Protein AF-0000000080770129 (afdb_homodimer)

Radius of gyration: 23.56 Å; Cα contacts (8 Å, |Δi|>4): 614; chains: 2; bounding box: 61×62×59 Å

InterPro domains:
  IPR000515 ABC transporter type 1, transmembrane domain MetI-like [PF00528] (42-225)
  IPR000515 ABC transporter type 1, transmembrane domain MetI-like [PS50928] (26-216)
  IPR000515 ABC transporter type 1, transmembrane domain MetI-like [cd06261] (58-203)
  IPR010065 Amino acid ABC transporter, permease protein, 3-TM domain [TIGR01726] (25-114)
  IPR035906 MetI-like superfamily [G3DSA:1.10.3720.10] (24-226)
  IPR035906 MetI-like superfamily [SSF161098] (24-225)
  IPR043429 ABC transporter membrane protein permease protein ArtM/GltK/GlnP/TcyL/YhdX-like [PTHR30614] (24-225)

pLDDT: mean 91.37, std 7.88, range [50.09, 98.81]

Sequence (454 aa):
MMPAVIQDNLDYLLWGNLAGGEPGGLLLTLLLSLAAALLASLLGLALGIAQLMGGAALRRMLTAITAVLRAIPVLMLIFWCYFLLPLLFGVDIPGLLTVILALALIHSAYLGQAVLAGLTAVGRGQWHAGLALGFSRWQTLRWLILPQALRIMLPSFINQWVSLLKDSSLAYIVGVAEFTFVATQVNNREQVYPLEIFSAIAIGYLLLCGLLQLAGHLAERRWRRTAMMPAVIQDNLDYLLWGNLAGGEPGGLLLTLLLSLAAALLASLLGLALGIAQLMGGAALRRMLTAITAVLRAIPVLMLIFWCYFLLPLLFGVDIPGLLTVILALALIHSAYLGQAVLAGLTAVGRGQWHAGLALGFSRWQTLRWLILPQALRIMLPSFINQWVSLLKDSSLAYIVGVAEFTFVATQVNNREQVYPLEIFSAIAIGYLLLCGLLQLAGHLAERRWRRTA

Structure (mmCIF, N/CA/C/O backbone):
data_AF-0000000080770129-model_v1
#
loop_
_entity.id
_entity.type
_entity.pdbx_description
1 polymer 'Glutamine transport system permease protein'
#
loop_
_atom_site.group_PDB
_atom_site.id
_atom_site.type_symbol
_atom_site.label_atom_id
_atom_site.label_alt_id
_atom_site.label_comp_id
_atom_site.label_asym_id
_atom_site.label_entity_id
_atom_site.label_seq_id
_atom_site.pdbx_PDB_ins_code
_atom_site.Cartn_x
_atom_site.Cartn_y
_atom_site.Cartn_z
_atom_site.occupancy
_atom_site.B_iso_or_equiv
_atom_site.auth_seq_id
_atom_site.auth_comp_id
_atom_site.auth_asym_id
_atom_site.auth_atom_id
_atom_site.pdbx_PDB_model_num
ATOM 1 N N . MET A 1 1 ? 16.109 4.887 -28.062 1 58.72 1 MET A N 1
ATOM 2 C CA . MET A 1 1 ? 15.328 4.055 -28.984 1 58.72 1 MET A CA 1
ATOM 3 C C . MET A 1 1 ? 14.742 2.854 -28.25 1 58.72 1 MET A C 1
ATOM 5 O O . MET A 1 1 ? 15.359 2.312 -27.328 1 58.72 1 MET A O 1
ATOM 9 N N . MET A 1 2 ? 13.523 2.639 -28.5 1 72 2 MET A N 1
ATOM 10 C CA . MET A 1 2 ? 12.852 1.499 -27.875 1 72 2 MET A CA 1
ATOM 11 C C . MET A 1 2 ? 13.461 0.185 -28.344 1 72 2 MET A C 1
ATOM 13 O O . MET A 1 2 ? 13.672 -0.012 -29.547 1 72 2 MET A O 1
ATOM 17 N N . PRO A 1 3 ? 13.883 -0.513 -27.453 1 82.44 3 PRO A N 1
ATOM 18 C CA . PRO A 1 3 ? 14.438 -1.807 -27.859 1 82.44 3 PRO A CA 1
ATOM 19 C C . PRO A 1 3 ? 13.508 -2.592 -28.781 1 82.44 3 PRO A C 1
ATOM 21 O O . PRO A 1 3 ? 12.289 -2.523 -28.641 1 82.44 3 PRO A O 1
ATOM 24 N N . ALA A 1 4 ? 14.062 -3.334 -29.719 1 83.81 4 ALA A N 1
ATOM 25 C CA . ALA A 1 4 ? 13.328 -4.07 -30.734 1 83.81 4 ALA A CA 1
ATOM 26 C C . ALA A 1 4 ? 12.312 -5.02 -30.125 1 83.81 4 ALA A C 1
ATOM 28 O O . ALA A 1 4 ? 11.195 -5.16 -30.625 1 83.81 4 ALA A O 1
ATOM 29 N N . VAL A 1 5 ? 12.672 -5.609 -29.047 1 85.94 5 VAL A N 1
ATOM 30 C CA . VAL A 1 5 ? 11.805 -6.59 -28.391 1 85.94 5 VAL A CA 1
ATOM 31 C C . VAL A 1 5 ? 10.531 -5.91 -27.906 1 85.94 5 VAL A C 1
ATOM 33 O O . VAL A 1 5 ? 9.438 -6.484 -27.984 1 85.94 5 VAL A O 1
ATOM 36 N N . ILE A 1 6 ? 10.703 -4.727 -27.453 1 87.69 6 ILE A N 1
ATOM 37 C CA . ILE A 1 6 ? 9.547 -3.975 -26.969 1 87.69 6 ILE A CA 1
ATOM 38 C C . ILE A 1 6 ? 8.703 -3.514 -28.156 1 87.69 6 ILE A C 1
ATOM 40 O O . ILE A 1 6 ? 7.477 -3.607 -28.125 1 87.69 6 ILE A O 1
ATOM 44 N N . GLN A 1 7 ? 9.375 -3.113 -29.188 1 87.5 7 GLN A N 1
ATOM 45 C CA . GLN A 1 7 ? 8.672 -2.66 -30.375 1 87.5 7 GLN A CA 1
ATOM 46 C C . GLN A 1 7 ? 7.855 -3.793 -31 1 87.5 7 GLN A C 1
ATOM 48 O O . GLN A 1 7 ? 6.715 -3.586 -31.406 1 87.5 7 GLN A O 1
ATOM 53 N N . ASP A 1 8 ? 8.414 -4.945 -31.031 1 88.44 8 ASP A N 1
ATOM 54 C CA . ASP A 1 8 ? 7.781 -6.105 -31.656 1 88.44 8 ASP A CA 1
ATOM 55 C C . ASP A 1 8 ? 6.586 -6.59 -30.828 1 88.44 8 ASP A C 1
ATOM 57 O O . ASP A 1 8 ? 5.691 -7.246 -31.359 1 88.44 8 ASP A O 1
ATOM 61 N N . ASN A 1 9 ? 6.578 -6.238 -29.547 1 89.69 9 ASN A N 1
ATOM 62 C CA . ASN A 1 9 ? 5.531 -6.742 -28.672 1 89.69 9 ASN A CA 1
ATOM 63 C C . ASN A 1 9 ? 4.676 -5.609 -28.109 1 89.69 9 ASN A C 1
ATOM 65 O O . ASN A 1 9 ? 3.926 -5.809 -27.156 1 89.69 9 ASN A O 1
ATOM 69 N N . LEU A 1 10 ? 4.844 -4.531 -28.641 1 89.06 10 LEU A N 1
ATOM 70 C CA . LEU A 1 10 ? 4.211 -3.336 -28.094 1 89.06 10 LEU A CA 1
ATOM 71 C C . LEU A 1 10 ? 2.689 -3.475 -28.109 1 89.06 10 LEU A C 1
ATOM 73 O O . LEU A 1 10 ? 2.025 -3.115 -27.141 1 89.06 10 LEU A O 1
ATOM 77 N N . ASP A 1 11 ? 2.143 -3.936 -29.219 1 89.5 11 ASP A N 1
ATOM 78 C CA . ASP A 1 11 ? 0.697 -4.098 -29.328 1 89.5 11 ASP A CA 1
ATOM 79 C C . ASP A 1 11 ? 0.171 -5.062 -28.266 1 89.5 11 ASP A C 1
ATOM 81 O O . ASP A 1 11 ? -0.851 -4.793 -27.625 1 89.5 11 ASP A O 1
ATOM 85 N N . TYR A 1 12 ? 0.831 -6.102 -28.125 1 89.06 12 TYR A N 1
ATOM 86 C CA . TYR A 1 12 ? 0.437 -7.09 -27.125 1 89.06 12 TYR A CA 1
ATOM 87 C C . TYR A 1 12 ? 0.562 -6.523 -25.719 1 89.06 12 TYR A C 1
ATOM 89 O O . TYR A 1 12 ? -0.288 -6.781 -24.859 1 89.06 12 TYR A O 1
ATOM 97 N N . LEU A 1 13 ? 1.553 -5.715 -25.422 1 91.12 13 LEU A N 1
ATOM 98 C CA . LEU A 1 13 ? 1.791 -5.117 -24.125 1 91.12 13 LEU A CA 1
ATOM 99 C C . LEU A 1 13 ? 0.736 -4.062 -23.797 1 91.12 13 LEU A C 1
ATOM 101 O O . LEU A 1 13 ? 0.303 -3.934 -22.656 1 91.12 13 LEU A O 1
ATOM 105 N N . LEU A 1 14 ? 0.296 -3.398 -24.844 1 91.38 14 LEU A N 1
ATOM 106 C CA . LEU A 1 14 ? -0.638 -2.299 -24.625 1 91.38 14 LEU A CA 1
ATOM 107 C C . LEU A 1 14 ? -2.074 -2.807 -24.578 1 91.38 14 LEU A C 1
ATOM 109 O O . LEU A 1 14 ? -2.848 -2.416 -23.703 1 91.38 14 LEU A O 1
ATOM 113 N N . TRP A 1 15 ? -2.371 -3.854 -25.484 1 91.56 15 TRP A N 1
ATOM 114 C CA . TRP A 1 15 ? -3.775 -4.18 -25.703 1 91.56 15 TRP A CA 1
ATOM 115 C C . TRP A 1 15 ? -4.059 -5.637 -25.359 1 91.56 15 TRP A C 1
ATOM 117 O O . TRP A 1 15 ? -5.215 -6.035 -25.219 1 91.56 15 TRP A O 1
ATOM 127 N N . GLY A 1 16 ? -3.064 -6.363 -25.234 1 89.44 16 GLY A N 1
ATOM 128 C CA . GLY A 1 16 ? -3.262 -7.801 -25.156 1 89.44 16 GLY A CA 1
ATOM 129 C C . GLY A 1 16 ? -3.795 -8.406 -26.438 1 89.44 16 GLY A C 1
ATOM 130 O O . GLY A 1 16 ? -3.352 -8.047 -27.531 1 89.44 16 GLY A O 1
ATOM 131 N N . ASN A 1 17 ? -4.629 -9.422 -26.281 1 85.19 17 ASN A N 1
ATOM 132 C CA . ASN A 1 17 ? -5.266 -10.039 -27.453 1 85.19 17 ASN A CA 1
ATOM 133 C C . ASN A 1 17 ? -6.625 -9.414 -27.75 1 85.19 17 ASN A C 1
ATOM 135 O O . ASN A 1 17 ? -7.637 -10.109 -27.797 1 85.19 17 ASN A O 1
ATOM 139 N N . LEU A 1 18 ? -6.633 -8.195 -27.953 1 82.5 18 LEU A N 1
ATOM 140 C CA . LEU A 1 18 ? -7.863 -7.445 -28.172 1 82.5 18 LEU A CA 1
ATOM 141 C C . LEU A 1 18 ? -8.57 -7.922 -29.438 1 82.5 18 LEU A C 1
ATOM 143 O O . LEU A 1 18 ? -9.805 -7.965 -29.484 1 82.5 18 LEU A O 1
ATOM 147 N N . ALA A 1 19 ? -7.836 -8.273 -30.391 1 79 19 ALA A N 1
ATOM 148 C CA . ALA A 1 19 ? -8.383 -8.758 -31.656 1 79 19 ALA A CA 1
ATOM 149 C C . ALA A 1 19 ? -9.188 -10.039 -31.453 1 79 19 ALA A C 1
ATOM 151 O O . ALA A 1 19 ? -10.148 -10.297 -32.188 1 79 19 ALA A O 1
ATOM 152 N N . GLY A 1 20 ? -8.891 -10.727 -30.375 1 83.56 20 GLY A N 1
ATOM 153 C CA . GLY A 1 20 ? -9.617 -11.938 -30.047 1 83.56 20 GLY A CA 1
ATOM 154 C C . GLY A 1 20 ? -10.734 -11.711 -29.047 1 83.56 20 GLY A C 1
ATOM 155 O O . GLY A 1 20 ? -11.359 -12.664 -28.578 1 83.56 20 GLY A O 1
ATOM 156 N N . GLY A 1 21 ? -10.867 -10.406 -28.703 1 81.62 21 GLY A N 1
ATOM 157 C CA . GLY A 1 21 ? -11.961 -10.07 -27.812 1 81.62 21 GLY A CA 1
ATOM 158 C C . GLY A 1 21 ? -11.562 -10.102 -26.344 1 81.62 21 GLY A C 1
ATOM 159 O O . GLY A 1 21 ? -12.422 -10.062 -25.469 1 81.62 21 GLY A O 1
ATOM 160 N N . GLU A 1 22 ? -10.297 -10.227 -26.078 1 87.25 22 GLU A N 1
ATOM 161 C CA . GLU A 1 22 ? -9.828 -10.32 -24.688 1 87.25 22 GLU A CA 1
ATOM 162 C C . GLU A 1 22 ? -8.836 -9.211 -24.375 1 87.25 22 GLU A C 1
ATOM 164 O O . GLU A 1 22 ? -7.625 -9.391 -24.516 1 87.25 22 GLU A O 1
ATOM 169 N N . PRO A 1 23 ? -9.422 -8.094 -23.984 1 89.12 23 PRO A N 1
ATOM 170 C CA . PRO A 1 23 ? -8.477 -7.031 -23.641 1 89.12 23 PRO A CA 1
ATOM 171 C C . PRO A 1 23 ? -7.441 -7.477 -22.609 1 89.12 23 PRO A C 1
ATOM 173 O O . PRO A 1 23 ? -7.742 -8.297 -21.734 1 89.12 23 PRO A O 1
ATOM 176 N N . GLY A 1 24 ? -6.246 -7.035 -22.797 1 93.44 24 GLY A N 1
ATOM 177 C CA . GLY A 1 24 ? -5.133 -7.355 -21.922 1 93.44 24 GLY A CA 1
ATOM 178 C C . GLY A 1 24 ? -4.117 -6.234 -21.812 1 93.44 24 GLY A C 1
ATOM 179 O O . GLY A 1 24 ? -4.426 -5.078 -22.109 1 93.44 24 GLY A O 1
ATOM 180 N N . GLY A 1 25 ? -3.018 -6.5 -21.156 1 93.5 25 GLY A N 1
ATOM 181 C CA . GLY A 1 25 ? -1.927 -5.539 -21.094 1 93.5 25 GLY A CA 1
ATOM 182 C C . GLY A 1 25 ? -2.27 -4.301 -20.281 1 93.5 25 GLY A C 1
ATOM 183 O O . GLY A 1 25 ? -2.967 -4.387 -19.266 1 93.5 25 GLY A O 1
ATOM 184 N N . LEU A 1 26 ? -1.768 -3.213 -20.781 1 94.19 26 LEU A N 1
ATOM 185 C CA . LEU A 1 26 ? -1.926 -1.935 -20.094 1 94.19 26 LEU A CA 1
ATOM 186 C C . LEU A 1 26 ? -3.389 -1.507 -20.078 1 94.19 26 LEU A C 1
ATOM 188 O O . LEU A 1 26 ? -3.859 -0.929 -19.094 1 94.19 26 LEU A O 1
ATOM 192 N N . LEU A 1 27 ? -4.086 -1.826 -21.094 1 94.19 27 LEU A N 1
ATOM 193 C CA . LEU A 1 27 ? -5.5 -1.485 -21.188 1 94.19 27 LEU A CA 1
ATOM 194 C C . LEU A 1 27 ? -6.305 -2.174 -20.094 1 94.19 27 LEU A C 1
ATOM 196 O O . LEU A 1 27 ? -7.121 -1.537 -19.422 1 94.19 27 LEU A O 1
ATOM 200 N N . LEU A 1 28 ? -6.109 -3.41 -19.922 1 95 28 LEU A N 1
ATOM 201 C CA . LEU A 1 28 ? -6.855 -4.141 -18.906 1 95 28 LEU A CA 1
ATOM 202 C C . LEU A 1 28 ? -6.484 -3.654 -17.516 1 95 28 LEU A C 1
ATOM 204 O O . LEU A 1 28 ? -7.328 -3.617 -16.609 1 95 28 LEU A O 1
ATOM 208 N N . THR A 1 29 ? -5.188 -3.361 -17.297 1 96.31 29 THR A N 1
ATOM 209 C CA . THR A 1 29 ? -4.77 -2.766 -16.031 1 96.31 29 THR A CA 1
ATOM 210 C C . THR A 1 29 ? -5.543 -1.481 -15.75 1 96.31 29 THR A C 1
ATOM 212 O O . THR A 1 29 ? -6.039 -1.276 -14.641 1 96.31 29 THR A O 1
ATOM 215 N N . LEU A 1 30 ? -5.715 -0.669 -16.75 1 95.38 30 LEU A N 1
ATOM 216 C CA . LEU A 1 30 ? -6.445 0.587 -16.609 1 95.38 30 LEU A CA 1
ATOM 217 C C . LEU A 1 30 ? -7.922 0.332 -16.328 1 95.38 30 LEU A C 1
ATOM 219 O O . LEU A 1 30 ? -8.5 0.955 -15.43 1 95.38 30 LEU A O 1
ATOM 223 N N . LEU A 1 31 ? -8.516 -0.559 -17.047 1 95.94 31 LEU A N 1
ATOM 224 C CA . LEU A 1 31 ? -9.945 -0.834 -16.922 1 95.94 31 LEU A CA 1
ATOM 225 C C . LEU A 1 31 ? -10.258 -1.473 -15.578 1 95.94 31 LEU A C 1
ATOM 227 O O . LEU A 1 31 ? -11.219 -1.081 -14.906 1 95.94 31 LEU A O 1
ATOM 231 N N . LEU A 1 32 ? -9.484 -2.426 -15.234 1 96.81 32 LEU A N 1
ATOM 232 C CA . LEU A 1 32 ? -9.727 -3.111 -13.969 1 96.81 32 LEU A CA 1
ATOM 233 C C . LEU A 1 32 ? -9.492 -2.174 -12.789 1 96.81 32 LEU A C 1
ATOM 235 O O . LEU A 1 32 ? -10.242 -2.195 -11.812 1 96.81 32 LEU A O 1
ATOM 239 N N . SER A 1 33 ? -8.469 -1.363 -12.844 1 97.81 33 SER A N 1
ATOM 240 C CA . SER A 1 33 ? -8.188 -0.403 -11.781 1 97.81 33 SER A CA 1
ATOM 241 C C . SER A 1 33 ? -9.297 0.64 -11.672 1 97.81 33 SER A C 1
ATOM 243 O O . SER A 1 33 ? -9.695 1.028 -10.57 1 97.81 33 SER A O 1
ATOM 245 N N . LEU A 1 34 ? -9.766 1.102 -12.812 1 97.44 34 LEU A N 1
ATOM 246 C CA . LEU A 1 34 ? -10.844 2.088 -12.82 1 97.44 34 LEU A CA 1
ATOM 247 C C . LEU A 1 34 ? -12.109 1.513 -12.203 1 97.44 34 LEU A C 1
ATOM 249 O O . LEU A 1 34 ? -12.766 2.172 -11.383 1 97.44 34 LEU A O 1
ATOM 253 N N . ALA A 1 35 ? -12.477 0.361 -12.602 1 98.38 35 ALA A N 1
ATOM 254 C CA . ALA A 1 35 ? -13.664 -0.29 -12.062 1 98.38 35 ALA A CA 1
ATOM 255 C C . ALA A 1 35 ? -13.547 -0.496 -10.555 1 98.38 35 ALA A C 1
ATOM 257 O O . ALA A 1 35 ? -14.469 -0.18 -9.805 1 98.38 35 ALA A O 1
ATOM 258 N N . ALA A 1 36 ? -12.406 -1.021 -10.125 1 98.69 36 ALA A N 1
ATOM 259 C CA . ALA A 1 36 ? -12.18 -1.263 -8.703 1 98.69 36 ALA A CA 1
ATOM 260 C C . ALA A 1 36 ? -12.141 0.049 -7.918 1 98.69 36 ALA A C 1
ATOM 262 O O . ALA A 1 36 ? -12.648 0.124 -6.797 1 98.69 36 ALA A O 1
ATOM 263 N N . ALA A 1 37 ? -11.562 1.046 -8.531 1 98.5 37 ALA A N 1
ATOM 264 C CA . ALA A 1 37 ? -11.461 2.348 -7.871 1 98.5 37 ALA A CA 1
ATOM 265 C C . ALA A 1 37 ? -12.836 2.979 -7.691 1 98.5 37 ALA A C 1
ATOM 267 O O . ALA A 1 37 ? -13.125 3.566 -6.648 1 98.5 37 ALA A O 1
ATOM 268 N N . LEU A 1 38 ? -13.633 2.912 -8.727 1 98.56 38 LEU A N 1
ATOM 269 C CA . LEU A 1 38 ? -14.984 3.457 -8.648 1 98.56 38 LEU A CA 1
ATOM 270 C C . LEU A 1 38 ? -15.797 2.748 -7.574 1 98.56 38 LEU A C 1
ATOM 272 O O . LEU A 1 38 ? -16.453 3.4 -6.75 1 98.56 38 LEU A O 1
ATOM 276 N N . LEU A 1 39 ? -15.727 1.483 -7.586 1 98.75 39 LEU A N 1
ATOM 277 C CA . LEU A 1 39 ? -16.453 0.704 -6.59 1 98.75 39 LEU A CA 1
ATOM 278 C C . LEU A 1 39 ? -15.914 0.979 -5.191 1 98.75 39 LEU A C 1
ATOM 280 O O . LEU A 1 39 ? -16.688 1.132 -4.242 1 98.75 39 LEU A O 1
ATOM 284 N N . ALA A 1 40 ? -14.609 0.991 -5.059 1 98.81 40 ALA A N 1
ATOM 285 C CA . ALA A 1 40 ? -13.977 1.276 -3.77 1 98.81 40 ALA A CA 1
ATOM 286 C C . ALA A 1 40 ? -14.383 2.658 -3.26 1 98.81 40 ALA A C 1
ATOM 288 O O . ALA A 1 40 ? -14.625 2.838 -2.064 1 98.81 40 ALA A O 1
ATOM 289 N N . SER A 1 41 ? -14.438 3.637 -4.16 1 98.69 41 SER A N 1
ATOM 290 C CA . SER A 1 41 ? -14.797 5 -3.787 1 98.69 41 SER A CA 1
ATOM 291 C C . SER A 1 41 ? -16.234 5.078 -3.301 1 98.69 41 SER A C 1
ATOM 293 O O . SER A 1 41 ? -16.531 5.727 -2.293 1 98.69 41 SER A O 1
ATOM 295 N N . LEU A 1 42 ? -17.109 4.414 -4.004 1 98.62 42 LEU A N 1
ATOM 296 C CA . LEU A 1 42 ? -18.516 4.402 -3.621 1 98.62 42 LEU A CA 1
ATOM 297 C C . LEU A 1 42 ? -18.719 3.709 -2.275 1 98.62 42 LEU A C 1
ATOM 299 O O . LEU A 1 42 ? -19.391 4.238 -1.392 1 98.62 42 LEU A O 1
ATOM 303 N N . LEU A 1 43 ? -18.094 2.592 -2.131 1 98.56 43 LEU A N 1
ATOM 304 C CA . LEU A 1 43 ? -18.203 1.846 -0.882 1 98.56 43 LEU A CA 1
ATOM 305 C C . LEU A 1 43 ? -17.516 2.59 0.258 1 98.56 43 LEU A C 1
ATOM 307 O O . LEU A 1 43 ? -18.016 2.598 1.387 1 98.56 43 LEU A O 1
ATOM 311 N N . GLY A 1 44 ? -16.328 3.162 -0.038 1 98.62 44 GLY A N 1
ATOM 312 C CA . GLY A 1 44 ? -15.625 3.949 0.969 1 98.62 44 GLY A CA 1
ATOM 313 C C . GLY A 1 44 ? -16.422 5.145 1.448 1 98.62 44 GLY A C 1
ATOM 314 O O . GLY A 1 44 ? -16.469 5.43 2.646 1 98.62 44 GLY A O 1
ATOM 315 N N . LEU A 1 45 ? -17.047 5.832 0.494 1 98.44 45 LEU A N 1
ATOM 316 C CA . LEU A 1 45 ? -17.906 6.953 0.843 1 98.44 45 LEU A CA 1
ATOM 317 C C . LEU A 1 45 ? -19.062 6.5 1.731 1 98.44 45 LEU A C 1
ATOM 319 O O . LEU A 1 45 ? -19.344 7.125 2.754 1 98.44 45 LEU A O 1
ATOM 323 N N . ALA A 1 46 ? -19.688 5.43 1.359 1 98.31 46 ALA A N 1
ATOM 324 C CA . ALA A 1 46 ? -20.797 4.891 2.129 1 98.31 46 ALA A CA 1
ATOM 325 C C . ALA A 1 46 ? -20.359 4.48 3.529 1 98.31 46 ALA A C 1
ATOM 327 O O . ALA A 1 46 ? -21.047 4.75 4.512 1 98.31 46 ALA A O 1
ATOM 328 N N . LEU A 1 47 ? -19.203 3.875 3.637 1 98.38 47 LEU A N 1
ATOM 329 C CA . LEU A 1 47 ? -18.688 3.406 4.918 1 98.38 47 LEU A CA 1
ATOM 330 C C . LEU A 1 47 ? -18.406 4.578 5.852 1 98.38 47 LEU A C 1
ATOM 332 O O . LEU A 1 47 ? -18.812 4.559 7.016 1 98.38 47 LEU A O 1
ATOM 336 N N . GLY A 1 48 ? -17.719 5.582 5.332 1 98.06 48 GLY A N 1
ATOM 337 C CA . GLY A 1 48 ? -17.406 6.742 6.148 1 98.06 48 GLY A CA 1
ATOM 338 C C . GLY A 1 48 ? -18.656 7.477 6.629 1 98.06 48 GLY A C 1
ATOM 339 O O . GLY A 1 48 ? -18.734 7.867 7.793 1 98.06 48 GLY A O 1
ATOM 340 N N . ILE A 1 49 ? -19.609 7.645 5.793 1 98.12 49 ILE A N 1
ATOM 341 C CA . ILE A 1 49 ? -20.844 8.328 6.129 1 98.12 49 ILE A CA 1
ATOM 342 C C . ILE A 1 49 ? -21.625 7.512 7.156 1 98.12 49 ILE A C 1
ATOM 344 O O . ILE A 1 49 ? -22.141 8.055 8.133 1 98.12 49 ILE A O 1
ATOM 348 N N . ALA A 1 50 ? -21.703 6.227 6.914 1 98.25 50 ALA A N 1
ATOM 349 C CA . ALA A 1 50 ? -22.438 5.352 7.832 1 98.25 50 ALA A CA 1
ATOM 350 C C . ALA A 1 50 ? -21.812 5.379 9.227 1 98.25 50 ALA A C 1
ATOM 352 O O . ALA A 1 50 ? -22.531 5.348 10.234 1 98.25 50 ALA A O 1
ATOM 353 N N . GLN A 1 51 ? -20.547 5.422 9.281 1 97.62 51 GLN A N 1
ATOM 354 C CA . GLN A 1 51 ? -19.875 5.461 10.578 1 97.62 51 GLN A CA 1
ATOM 355 C C . GLN A 1 51 ? -20.172 6.773 11.305 1 97.62 51 GLN A C 1
ATOM 357 O O . GLN A 1 51 ? -20.328 6.785 12.523 1 97.62 51 GLN A O 1
ATOM 362 N N . LEU A 1 52 ? -20.203 7.879 10.539 1 96.69 52 LEU A N 1
ATOM 363 C CA . LEU A 1 52 ? -20.453 9.18 11.148 1 96.69 52 LEU A CA 1
ATOM 364 C C . LEU A 1 52 ? -21.906 9.312 11.57 1 96.69 52 LEU A C 1
ATOM 366 O O . LEU A 1 52 ? -22.203 9.828 12.656 1 96.69 52 LEU A O 1
ATOM 370 N N . MET A 1 53 ? -22.844 8.898 10.727 1 96.69 53 MET A N 1
ATOM 371 C CA . MET A 1 53 ? -24.266 9.164 10.898 1 96.69 53 MET A CA 1
ATOM 372 C C . MET A 1 53 ? -24.938 8.055 11.695 1 96.69 53 MET A C 1
ATOM 374 O O . MET A 1 53 ? -26.047 8.234 12.211 1 96.69 53 MET A O 1
ATOM 378 N N . GLY A 1 54 ? -24.234 6.961 11.734 1 95.44 54 GLY A N 1
ATOM 379 C CA . GLY A 1 54 ? -24.859 5.812 12.375 1 95.44 54 GLY A CA 1
ATOM 380 C C . GLY A 1 54 ? -24.766 5.844 13.891 1 95.44 54 GLY A C 1
ATOM 381 O O . GLY A 1 54 ? -24.062 6.672 14.453 1 95.44 54 GLY A O 1
ATOM 382 N N . GLY A 1 55 ? -25.531 4.945 14.57 1 95.69 55 GLY A N 1
ATOM 383 C CA . GLY A 1 55 ? -25.5 4.797 16.016 1 95.69 55 GLY A CA 1
ATOM 384 C C . GLY A 1 55 ? -24.234 4.121 16.5 1 95.69 55 GLY A C 1
ATOM 385 O O . GLY A 1 55 ? -23.359 3.77 15.711 1 95.69 55 GLY A O 1
ATOM 386 N N . ALA A 1 56 ? -24.109 3.926 17.75 1 96.62 56 ALA A N 1
ATOM 387 C CA . ALA A 1 56 ? -22.906 3.406 18.375 1 96.62 56 ALA A CA 1
ATOM 388 C C . ALA A 1 56 ? -22.625 1.967 17.953 1 96.62 56 ALA A C 1
ATOM 390 O O . ALA A 1 56 ? -21.484 1.597 17.688 1 96.62 56 ALA A O 1
ATOM 391 N N . ALA A 1 57 ? -23.672 1.194 17.828 1 97.56 57 ALA A N 1
ATOM 392 C CA . ALA A 1 57 ? -23.5 -0.208 17.453 1 97.56 57 ALA A CA 1
ATOM 393 C C . ALA A 1 57 ? -23 -0.342 16.016 1 97.56 57 ALA A C 1
ATOM 395 O O . ALA A 1 57 ? -22.109 -1.143 15.742 1 97.56 57 ALA A O 1
ATOM 396 N N . LEU A 1 58 ? -23.516 0.434 15.117 1 97.38 58 LEU A N 1
ATOM 397 C CA . LEU A 1 58 ? -23.109 0.405 13.719 1 97.38 58 LEU A CA 1
ATOM 398 C C . LEU A 1 58 ? -21.672 0.901 13.555 1 97.38 58 LEU A C 1
ATOM 400 O O . LEU A 1 58 ? -20.891 0.312 12.805 1 97.38 58 LEU A O 1
ATOM 404 N N . ARG A 1 59 ? -21.391 1.898 14.258 1 97.19 59 ARG A N 1
ATOM 405 C CA . ARG A 1 59 ? -20.047 2.465 14.211 1 97.19 59 ARG A CA 1
ATOM 406 C C . ARG A 1 59 ? -19 1.444 14.656 1 97.19 59 ARG A C 1
ATOM 408 O O . ARG A 1 59 ? -17.969 1.289 14.016 1 97.19 59 ARG A O 1
ATOM 415 N N . ARG A 1 60 ? -19.344 0.782 15.734 1 96.56 60 ARG A N 1
ATOM 416 C CA . ARG A 1 60 ? -18.422 -0.217 16.266 1 96.56 60 ARG A CA 1
ATOM 417 C C . ARG A 1 60 ? -18.25 -1.375 15.281 1 96.56 60 ARG A C 1
ATOM 419 O O . ARG A 1 60 ? -17.141 -1.857 15.062 1 96.56 60 ARG A O 1
ATOM 426 N N . MET A 1 61 ? -19.297 -1.757 14.703 1 97.56 61 MET A N 1
ATOM 427 C CA . MET A 1 61 ? -19.266 -2.861 13.75 1 97.56 61 MET A CA 1
ATOM 428 C C . MET A 1 61 ? -18.453 -2.488 12.508 1 97.56 61 MET A C 1
ATOM 430 O O . MET A 1 61 ? -17.594 -3.252 12.07 1 97.56 61 MET A O 1
ATOM 434 N N . LEU A 1 62 ? -18.719 -1.311 11.977 1 97.94 62 LEU A N 1
ATOM 435 C CA . LEU A 1 62 ? -18.047 -0.884 10.758 1 97.94 62 LEU A CA 1
ATOM 436 C C . LEU A 1 62 ? -16.562 -0.625 11.016 1 97.94 62 LEU A C 1
ATOM 438 O O . LEU A 1 62 ? -15.727 -0.896 10.156 1 97.94 62 LEU A O 1
ATOM 442 N N . THR A 1 63 ? -16.281 -0.171 12.188 1 95.81 63 THR A N 1
ATOM 443 C CA . THR A 1 63 ? -14.883 0.027 12.562 1 95.81 63 THR A CA 1
ATOM 444 C C . THR A 1 63 ? -14.148 -1.308 12.625 1 95.81 63 THR A C 1
ATOM 446 O O . THR A 1 63 ? -13.016 -1.419 12.156 1 95.81 63 THR A O 1
ATOM 449 N N . ALA A 1 64 ? -14.797 -2.291 13.148 1 94.56 64 ALA A N 1
ATOM 450 C CA . ALA A 1 64 ? -14.195 -3.619 13.25 1 94.56 64 ALA A CA 1
ATOM 451 C C . ALA A 1 64 ? -13.977 -4.23 11.875 1 94.56 64 ALA A C 1
ATOM 453 O O . ALA A 1 64 ? -12.914 -4.793 11.594 1 94.56 64 ALA A O 1
ATOM 454 N N . ILE A 1 65 ? -14.93 -4.109 11.039 1 95.44 65 ILE A N 1
ATOM 455 C CA . ILE A 1 65 ? -14.852 -4.664 9.695 1 95.44 65 ILE A CA 1
ATOM 456 C C . ILE A 1 65 ? -13.727 -3.982 8.922 1 95.44 65 ILE A C 1
ATOM 458 O O . ILE A 1 65 ? -12.93 -4.648 8.258 1 95.44 65 ILE A O 1
ATOM 462 N N . THR A 1 66 ? -13.656 -2.703 9.039 1 95.69 66 THR A N 1
ATOM 463 C CA . THR A 1 66 ? -12.617 -1.946 8.344 1 95.69 66 THR A CA 1
ATOM 464 C C . THR A 1 66 ? -11.234 -2.314 8.875 1 95.69 66 THR A C 1
ATOM 466 O O . THR A 1 66 ? -10.273 -2.41 8.109 1 95.69 66 THR A O 1
ATOM 469 N N . ALA A 1 67 ? -11.156 -2.58 10.156 1 93 67 ALA A N 1
ATOM 470 C CA . ALA A 1 67 ? -9.883 -2.971 10.758 1 93 67 ALA A CA 1
ATOM 471 C C . ALA A 1 67 ? -9.422 -4.324 10.234 1 93 67 ALA A C 1
ATOM 473 O O . ALA A 1 67 ? -8.242 -4.504 9.922 1 93 67 ALA A O 1
ATOM 474 N N . VAL A 1 68 ? -10.32 -5.207 10.07 1 93.38 68 VAL A N 1
ATOM 475 C CA . VAL A 1 68 ? -10 -6.539 9.57 1 93.38 68 VAL A CA 1
ATOM 476 C C . VAL A 1 68 ? -9.57 -6.453 8.109 1 93.38 68 VAL A C 1
ATOM 478 O O . VAL A 1 68 ? -8.547 -7.035 7.719 1 93.38 68 VAL A O 1
ATOM 481 N N . LEU A 1 69 ? -10.281 -5.738 7.301 1 95.06 69 LEU A N 1
ATOM 482 C CA . LEU A 1 69 ? -9.977 -5.617 5.883 1 95.06 69 LEU A CA 1
ATOM 483 C C . LEU A 1 69 ? -8.625 -4.953 5.672 1 95.06 69 LEU A C 1
ATOM 485 O O . LEU A 1 69 ? -7.867 -5.344 4.777 1 95.06 69 LEU A O 1
ATOM 489 N N . ARG A 1 70 ? -8.281 -4.02 6.508 1 94.44 70 ARG A N 1
ATOM 490 C CA . ARG A 1 70 ? -7.039 -3.27 6.359 1 94.44 70 ARG A CA 1
ATOM 491 C C . ARG A 1 70 ? -5.852 -4.078 6.863 1 94.44 70 ARG A C 1
ATOM 493 O O . ARG A 1 70 ? -4.699 -3.727 6.602 1 94.44 70 ARG A O 1
ATOM 500 N N . ALA A 1 71 ? -6.168 -5.191 7.598 1 93.44 71 ALA A N 1
ATOM 501 C CA . ALA A 1 71 ? -5.098 -6.043 8.109 1 93.44 71 ALA A CA 1
ATOM 502 C C . ALA A 1 71 ? -4.797 -7.188 7.145 1 93.44 71 ALA A C 1
ATOM 504 O O . ALA A 1 71 ? -3.75 -7.832 7.238 1 93.44 71 ALA A O 1
ATOM 505 N N . ILE A 1 72 ? -5.656 -7.469 6.227 1 94.06 72 ILE A N 1
ATOM 506 C CA . ILE A 1 72 ? -5.516 -8.578 5.289 1 94.06 72 ILE A CA 1
ATOM 507 C C . ILE A 1 72 ? -4.574 -8.18 4.152 1 94.06 72 ILE A C 1
ATOM 509 O O . ILE A 1 72 ? -4.762 -7.137 3.521 1 94.06 72 ILE A O 1
ATOM 513 N N . PRO A 1 73 ? -3.551 -8.945 3.893 1 94.31 73 PRO A N 1
ATOM 514 C CA . PRO A 1 73 ? -2.771 -8.695 2.678 1 94.31 73 PRO A CA 1
ATOM 515 C C . PRO A 1 73 ? -3.613 -8.789 1.407 1 94.31 73 PRO A C 1
ATOM 517 O O . PRO A 1 73 ? -4.422 -9.711 1.264 1 94.31 73 PRO A O 1
ATOM 520 N N . VAL A 1 74 ? -3.426 -7.871 0.575 1 94.75 74 VAL A N 1
ATOM 521 C CA . VAL A 1 74 ? -4.234 -7.773 -0.634 1 94.75 74 VAL A CA 1
ATOM 522 C C . VAL A 1 74 ? -4.164 -9.086 -1.412 1 94.75 74 VAL A C 1
ATOM 524 O O . VAL A 1 74 ? -5.188 -9.602 -1.867 1 94.75 74 VAL A O 1
ATOM 527 N N . LEU A 1 75 ? -2.99 -9.625 -1.503 1 91.62 75 LEU A N 1
ATOM 528 C CA . LEU A 1 75 ? -2.789 -10.883 -2.217 1 91.62 75 LEU A CA 1
ATOM 529 C C . LEU A 1 75 ? -3.672 -11.977 -1.638 1 91.62 75 LEU A C 1
ATOM 531 O O . LEU A 1 75 ? -4.277 -12.75 -2.383 1 91.62 75 LEU A O 1
ATOM 535 N N . MET A 1 76 ? -3.738 -12.016 -0.399 1 89.69 76 MET A N 1
ATOM 536 C CA . MET A 1 76 ? -4.488 -13.07 0.278 1 89.69 76 MET A CA 1
ATOM 537 C C . MET A 1 76 ? -5.984 -12.922 0.02 1 89.69 76 MET A C 1
ATOM 539 O O . MET A 1 76 ? -6.684 -13.914 -0.202 1 89.69 76 MET A O 1
ATOM 543 N N . LEU A 1 77 ? -6.453 -11.742 0.073 1 92.94 77 LEU A N 1
ATOM 544 C CA . LEU A 1 77 ? -7.879 -11.547 -0.172 1 92.94 77 LEU A CA 1
ATOM 545 C C . LEU A 1 77 ? -8.242 -11.93 -1.601 1 92.94 77 LEU A C 1
ATOM 547 O O . LEU A 1 77 ? -9.305 -12.516 -1.839 1 92.94 77 LEU A O 1
ATOM 551 N N . ILE A 1 78 ? -7.363 -11.633 -2.529 1 92.31 78 ILE A N 1
ATOM 552 C CA . ILE A 1 78 ? -7.598 -12.023 -3.916 1 92.31 78 ILE A CA 1
ATOM 553 C C . ILE A 1 78 ? -7.656 -13.539 -4.02 1 92.31 78 ILE A C 1
ATOM 555 O O . ILE A 1 78 ? -8.57 -14.094 -4.637 1 92.31 78 ILE A O 1
ATOM 559 N N . PHE A 1 79 ? -6.73 -14.195 -3.396 1 85.62 79 PHE A N 1
ATOM 560 C CA . PHE A 1 79 ? -6.684 -15.648 -3.418 1 85.62 79 PHE A CA 1
ATOM 561 C C . PHE A 1 79 ? -7.938 -16.25 -2.789 1 85.62 79 PHE A C 1
ATOM 563 O O . PHE A 1 79 ? -8.508 -17.203 -3.316 1 85.62 79 PHE A O 1
ATOM 570 N N . TRP A 1 80 ? -8.336 -15.672 -1.699 1 84.69 80 TRP A N 1
ATOM 571 C CA . TRP A 1 80 ? -9.508 -16.156 -0.984 1 84.69 80 TRP A CA 1
ATOM 572 C C . TRP A 1 80 ? -10.766 -15.992 -1.829 1 84.69 80 TRP A C 1
ATOM 574 O O . TRP A 1 80 ? -11.586 -16.922 -1.924 1 84.69 80 TRP A O 1
ATOM 584 N N . CYS A 1 81 ? -10.914 -14.898 -2.391 1 87.56 81 CYS A N 1
ATOM 585 C CA . CYS A 1 81 ? -12.086 -14.648 -3.221 1 87.56 81 CYS A CA 1
ATOM 586 C C . CYS A 1 81 ? -12.094 -15.57 -4.438 1 87.56 81 CYS A C 1
ATOM 588 O O . CYS A 1 81 ? -13.148 -16.062 -4.844 1 87.56 81 CYS A O 1
ATOM 590 N N . TYR A 1 82 ? -10.992 -15.82 -4.984 1 86.69 82 TYR A N 1
ATOM 591 C CA . TYR A 1 82 ? -10.891 -16.625 -6.191 1 86.69 82 TYR A CA 1
ATOM 592 C C . TYR A 1 82 ? -11.219 -18.094 -5.898 1 86.69 82 TYR A C 1
ATOM 594 O O . TYR A 1 82 ? -11.883 -18.75 -6.695 1 86.69 82 TYR A O 1
ATOM 602 N N . PHE A 1 83 ? -10.789 -18.562 -4.723 1 80.19 83 PHE A N 1
ATOM 603 C CA . PHE A 1 83 ? -10.938 -19.984 -4.434 1 80.19 83 PHE A CA 1
ATOM 604 C C . PHE A 1 83 ? -12.172 -20.234 -3.57 1 80.19 83 PHE A C 1
ATOM 606 O O . PHE A 1 83 ? -12.812 -21.281 -3.684 1 80.19 83 PHE A O 1
ATOM 613 N N . LEU A 1 84 ? -12.477 -19.328 -2.668 1 78 84 LEU A N 1
ATOM 614 C CA . LEU A 1 84 ? -13.539 -19.547 -1.694 1 78 84 LEU A CA 1
ATOM 615 C C . LEU A 1 84 ? -14.898 -19.203 -2.285 1 78 84 LEU A C 1
ATOM 617 O O . LEU A 1 84 ? -15.898 -19.859 -1.99 1 78 84 LEU A O 1
ATOM 621 N N . LEU A 1 85 ? -14.93 -18.188 -3.111 1 79.44 85 LEU A N 1
ATOM 622 C CA . LEU A 1 85 ? -16.219 -17.734 -3.617 1 79.44 85 LEU A CA 1
ATOM 623 C C . LEU A 1 85 ? -16.891 -18.828 -4.438 1 79.44 85 LEU A C 1
ATOM 625 O O . LEU A 1 85 ? -18.078 -19.125 -4.25 1 79.44 85 LEU A O 1
ATOM 629 N N . PRO A 1 86 ? -16.156 -19.5 -5.285 1 81.56 86 PRO A N 1
ATOM 630 C CA . PRO A 1 86 ? -16.797 -20.609 -6.016 1 81.56 86 PRO A CA 1
ATOM 631 C C . PRO A 1 86 ? -17.234 -21.75 -5.102 1 81.56 86 PRO A C 1
ATOM 633 O O . PRO A 1 86 ? -18.25 -22.391 -5.355 1 81.56 86 PRO A O 1
ATOM 636 N N . LEU A 1 87 ? -16.547 -21.938 -4.086 1 77.56 87 LEU A N 1
ATOM 637 C CA . LEU A 1 87 ? -16.875 -23 -3.143 1 77.56 87 LEU A CA 1
ATOM 638 C C . LEU A 1 87 ? -18.109 -22.656 -2.332 1 77.56 87 LEU A C 1
ATOM 640 O O . LEU A 1 87 ? -18.953 -23.516 -2.061 1 77.56 87 LEU A O 1
ATOM 644 N N . LEU A 1 88 ? -18.25 -21.406 -2.01 1 76.69 88 LEU A N 1
ATOM 645 C CA . LEU A 1 88 ? -19.344 -20.969 -1.147 1 76.69 88 LEU A CA 1
ATOM 646 C C . LEU A 1 88 ? -20.625 -20.766 -1.949 1 76.69 88 LEU A C 1
ATOM 648 O O . LEU A 1 88 ? -21.719 -21.094 -1.472 1 76.69 88 LEU A O 1
ATOM 652 N N . PHE A 1 89 ? -20.453 -20.25 -3.195 1 81 89 PHE A N 1
ATOM 653 C CA . PHE A 1 89 ? -21.656 -19.875 -3.934 1 81 89 PHE A CA 1
ATOM 654 C C . PHE A 1 89 ? -21.906 -20.844 -5.086 1 81 89 PHE A C 1
ATOM 656 O O . PHE A 1 89 ? -22.969 -20.781 -5.727 1 81 89 PHE A O 1
ATOM 663 N N . GLY A 1 90 ? -20.969 -21.781 -5.352 1 80.69 90 GLY A N 1
ATOM 664 C CA . GLY A 1 90 ? -21.125 -22.766 -6.398 1 80.69 90 GLY A CA 1
ATOM 665 C C . GLY A 1 90 ? -21.078 -22.188 -7.797 1 80.69 90 GLY A C 1
ATOM 666 O O . GLY A 1 90 ? -21.656 -22.734 -8.727 1 80.69 90 GLY A O 1
ATOM 667 N N . VAL A 1 91 ? -20.625 -20.953 -7.902 1 79.56 91 VAL A N 1
ATOM 668 C CA . VAL A 1 91 ? -20.578 -20.297 -9.211 1 79.56 91 VAL A CA 1
ATOM 669 C C . VAL A 1 91 ? -19.125 -19.984 -9.562 1 79.56 91 VAL A C 1
ATOM 671 O O . VAL A 1 91 ? -18.312 -19.672 -8.688 1 79.56 91 VAL A O 1
ATOM 674 N N . ASP A 1 92 ? -18.844 -20.312 -10.836 1 82.44 92 ASP A N 1
ATOM 675 C CA . ASP A 1 92 ? -17.516 -19.953 -11.32 1 82.44 92 ASP A CA 1
ATOM 676 C C . ASP A 1 92 ? -17.422 -18.453 -11.578 1 82.44 92 ASP A C 1
ATOM 678 O O . ASP A 1 92 ? -18.125 -17.906 -12.43 1 82.44 92 ASP A O 1
ATOM 682 N N . ILE A 1 93 ? -16.75 -17.766 -10.805 1 82.88 93 ILE A N 1
ATOM 683 C CA . ILE A 1 93 ? -16.547 -16.328 -10.969 1 82.88 93 ILE A CA 1
ATOM 684 C C . ILE A 1 93 ? -15.25 -16.062 -11.727 1 82.88 93 ILE A C 1
ATOM 686 O O . ILE A 1 93 ? -14.195 -16.594 -11.375 1 82.88 93 ILE A O 1
ATOM 690 N N . PRO A 1 94 ? -15.352 -15.289 -12.812 1 87.88 94 PRO A N 1
ATOM 691 C CA . PRO A 1 94 ? -14.133 -14.961 -13.555 1 87.88 94 PRO A CA 1
ATOM 692 C C . PRO A 1 94 ? -13.07 -14.297 -12.68 1 87.88 94 PRO A C 1
ATOM 694 O O . PRO A 1 94 ? -13.406 -13.547 -11.766 1 87.88 94 PRO A O 1
ATOM 697 N N . GLY A 1 95 ? -11.836 -14.617 -12.977 1 91.19 95 GLY A N 1
ATOM 698 C CA . GLY A 1 95 ? -10.711 -14.07 -12.242 1 91.19 95 GLY A CA 1
ATOM 699 C C . GLY A 1 95 ? -10.719 -12.555 -12.18 1 91.19 95 GLY A C 1
ATOM 700 O O . GLY A 1 95 ? -10.461 -11.961 -11.133 1 91.19 95 GLY A O 1
ATOM 701 N N . LEU A 1 96 ? -11.109 -11.961 -13.242 1 93.75 96 LEU A N 1
ATOM 702 C CA . LEU A 1 96 ? -11.141 -10.5 -13.352 1 93.75 96 LEU A CA 1
ATOM 703 C C . LEU A 1 96 ? -12.102 -9.898 -12.336 1 93.75 96 LEU A C 1
ATOM 705 O O . LEU A 1 96 ? -11.758 -8.938 -11.641 1 93.75 96 LEU A O 1
ATOM 709 N N . LEU A 1 97 ? -13.25 -10.438 -12.211 1 93.56 97 LEU A N 1
ATOM 710 C CA . LEU A 1 97 ? -14.258 -9.938 -11.281 1 93.56 97 LEU A CA 1
ATOM 711 C C . LEU A 1 97 ? -13.812 -10.141 -9.836 1 93.56 97 LEU A C 1
ATOM 713 O O . LEU A 1 97 ? -14.055 -9.273 -8.984 1 93.56 97 LEU A O 1
ATOM 717 N N . THR A 1 98 ? -13.203 -11.266 -9.617 1 93.81 98 THR A N 1
ATOM 718 C CA . THR A 1 98 ? -12.711 -11.562 -8.281 1 93.81 98 THR A CA 1
ATOM 719 C C . THR A 1 98 ? -11.68 -10.523 -7.84 1 93.81 98 THR A C 1
ATOM 721 O O . THR A 1 98 ? -11.703 -10.062 -6.695 1 93.81 98 THR A O 1
ATOM 724 N N . VAL A 1 99 ? -10.766 -10.18 -8.727 1 96.62 99 VAL A N 1
ATOM 725 C CA . VAL A 1 99 ? -9.719 -9.203 -8.422 1 96.62 99 VAL A CA 1
ATOM 726 C C . VAL A 1 99 ? -10.344 -7.832 -8.18 1 96.62 99 VAL A C 1
ATOM 728 O O . VAL A 1 99 ? -10 -7.148 -7.215 1 96.62 99 VAL A O 1
ATOM 731 N N . ILE A 1 100 ? -11.312 -7.453 -9.008 1 97.62 100 ILE A N 1
ATOM 732 C CA . ILE A 1 100 ? -11.977 -6.16 -8.891 1 97.62 100 ILE A CA 1
ATOM 733 C C . ILE A 1 100 ? -12.664 -6.055 -7.531 1 97.62 100 ILE A C 1
ATOM 735 O O . ILE A 1 100 ? -12.516 -5.055 -6.828 1 97.62 100 ILE A O 1
ATOM 739 N N . LEU A 1 101 ? -13.32 -7.062 -7.164 1 95.88 101 LEU A N 1
ATOM 740 C CA . LEU A 1 101 ? -14.07 -7.059 -5.914 1 95.88 101 LEU A CA 1
ATOM 741 C C . LEU A 1 101 ? -13.133 -7.035 -4.715 1 95.88 101 LEU A C 1
ATOM 743 O O . LEU A 1 101 ? -13.367 -6.301 -3.75 1 95.88 101 LEU A O 1
ATOM 747 N N . ALA A 1 102 ? -12.117 -7.871 -4.77 1 96.69 102 ALA A N 1
ATOM 748 C CA . ALA A 1 102 ? -11.156 -7.918 -3.674 1 96.69 102 ALA A CA 1
ATOM 749 C C . ALA A 1 102 ? -10.477 -6.562 -3.48 1 96.69 102 ALA A C 1
ATOM 751 O O . ALA A 1 102 ? -10.367 -6.07 -2.354 1 96.69 102 ALA A O 1
ATOM 752 N N . LEU A 1 103 ? -10.055 -5.949 -4.586 1 98.25 103 LEU A N 1
ATOM 753 C CA . LEU A 1 103 ? -9.422 -4.637 -4.527 1 98.25 103 LEU A CA 1
ATOM 754 C C . LEU A 1 103 ? -10.398 -3.586 -4.016 1 98.25 103 LEU A C 1
ATOM 756 O O . LEU A 1 103 ? -10.039 -2.754 -3.178 1 98.25 103 LEU A O 1
ATOM 760 N N . ALA A 1 104 ? -11.594 -3.684 -4.52 1 98.5 104 ALA A N 1
ATOM 761 C CA . ALA A 1 104 ? -12.602 -2.721 -4.098 1 98.5 104 ALA A CA 1
ATOM 762 C C . ALA A 1 104 ? -12.859 -2.814 -2.598 1 98.5 104 ALA A C 1
ATOM 764 O O . ALA A 1 104 ? -12.961 -1.793 -1.913 1 98.5 104 ALA A O 1
ATOM 765 N N . LEU A 1 105 ? -12.914 -3.953 -2.115 1 97.56 105 LEU A N 1
ATOM 766 C CA . LEU A 1 105 ? -13.227 -4.168 -0.705 1 97.56 105 LEU A CA 1
ATOM 767 C C . LEU A 1 105 ? -12.109 -3.631 0.185 1 97.56 105 LEU A C 1
ATOM 769 O O . LEU A 1 105 ? -12.367 -2.863 1.115 1 97.56 105 LEU A O 1
ATOM 773 N N . ILE A 1 106 ? -10.922 -3.953 -0.111 1 97.88 106 ILE A N 1
ATOM 774 C CA . ILE A 1 106 ? -9.797 -3.535 0.719 1 97.88 106 ILE A CA 1
ATOM 775 C C . ILE A 1 106 ? -9.633 -2.02 0.637 1 97.88 106 ILE A C 1
ATOM 777 O O . ILE A 1 106 ? -9.531 -1.344 1.664 1 97.88 106 ILE A O 1
ATOM 781 N N . HIS A 1 107 ? -9.625 -1.504 -0.539 1 98.56 107 HIS A N 1
ATOM 782 C CA . HIS A 1 107 ? -9.367 -0.077 -0.703 1 98.56 107 HIS A CA 1
ATOM 783 C C . HIS A 1 107 ? -10.555 0.752 -0.216 1 98.56 107 HIS A C 1
ATOM 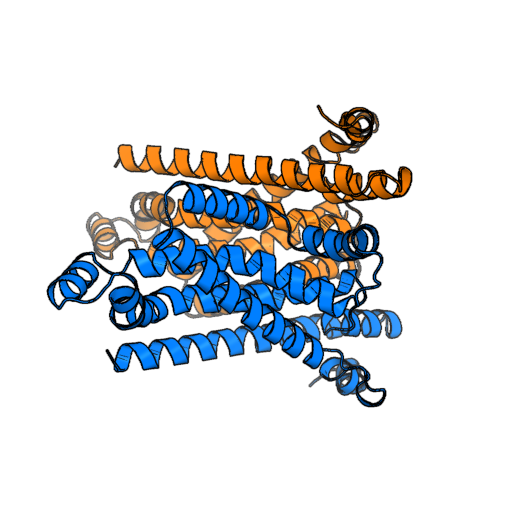785 O O . HIS A 1 107 ? -10.383 1.904 0.188 1 98.56 107 HIS A O 1
ATOM 791 N N . SER A 1 108 ? -11.75 0.151 -0.22 1 98.69 108 SER A N 1
ATOM 792 C CA . SER A 1 108 ? -12.891 0.858 0.358 1 98.69 108 SER A CA 1
ATOM 793 C C . SER A 1 108 ? -12.703 1.082 1.854 1 98.69 108 SER A C 1
ATOM 795 O O . SER A 1 108 ? -13.141 2.1 2.396 1 98.69 108 SER A O 1
ATOM 797 N N . ALA A 1 109 ? -12.117 0.123 2.531 1 98.12 109 ALA A N 1
ATOM 798 C CA . ALA A 1 109 ? -11.852 0.262 3.961 1 98.12 109 ALA A CA 1
ATOM 799 C C . ALA A 1 109 ? -10.914 1.438 4.23 1 98.12 109 ALA A C 1
ATOM 801 O O . ALA A 1 109 ? -11.148 2.225 5.152 1 98.12 109 ALA A O 1
ATOM 802 N N . TYR A 1 110 ? -9.898 1.594 3.424 1 97.25 110 TYR A N 1
ATOM 803 C CA . TYR A 1 110 ? -8.984 2.725 3.555 1 97.25 110 TYR A CA 1
ATOM 804 C C . TYR A 1 110 ? -9.688 4.035 3.221 1 97.25 110 TYR A C 1
ATOM 806 O O . TYR A 1 110 ? -9.539 5.023 3.939 1 97.25 110 TYR A O 1
ATOM 814 N N . LEU A 1 111 ? -10.445 4 2.189 1 98.38 111 LEU A N 1
ATOM 815 C CA . LEU A 1 111 ? -11.141 5.207 1.758 1 98.38 111 LEU A CA 1
ATOM 816 C C . LEU A 1 111 ? -12.219 5.602 2.762 1 98.38 111 LEU A C 1
ATOM 818 O O . LEU A 1 111 ? -12.484 6.789 2.967 1 98.38 111 LEU A O 1
ATOM 822 N N . GLY A 1 112 ? -12.875 4.605 3.334 1 98.38 112 GLY A N 1
ATOM 823 C CA . GLY A 1 112 ? -13.852 4.902 4.367 1 98.38 112 GLY A CA 1
ATOM 824 C C . GLY A 1 112 ? -13.273 5.676 5.539 1 98.38 112 GLY A C 1
ATOM 825 O O . GLY A 1 112 ? -13.898 6.609 6.039 1 98.38 112 GLY A O 1
ATOM 826 N N . GLN A 1 113 ? -12.094 5.289 5.949 1 96.69 113 GLN A N 1
ATOM 827 C CA . GLN A 1 113 ? -11.422 6.012 7.02 1 96.69 113 GLN A CA 1
ATOM 828 C C . GLN A 1 113 ? -11.07 7.434 6.59 1 96.69 113 GLN A C 1
ATOM 830 O O . GLN A 1 113 ? -11.148 8.367 7.387 1 96.69 113 GLN A O 1
ATOM 835 N N . ALA A 1 114 ? -10.672 7.578 5.352 1 96.88 114 ALA A N 1
ATOM 836 C CA . ALA A 1 114 ? -10.375 8.906 4.816 1 96.88 114 ALA A CA 1
ATOM 837 C C . ALA A 1 114 ? -11.633 9.773 4.781 1 96.88 114 ALA A C 1
ATOM 839 O O . ALA A 1 114 ? -11.578 10.969 5.082 1 96.88 114 ALA A O 1
ATOM 840 N N . VAL A 1 115 ? -12.695 9.148 4.445 1 98.06 115 VAL A N 1
ATOM 841 C CA . VAL A 1 115 ? -13.969 9.859 4.387 1 98.06 115 VAL A CA 1
ATOM 842 C C . VAL A 1 115 ? -14.391 10.289 5.793 1 98.06 115 VAL A C 1
ATOM 844 O O . VAL A 1 115 ? -14.758 11.445 6.012 1 98.06 115 VAL A O 1
ATOM 847 N N . LEU A 1 116 ? -14.312 9.383 6.719 1 97.25 116 LEU A N 1
ATOM 848 C CA . LEU A 1 116 ? -14.672 9.703 8.094 1 97.25 116 LEU A CA 1
ATOM 849 C C . LEU A 1 116 ? -13.805 10.844 8.633 1 97.25 116 LEU A C 1
ATOM 851 O O . LEU A 1 116 ? -14.312 11.773 9.266 1 97.25 116 LEU A O 1
ATOM 855 N N . ALA A 1 117 ? -12.539 10.734 8.359 1 95.5 117 ALA A N 1
ATOM 856 C CA . ALA A 1 117 ? -11.617 11.789 8.789 1 95.5 117 ALA A CA 1
ATOM 857 C C . ALA A 1 117 ? -11.969 13.117 8.141 1 95.5 117 ALA A C 1
ATOM 859 O O . ALA A 1 117 ? -11.953 14.164 8.797 1 95.5 117 ALA A O 1
ATOM 860 N N . GLY A 1 118 ? -12.242 13.094 6.848 1 96.5 118 GLY A N 1
ATOM 861 C CA . GLY A 1 118 ? -12.625 14.305 6.137 1 96.5 118 GLY A CA 1
ATOM 862 C C . GLY A 1 118 ? -13.914 14.922 6.66 1 96.5 118 GLY A C 1
ATOM 863 O O . GLY A 1 118 ? -14 16.141 6.816 1 96.5 118 GLY A O 1
ATOM 864 N N . LEU A 1 119 ? -14.867 14.117 6.941 1 97.31 119 LEU A N 1
ATOM 865 C CA . LEU A 1 119 ? -16.141 14.586 7.473 1 97.31 11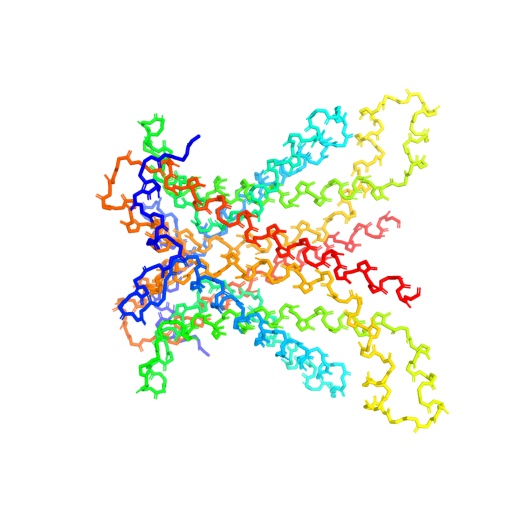9 LEU A CA 1
ATOM 866 C C . LEU A 1 119 ? -15.961 15.195 8.859 1 97.31 119 LEU A C 1
ATOM 868 O O . LEU A 1 119 ? -16.547 16.234 9.164 1 97.31 119 LEU A O 1
ATOM 872 N N . THR A 1 120 ? -15.148 14.602 9.68 1 95.69 120 THR A N 1
ATOM 873 C CA . THR A 1 120 ? -14.914 15.055 11.039 1 95.69 120 THR A CA 1
ATOM 874 C C . THR A 1 120 ? -14.07 16.328 11.047 1 95.69 120 THR A C 1
ATOM 876 O O . THR A 1 120 ? -14.141 17.125 11.984 1 95.69 120 THR A O 1
ATOM 879 N N . ALA A 1 121 ? -13.328 16.438 10.016 1 95.06 121 ALA A N 1
ATOM 880 C CA . ALA A 1 121 ? -12.461 17.594 9.93 1 95.06 121 ALA A CA 1
ATOM 881 C C . ALA A 1 121 ? -13.266 18.859 9.664 1 95.06 121 ALA A C 1
ATOM 883 O O . ALA A 1 121 ? -12.797 19.969 9.938 1 95.06 121 ALA A O 1
ATOM 884 N N . VAL A 1 122 ? -14.516 18.594 9.18 1 94 122 VAL A N 1
ATOM 885 C CA . VAL A 1 122 ? -15.391 19.734 8.969 1 94 122 VAL A CA 1
ATOM 886 C C . VAL A 1 122 ? -15.891 20.25 10.32 1 94 122 VAL A C 1
ATOM 888 O O . VAL A 1 122 ? -16.359 19.484 11.148 1 94 122 VAL A O 1
ATOM 891 N N . GLY A 1 123 ? -15.586 21.359 10.797 1 89.56 123 GLY A N 1
ATOM 892 C CA . GLY A 1 123 ? -15.844 21.969 12.094 1 89.56 123 GLY A CA 1
ATOM 893 C C . GLY A 1 123 ? -17.281 21.797 12.555 1 89.56 123 GLY A C 1
ATOM 894 O O . GLY A 1 123 ? -18.203 21.797 11.742 1 89.56 123 GLY A O 1
ATOM 895 N N . ARG A 1 124 ? -17.453 21.719 13.781 1 92.31 124 ARG A N 1
ATOM 896 C CA . ARG A 1 124 ? -18.766 21.578 14.398 1 92.31 124 ARG A CA 1
ATOM 897 C C . ARG A 1 124 ? -19.656 22.766 14.094 1 92.31 124 ARG A C 1
ATOM 899 O O . ARG A 1 124 ? -20.891 22.641 14.07 1 92.31 124 ARG A O 1
ATOM 906 N N . GLY A 1 125 ? -18.969 23.797 13.875 1 93.5 125 GLY A N 1
ATOM 907 C CA . GLY A 1 125 ? -19.719 25 13.555 1 93.5 125 GLY A CA 1
ATOM 908 C C . GLY A 1 125 ? -20.609 24.859 12.336 1 93.5 125 GLY A C 1
ATOM 909 O O . GLY A 1 125 ? -21.75 25.312 12.328 1 93.5 125 GLY A O 1
ATOM 910 N N . GLN A 1 126 ? -20.094 24.156 11.297 1 95.44 126 GLN A N 1
ATOM 911 C CA . GLN A 1 126 ? -20.875 23.953 10.078 1 95.44 126 GLN A CA 1
ATOM 912 C C . GLN A 1 126 ? -22.094 23.062 10.352 1 95.44 126 GLN A C 1
ATOM 914 O O . GLN A 1 126 ? -23.156 23.281 9.766 1 95.44 126 GLN A O 1
ATOM 919 N N . TRP A 1 127 ? -21.922 22.109 11.203 1 95.69 127 TRP A N 1
ATOM 920 C CA . TRP A 1 127 ? -23.047 21.25 11.594 1 95.69 127 TRP A CA 1
ATOM 921 C C . TRP A 1 127 ? -24.109 22.062 12.312 1 95.69 127 TRP A C 1
ATOM 923 O O . TRP A 1 127 ? -25.297 21.953 12 1 95.69 127 TRP A O 1
ATOM 933 N N . HIS A 1 128 ? -23.688 22.938 13.258 1 96.44 128 HIS A N 1
ATOM 934 C CA . HIS A 1 128 ? -24.609 23.781 14.023 1 96.44 128 HIS A CA 1
ATOM 935 C C . HIS A 1 128 ? -25.328 24.781 13.117 1 96.44 128 HIS A C 1
ATOM 937 O O . HIS A 1 128 ? -26.516 25.047 13.312 1 96.44 128 HIS A O 1
ATOM 943 N N . ALA A 1 129 ? -24.531 25.297 12.227 1 96.75 129 ALA A N 1
ATOM 944 C CA . ALA A 1 129 ? -25.125 26.25 11.289 1 96.75 129 ALA A CA 1
ATOM 945 C C . ALA A 1 129 ? -26.25 25.609 10.477 1 96.75 129 ALA A C 1
ATOM 947 O O . ALA A 1 129 ? -27.297 26.203 10.273 1 96.75 129 ALA A O 1
ATOM 948 N N . GLY A 1 130 ? -26.031 24.422 9.977 1 95.75 130 GLY A N 1
ATOM 949 C CA . GLY A 1 130 ? -27.062 23.719 9.219 1 95.75 130 GLY A CA 1
ATOM 950 C C . GLY A 1 130 ? -28.297 23.422 10.039 1 95.75 130 GLY A C 1
ATOM 951 O O . GLY A 1 130 ? -29.422 23.641 9.586 1 95.75 130 GLY A O 1
ATOM 952 N N . LEU A 1 131 ? -28.047 23.016 11.273 1 95.12 131 LEU A N 1
ATOM 953 C CA . LEU A 1 131 ? -29.156 22.688 12.156 1 95.12 131 LEU A CA 1
ATOM 954 C C . LEU A 1 131 ? -29.922 23.938 12.562 1 95.12 131 LEU A C 1
ATOM 956 O O . LEU A 1 131 ? -31.141 23.922 12.68 1 95.12 131 LEU A O 1
ATOM 960 N N . ALA A 1 132 ? -29.219 24.969 12.75 1 97.19 132 ALA A N 1
ATOM 961 C CA . ALA A 1 132 ? -29.828 26.25 13.094 1 97.19 132 ALA A CA 1
ATOM 962 C C . ALA A 1 132 ? -30.719 26.75 11.961 1 97.19 132 ALA A C 1
ATOM 964 O O . ALA A 1 132 ? -31.703 27.453 12.203 1 97.19 132 ALA A O 1
ATOM 965 N N . LEU A 1 133 ? -30.375 26.453 10.727 1 96.62 133 LEU A N 1
ATOM 966 C CA . LEU A 1 133 ? -31.141 26.844 9.555 1 96.62 133 LEU A CA 1
ATOM 967 C C . LEU A 1 133 ? -32.344 25.938 9.359 1 96.62 133 LEU A C 1
ATOM 969 O O . LEU A 1 133 ? -33.156 26.156 8.445 1 96.62 133 LEU A O 1
ATOM 973 N N . GLY A 1 134 ? -32.469 24.891 10.258 1 96.75 134 GLY A N 1
ATOM 974 C CA . GLY A 1 134 ? -33.625 24 10.195 1 96.75 134 GLY A CA 1
ATOM 975 C C . GLY A 1 134 ? -33.375 22.75 9.383 1 96.75 134 GLY A C 1
ATOM 976 O O . GLY A 1 134 ? -34.281 21.953 9.156 1 96.75 134 GLY A O 1
ATOM 977 N N . PHE A 1 135 ? -32.156 22.594 8.922 1 97.06 135 PHE A N 1
ATOM 978 C CA . PHE A 1 135 ? -31.828 21.375 8.18 1 97.06 135 PHE A CA 1
ATOM 979 C C . PHE A 1 135 ? -31.797 20.172 9.102 1 97.06 135 PHE A C 1
ATOM 981 O O . PHE A 1 135 ? -31.438 20.281 10.273 1 97.06 135 PHE A O 1
ATOM 988 N N . SER A 1 136 ? -32.219 19.031 8.5 1 97.56 136 SER A N 1
ATOM 989 C CA . SER A 1 136 ? -31.984 17.766 9.195 1 97.56 136 SER A CA 1
ATOM 990 C C . SER A 1 136 ? -30.5 17.391 9.156 1 97.56 136 SER A C 1
ATOM 992 O O . SER A 1 136 ? -29.719 18.016 8.445 1 97.56 136 SER A O 1
ATOM 994 N N . ARG A 1 137 ? -30.156 16.406 9.914 1 96.19 137 ARG A N 1
ATOM 995 C CA . ARG A 1 137 ? -28.766 15.945 9.938 1 96.19 137 ARG A CA 1
ATOM 996 C C . ARG A 1 137 ? -28.328 15.484 8.555 1 96.19 137 ARG A C 1
ATOM 998 O O . ARG A 1 137 ? -27.203 15.781 8.133 1 96.19 137 ARG A O 1
ATOM 1005 N N . TRP A 1 138 ? -29.219 14.82 7.855 1 97.31 138 TRP A N 1
ATOM 1006 C CA . TRP A 1 138 ? -28.906 14.305 6.527 1 97.31 138 TRP A CA 1
ATOM 1007 C C . TRP A 1 138 ? -28.812 15.438 5.512 1 97.31 138 TRP A C 1
ATOM 1009 O O . TRP A 1 138 ? -27.969 15.398 4.609 1 97.31 138 TRP A O 1
ATOM 1019 N N . GLN A 1 139 ? -29.656 16.406 5.672 1 97.5 139 GLN A N 1
ATOM 1020 C CA . GLN A 1 139 ? -29.594 17.562 4.797 1 97.5 139 GLN A CA 1
ATOM 1021 C C . GLN A 1 139 ? -28.312 18.375 5.023 1 97.5 139 GLN A C 1
ATOM 1023 O O . GLN A 1 139 ? -27.688 18.812 4.066 1 97.5 139 GLN A O 1
ATOM 1028 N N . THR A 1 140 ? -28 18.516 6.309 1 97.69 140 THR A N 1
ATOM 1029 C CA . THR A 1 140 ? -26.766 19.219 6.652 1 97.69 140 THR A CA 1
ATOM 1030 C C . THR A 1 140 ? -25.547 18.5 6.07 1 97.69 140 THR A C 1
ATOM 1032 O O . THR A 1 140 ? -24.656 19.141 5.508 1 97.69 140 THR A O 1
ATOM 1035 N N . LEU A 1 141 ? -25.516 17.188 6.148 1 97.81 141 LEU A N 1
ATOM 1036 C CA . LEU A 1 141 ? -24.422 16.391 5.594 1 97.81 141 LEU A CA 1
ATOM 1037 C C . LEU A 1 141 ? -24.328 16.578 4.082 1 97.81 141 LEU A C 1
ATOM 1039 O O . LEU A 1 141 ? -23.25 16.875 3.557 1 97.81 141 LEU A O 1
ATOM 1043 N N . ARG A 1 142 ? -25.422 16.406 3.422 1 97 142 ARG A N 1
ATOM 1044 C CA . ARG A 1 142 ? -25.453 16.359 1.963 1 97 142 ARG A CA 1
ATOM 1045 C C . ARG A 1 142 ? -25.109 17.719 1.371 1 97 142 ARG A C 1
ATOM 1047 O O . ARG A 1 142 ? -24.344 17.812 0.403 1 97 142 ARG A O 1
ATOM 1054 N N . TRP A 1 143 ? -25.547 18.797 2.045 1 96.38 143 TRP A N 1
ATOM 1055 C CA . TRP A 1 143 ? -25.5 20.094 1.376 1 96.38 143 TRP A CA 1
ATOM 1056 C C . TRP A 1 143 ? -24.375 20.938 1.942 1 96.38 143 TRP A C 1
ATOM 1058 O O . TRP A 1 143 ? -23.859 21.844 1.265 1 96.38 143 TRP A O 1
ATOM 1068 N N . LEU A 1 144 ? -23.922 20.719 3.162 1 96.38 144 LEU A N 1
ATOM 1069 C CA . LEU A 1 144 ? -22.938 21.594 3.785 1 96.38 144 LEU A CA 1
ATOM 1070 C C . LEU A 1 144 ? -21.641 20.844 4.059 1 96.38 144 LEU A C 1
ATOM 1072 O O . LEU A 1 144 ? -20.562 21.312 3.664 1 96.38 144 LEU A O 1
ATOM 1076 N N . ILE A 1 145 ? -21.75 19.719 4.641 1 97.62 145 ILE A N 1
ATOM 1077 C CA . ILE A 1 145 ? -20.562 19.031 5.164 1 97.62 145 ILE A CA 1
ATOM 1078 C C . ILE A 1 145 ? -19.875 18.266 4.043 1 97.62 145 ILE A C 1
ATOM 1080 O O . ILE A 1 145 ? -18.656 18.391 3.848 1 97.62 145 ILE A O 1
ATOM 1084 N N . LEU A 1 146 ? -20.609 17.531 3.24 1 97.38 146 LEU A N 1
ATOM 1085 C CA . LEU A 1 146 ? -20.062 16.594 2.277 1 97.38 146 LEU A CA 1
ATOM 1086 C C . LEU A 1 146 ? -19.25 17.312 1.208 1 97.38 146 LEU A C 1
ATOM 1088 O O . LEU A 1 146 ? -18.125 16.906 0.893 1 97.38 146 LEU A O 1
ATOM 1092 N N . PRO A 1 147 ? -19.781 18.406 0.65 1 95.5 147 PRO A N 1
ATOM 1093 C CA . PRO A 1 147 ? -18.984 19.109 -0.366 1 95.5 147 PRO A CA 1
ATOM 1094 C C . PRO A 1 147 ? -17.641 19.609 0.164 1 95.5 147 PRO A C 1
ATOM 1096 O O . PRO A 1 147 ? -16.641 19.562 -0.553 1 95.5 147 PRO A O 1
ATOM 1099 N N . GLN A 1 148 ? -17.562 20 1.401 1 95.56 148 GLN A N 1
ATOM 1100 C CA . GLN A 1 148 ? -16.328 20.453 2.018 1 95.56 148 GLN A CA 1
ATOM 1101 C C . GLN A 1 148 ? -15.398 19.297 2.338 1 95.56 148 GLN A C 1
ATOM 1103 O O . GLN A 1 148 ? -14.188 19.359 2.102 1 95.56 148 GLN A O 1
ATOM 1108 N N . ALA A 1 149 ? -16.016 18.25 2.779 1 96.81 149 ALA A N 1
ATOM 1109 C CA . ALA A 1 149 ? -15.258 17.062 3.172 1 96.81 149 ALA A CA 1
ATOM 1110 C C . ALA A 1 149 ? -14.602 16.406 1.962 1 96.81 149 ALA A C 1
ATOM 1112 O O . ALA A 1 149 ? -13.5 15.867 2.064 1 96.81 149 ALA A O 1
ATOM 1113 N N . LEU A 1 150 ? -15.273 16.453 0.817 1 95.31 150 LEU A N 1
ATOM 1114 C CA . LEU A 1 150 ? -14.75 15.852 -0.402 1 95.31 150 LEU A CA 1
ATOM 1115 C C . LEU A 1 150 ? -13.453 16.531 -0.828 1 95.31 150 LEU A C 1
ATOM 1117 O O . LEU A 1 150 ? -12.539 15.875 -1.335 1 95.31 150 LEU A O 1
ATOM 1121 N N . ARG A 1 151 ? -13.375 17.781 -0.587 1 93.69 151 ARG A N 1
ATOM 1122 C CA . ARG A 1 151 ? -12.156 18.531 -0.905 1 93.69 151 ARG A CA 1
ATOM 1123 C C . ARG A 1 151 ? -11.023 18.156 0.042 1 93.69 151 ARG A C 1
ATOM 1125 O O . ARG A 1 151 ? -9.875 18 -0.384 1 93.69 151 ARG A O 1
ATOM 1132 N N . ILE A 1 152 ? -11.406 17.969 1.257 1 93.75 152 ILE A N 1
ATOM 1133 C CA . ILE A 1 152 ? -10.422 17.641 2.289 1 93.75 152 ILE A CA 1
ATOM 1134 C C . ILE A 1 152 ? -9.859 16.25 2.055 1 93.75 152 ILE A C 1
ATOM 1136 O O . ILE A 1 152 ? -8.664 16.016 2.246 1 93.75 152 ILE A O 1
ATOM 1140 N N . MET A 1 153 ? -10.664 15.312 1.562 1 95.38 153 MET A N 1
ATOM 1141 C CA . MET A 1 153 ? -10.242 13.914 1.471 1 95.38 153 MET A CA 1
ATOM 1142 C C . MET A 1 153 ? -9.641 13.617 0.103 1 95.38 153 MET A C 1
ATOM 1144 O O . MET A 1 153 ? -9.094 12.531 -0.115 1 95.38 153 MET A O 1
ATOM 1148 N N . LEU A 1 154 ? -9.641 14.5 -0.816 1 95.06 154 LEU A N 1
ATOM 1149 C CA . LEU A 1 154 ? -9.242 14.273 -2.201 1 95.06 154 LEU A CA 1
ATOM 1150 C C . LEU A 1 154 ? -7.812 13.758 -2.277 1 95.06 154 LEU A C 1
ATOM 1152 O O . LEU A 1 154 ? -7.539 12.766 -2.967 1 95.06 154 LEU A O 1
ATOM 1156 N N . PRO A 1 155 ? -6.816 14.352 -1.53 1 92.62 155 PRO A N 1
ATOM 1157 C CA . PRO A 1 155 ? -5.453 13.82 -1.58 1 92.62 155 PRO A CA 1
ATOM 1158 C C . PRO A 1 155 ? -5.375 12.359 -1.138 1 92.62 155 PRO A C 1
ATOM 1160 O O . PRO A 1 155 ? -4.637 11.57 -1.733 1 92.62 155 PRO A O 1
ATOM 1163 N N . SER A 1 156 ? -6.156 12.016 -0.125 1 94.5 156 SER A N 1
ATOM 1164 C CA . SER A 1 156 ? -6.191 10.633 0.35 1 94.5 156 SER A CA 1
ATOM 1165 C C . SER A 1 156 ? -6.77 9.703 -0.707 1 94.5 156 SER A C 1
ATOM 1167 O O . SER A 1 156 ? -6.309 8.57 -0.861 1 94.5 156 SER A O 1
ATOM 1169 N N . PHE A 1 157 ? -7.738 10.156 -1.438 1 96.94 157 PHE A N 1
ATOM 1170 C CA . PHE A 1 157 ? -8.344 9.359 -2.496 1 96.94 157 PHE A CA 1
ATOM 1171 C C . PHE A 1 157 ? -7.355 9.117 -3.631 1 96.94 157 PHE A C 1
ATOM 1173 O O . PHE A 1 157 ? -7.215 7.992 -4.109 1 96.94 157 PHE A O 1
ATOM 1180 N N . ILE A 1 158 ? -6.66 10.148 -3.986 1 95.31 158 ILE A N 1
ATOM 1181 C CA . ILE A 1 158 ? -5.672 10.039 -5.055 1 95.31 158 ILE A CA 1
ATOM 1182 C C . ILE A 1 158 ? -4.598 9.023 -4.664 1 95.31 158 ILE A C 1
ATOM 1184 O O . ILE A 1 158 ? -4.25 8.141 -5.453 1 95.31 158 ILE A O 1
ATOM 1188 N N . ASN A 1 159 ? -4.141 9.125 -3.439 1 93.69 159 ASN A N 1
ATOM 1189 C CA . ASN A 1 159 ? -3.123 8.195 -2.955 1 93.69 159 ASN A CA 1
ATOM 1190 C C . ASN A 1 159 ? -3.627 6.758 -2.971 1 93.69 159 ASN A C 1
ATOM 1192 O O . ASN A 1 159 ? -2.896 5.844 -3.355 1 93.69 159 ASN A O 1
ATOM 1196 N N . GLN A 1 160 ? -4.828 6.602 -2.609 1 96.81 160 GLN A N 1
ATOM 1197 C CA . GLN A 1 160 ? -5.398 5.258 -2.574 1 96.81 160 GLN A CA 1
ATOM 1198 C C . GLN A 1 160 ? -5.605 4.715 -3.984 1 96.81 160 GLN A C 1
ATOM 1200 O O . GLN A 1 160 ? -5.434 3.516 -4.223 1 96.81 160 GLN A O 1
ATOM 1205 N N . TRP A 1 161 ? -5.996 5.562 -4.891 1 97.69 161 TRP A N 1
ATOM 1206 C CA . TRP A 1 161 ? -6.168 5.133 -6.273 1 97.69 161 TRP A CA 1
ATOM 1207 C C . TRP A 1 161 ? -4.836 4.707 -6.879 1 97.69 161 TRP A C 1
ATOM 1209 O O . TRP A 1 161 ? -4.773 3.742 -7.645 1 97.69 161 TRP A O 1
ATOM 1219 N N . VAL A 1 162 ? -3.795 5.422 -6.574 1 96.81 162 VAL A N 1
ATOM 1220 C CA . VAL A 1 162 ? -2.459 5.066 -7.043 1 96.81 162 VAL A CA 1
ATOM 1221 C C . VAL A 1 162 ? -2.053 3.711 -6.465 1 96.81 162 VAL A C 1
ATOM 1223 O O . VAL A 1 162 ? -1.538 2.852 -7.184 1 96.81 162 VAL A O 1
ATOM 1226 N N . SER A 1 163 ? -2.299 3.533 -5.184 1 96.94 163 SER A N 1
ATOM 1227 C CA . SER A 1 163 ? -2 2.26 -4.535 1 96.94 163 SER A CA 1
ATOM 1228 C C . SER A 1 163 ? -2.795 1.12 -5.168 1 96.94 163 SER A C 1
ATOM 1230 O O . SER A 1 163 ? -2.258 0.033 -5.387 1 96.94 163 SER A O 1
ATOM 1232 N N . LEU A 1 164 ? -4.031 1.419 -5.434 1 98.12 164 LEU A N 1
ATOM 1233 C CA . LEU A 1 164 ? -4.906 0.429 -6.047 1 98.12 164 LEU A CA 1
ATOM 1234 C C . LEU A 1 164 ? -4.414 0.05 -7.438 1 98.12 164 LEU A C 1
ATOM 1236 O O . LEU A 1 164 ? -4.438 -1.125 -7.812 1 98.12 164 LEU A O 1
ATOM 1240 N N . LEU A 1 165 ? -4 1.018 -8.188 1 97.62 165 LEU A N 1
ATOM 1241 C CA . LEU A 1 165 ? -3.441 0.779 -9.508 1 97.62 165 LEU A CA 1
ATOM 1242 C C . LEU A 1 165 ? -2.248 -0.167 -9.438 1 97.62 165 LEU A C 1
ATOM 1244 O O . LEU A 1 165 ? -2.15 -1.114 -10.219 1 97.62 165 LEU A O 1
ATOM 1248 N N . LYS A 1 166 ? -1.401 0.024 -8.523 1 96.38 166 LYS A N 1
ATOM 1249 C CA . LYS A 1 166 ? -0.243 -0.848 -8.352 1 96.38 166 LYS A CA 1
ATOM 1250 C C . LYS A 1 166 ? -0.667 -2.234 -7.875 1 96.38 166 LYS A C 1
ATOM 1252 O O . LYS A 1 166 ? -0.132 -3.246 -8.336 1 96.38 166 LYS A O 1
ATOM 1257 N N . ASP A 1 167 ? -1.671 -2.266 -6.988 1 97.25 167 ASP A N 1
ATOM 1258 C CA . ASP A 1 167 ? -2.162 -3.535 -6.465 1 97.25 167 ASP A CA 1
ATOM 1259 C C . ASP A 1 167 ? -2.84 -4.355 -7.559 1 97.25 167 ASP A C 1
ATOM 1261 O O . ASP A 1 167 ? -2.975 -5.574 -7.434 1 97.25 167 ASP A O 1
ATOM 1265 N N . SER A 1 168 ? -3.283 -3.689 -8.586 1 97 168 SER A N 1
ATOM 1266 C CA . SER A 1 168 ? -3.924 -4.41 -9.688 1 97 168 SER A CA 1
ATOM 1267 C C . SER A 1 168 ? -2.963 -5.402 -10.328 1 97 168 SER A C 1
ATOM 1269 O O . SER A 1 168 ? -3.395 -6.375 -10.953 1 97 168 SER A O 1
ATOM 1271 N N . SER A 1 169 ? -1.688 -5.172 -10.188 1 94.94 169 SER A N 1
ATOM 1272 C CA . SER A 1 169 ? -0.695 -6.094 -10.727 1 94.94 169 SER A CA 1
ATOM 1273 C C . SER A 1 169 ? -0.83 -7.477 -10.102 1 94.94 169 SER A C 1
ATOM 1275 O O . SER A 1 169 ? -0.389 -8.477 -10.68 1 94.94 169 SER A O 1
ATOM 1277 N N . LEU A 1 170 ? -1.446 -7.582 -8.961 1 94.94 170 LEU A N 1
ATOM 1278 C CA . LEU A 1 170 ? -1.599 -8.844 -8.258 1 94.94 170 LEU A CA 1
ATOM 1279 C C . LEU A 1 170 ? -2.58 -9.758 -8.977 1 94.94 170 LEU A C 1
ATOM 1281 O O . LEU A 1 170 ? -2.641 -10.961 -8.703 1 94.94 170 LEU A O 1
ATOM 1285 N N . ALA A 1 171 ? -3.316 -9.188 -9.898 1 94.25 171 ALA A N 1
ATOM 1286 C CA . ALA A 1 171 ? -4.203 -10 -10.727 1 94.25 171 ALA A CA 1
ATOM 1287 C C . ALA A 1 171 ? -3.424 -11.07 -11.484 1 94.25 171 ALA A C 1
ATOM 1289 O O . ALA A 1 171 ? -3.982 -12.102 -11.867 1 94.25 171 ALA A O 1
ATOM 1290 N N . TYR A 1 172 ? -2.162 -10.82 -11.641 1 89.62 172 TYR A N 1
ATOM 1291 C CA . TYR A 1 172 ? -1.267 -11.758 -12.312 1 89.62 172 TYR A CA 1
ATOM 1292 C C . TYR A 1 172 ? -1.326 -13.133 -11.656 1 89.62 172 TYR A C 1
ATOM 1294 O O . TYR A 1 172 ? -1.22 -14.156 -12.336 1 89.62 172 TYR A O 1
ATOM 1302 N N . ILE A 1 173 ? -1.585 -13.266 -10.445 1 84.12 173 ILE A N 1
ATOM 1303 C CA . ILE A 1 173 ? -1.48 -14.516 -9.688 1 84.12 173 ILE A CA 1
ATOM 1304 C C . ILE A 1 173 ? -2.668 -15.414 -10.016 1 84.12 173 ILE A C 1
ATOM 1306 O O . ILE A 1 173 ? -2.588 -16.641 -9.867 1 84.12 173 ILE A O 1
ATOM 1310 N N . VAL A 1 174 ? -3.742 -14.773 -10.438 1 88.81 174 VAL A N 1
ATOM 1311 C CA . VAL A 1 174 ? -4.918 -15.578 -10.758 1 88.81 174 VAL A CA 1
ATOM 1312 C C . VAL A 1 174 ? -5.074 -15.688 -12.273 1 88.81 174 VAL A C 1
ATOM 1314 O O . VAL A 1 174 ? -6.148 -16.047 -12.773 1 88.81 174 VAL A O 1
ATOM 1317 N N . GLY A 1 175 ? -4.121 -15.227 -13.055 1 89.56 175 GLY A N 1
ATOM 1318 C CA . GLY A 1 175 ? -4.07 -15.477 -14.484 1 89.56 175 GLY A CA 1
ATOM 1319 C C . GLY A 1 175 ? -4.773 -14.406 -15.297 1 89.56 175 GLY A C 1
ATOM 1320 O O . GLY A 1 175 ? -5.113 -14.625 -16.469 1 89.56 175 GLY A O 1
ATOM 1321 N N . VAL A 1 176 ? -5.09 -13.297 -14.688 1 92 176 VAL A N 1
ATOM 1322 C CA . VAL A 1 176 ? -5.676 -12.188 -15.438 1 92 176 VAL A CA 1
ATOM 1323 C C . VAL A 1 176 ? -4.605 -11.531 -16.297 1 92 176 VAL A C 1
ATOM 1325 O O . VAL A 1 176 ? -3.525 -11.188 -15.812 1 92 176 VAL A O 1
ATOM 1328 N N . ALA A 1 177 ? -4.891 -11.367 -17.562 1 93 177 ALA A N 1
ATOM 1329 C CA . ALA A 1 177 ? -3.879 -10.969 -18.531 1 93 177 ALA A CA 1
ATOM 1330 C C . ALA A 1 177 ? -3.695 -9.453 -18.547 1 93 177 ALA A C 1
ATOM 1332 O O . ALA A 1 177 ? -3.732 -8.82 -19.594 1 93 177 ALA A O 1
ATOM 1333 N N . GLU A 1 178 ? -3.455 -8.906 -17.375 1 93.69 178 GLU A N 1
ATOM 1334 C CA . GLU A 1 178 ? -3.139 -7.488 -17.281 1 93.69 178 GLU A CA 1
ATOM 1335 C C . GLU A 1 178 ? -1.666 -7.227 -17.578 1 93.69 178 GLU A C 1
ATOM 1337 O O . GLU A 1 178 ? -0.979 -8.094 -18.141 1 93.69 178 GLU A O 1
ATOM 1342 N N . PHE A 1 179 ? -1.216 -6.055 -17.438 1 92.25 179 PHE A N 1
ATOM 1343 C CA . PHE A 1 179 ? 0.055 -5.551 -17.938 1 92.25 179 PHE A CA 1
ATOM 1344 C C . PHE A 1 179 ? 1.214 -6.41 -17.453 1 92.25 179 PHE A C 1
ATOM 1346 O O . PHE A 1 179 ? 2.051 -6.844 -18.25 1 92.25 179 PHE A O 1
ATOM 1353 N N . THR A 1 180 ? 1.292 -6.691 -16.219 1 88.31 180 THR A N 1
ATOM 1354 C CA . THR A 1 180 ? 2.367 -7.48 -15.625 1 88.31 180 THR A CA 1
ATOM 1355 C C . THR A 1 180 ? 2.332 -8.914 -16.141 1 88.31 180 THR A C 1
ATOM 1357 O O . THR A 1 180 ? 3.379 -9.5 -16.438 1 88.31 180 THR A O 1
ATOM 1360 N N . PHE A 1 181 ? 1.189 -9.469 -16.312 1 89.62 181 PHE A N 1
ATOM 1361 C CA . PHE A 1 181 ? 1.023 -10.82 -16.828 1 89.62 181 PHE A CA 1
ATOM 1362 C C . PHE A 1 181 ? 1.543 -10.93 -18.25 1 89.62 181 PHE A C 1
ATOM 1364 O O . PHE A 1 181 ? 2.346 -11.812 -18.562 1 89.62 181 PHE A O 1
ATOM 1371 N N . VAL A 1 182 ? 1.121 -10.047 -19 1 88.38 182 VAL A N 1
ATOM 1372 C CA . VAL A 1 182 ? 1.49 -10.062 -20.422 1 88.38 182 VAL A CA 1
ATOM 1373 C C . VAL A 1 182 ? 2.996 -9.852 -20.562 1 88.38 182 VAL A C 1
ATOM 1375 O O . VAL A 1 182 ? 3.646 -10.5 -21.375 1 88.38 182 VAL A O 1
ATOM 1378 N N . ALA A 1 183 ? 3.549 -8.969 -19.812 1 86.44 183 ALA A N 1
ATOM 1379 C CA . ALA A 1 183 ? 4.984 -8.711 -19.844 1 86.44 183 ALA A CA 1
ATOM 1380 C C . ALA A 1 183 ? 5.773 -9.961 -19.453 1 86.44 183 ALA A C 1
ATOM 1382 O O . ALA A 1 183 ? 6.82 -10.25 -20.031 1 86.44 183 ALA A O 1
ATOM 1383 N N . THR A 1 184 ? 5.273 -10.672 -18.453 1 84.12 184 THR A N 1
ATOM 1384 C CA . THR A 1 184 ? 5.918 -11.906 -18.031 1 84.12 184 THR A CA 1
ATOM 1385 C C . THR A 1 184 ? 5.836 -12.961 -19.141 1 84.12 184 THR A C 1
ATOM 1387 O O . THR A 1 184 ? 6.777 -13.734 -19.328 1 84.12 184 THR A O 1
ATOM 1390 N N . GLN A 1 185 ? 4.742 -12.969 -19.812 1 86.38 185 GLN A N 1
ATOM 1391 C CA . GLN A 1 185 ? 4.598 -13.891 -20.938 1 86.38 185 GLN A CA 1
ATOM 1392 C C . GLN A 1 185 ? 5.609 -13.586 -22.031 1 86.38 185 GLN A C 1
ATOM 1394 O O . GLN A 1 185 ? 6.215 -14.5 -22.594 1 86.38 185 GLN A O 1
ATOM 1399 N N . VAL A 1 186 ? 5.73 -12.344 -22.312 1 86.25 186 VAL A N 1
ATOM 1400 C CA . VAL A 1 186 ? 6.688 -11.914 -23.328 1 86.25 186 VAL A CA 1
ATOM 1401 C C . VAL A 1 186 ? 8.102 -12.289 -22.891 1 86.25 186 VAL A C 1
ATOM 1403 O O . VAL A 1 186 ? 8.906 -12.758 -23.703 1 86.25 186 VAL A O 1
ATOM 1406 N N . ASN A 1 187 ? 8.398 -12.055 -21.609 1 84.06 187 ASN A N 1
ATOM 1407 C CA . ASN A 1 187 ? 9.703 -12.414 -21.062 1 84.06 187 ASN A CA 1
ATOM 1408 C C . ASN A 1 187 ? 9.961 -13.914 -21.188 1 84.06 187 ASN A C 1
ATOM 1410 O O . ASN A 1 187 ? 11.07 -14.328 -21.531 1 84.06 187 ASN A O 1
ATOM 1414 N N . ASN A 1 188 ? 8.961 -14.727 -20.875 1 82.88 188 ASN A N 1
ATOM 1415 C CA . ASN A 1 188 ? 9.102 -16.172 -20.938 1 82.88 188 ASN A CA 1
ATOM 1416 C C . ASN A 1 188 ? 9.297 -16.672 -22.359 1 82.88 188 ASN A C 1
ATOM 1418 O O . ASN A 1 188 ? 10 -17.656 -22.594 1 82.88 188 ASN A O 1
ATOM 1422 N N . ARG A 1 189 ? 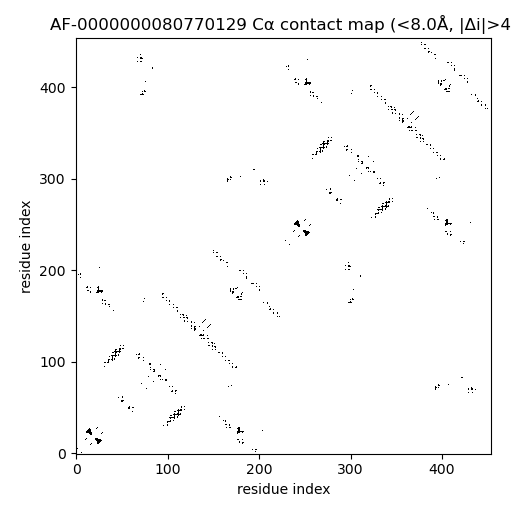8.688 -15.961 -23.266 1 82.56 189 ARG A N 1
ATOM 1423 C CA . ARG A 1 189 ? 8.805 -16.328 -24.688 1 82.56 189 ARG A CA 1
ATOM 1424 C C . ARG A 1 189 ? 10.172 -15.938 -25.234 1 82.56 189 ARG A C 1
ATOM 1426 O O . ARG A 1 189 ? 10.812 -16.734 -25.938 1 82.56 189 ARG A O 1
ATOM 1433 N N . GLU A 1 190 ? 10.633 -14.727 -24.938 1 80.12 190 GLU A N 1
ATOM 1434 C CA . GLU A 1 190 ? 11.875 -14.203 -25.5 1 80.12 190 GLU A CA 1
ATOM 1435 C C . GLU A 1 190 ? 13.086 -14.688 -24.703 1 80.12 190 GLU A C 1
ATOM 1437 O O . GLU A 1 190 ? 14.102 -15.078 -25.281 1 80.12 190 GLU A O 1
ATOM 1442 N N . GLN A 1 191 ? 13.047 -14.766 -23.391 1 73.56 191 GLN A N 1
ATOM 1443 C CA . GLN A 1 191 ? 13.977 -15.297 -22.406 1 73.56 191 GLN A CA 1
ATOM 1444 C C . GLN A 1 191 ? 15.297 -14.531 -22.422 1 73.56 191 GLN A C 1
ATOM 1446 O O . GLN A 1 191 ? 16.125 -14.68 -21.516 1 73.56 191 GLN A O 1
ATOM 1451 N N . VAL A 1 192 ? 15.523 -13.656 -23.406 1 73.31 192 VAL A N 1
ATOM 1452 C CA . VAL A 1 192 ? 1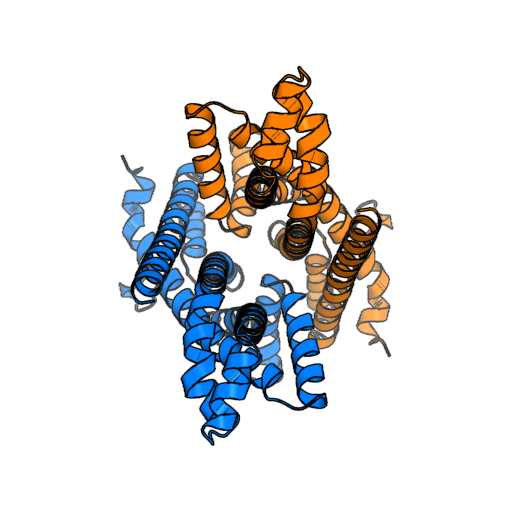6.875 -13.102 -23.547 1 73.31 192 VAL A CA 1
ATOM 1453 C C . VAL A 1 192 ? 16.859 -11.617 -23.203 1 73.31 192 VAL A C 1
ATOM 1455 O O . VAL A 1 192 ? 17.906 -11.016 -22.984 1 73.31 192 VAL A O 1
ATOM 1458 N N . TYR A 1 193 ? 15.734 -11.078 -23.031 1 80.81 193 TYR A N 1
ATOM 1459 C CA . TYR A 1 193 ? 15.703 -9.633 -22.859 1 80.81 193 TYR A CA 1
ATOM 1460 C C . TYR A 1 193 ? 14.953 -9.242 -21.594 1 80.81 193 TYR A C 1
ATOM 1462 O O . TYR A 1 193 ? 14.055 -8.398 -21.625 1 80.81 193 TYR A O 1
A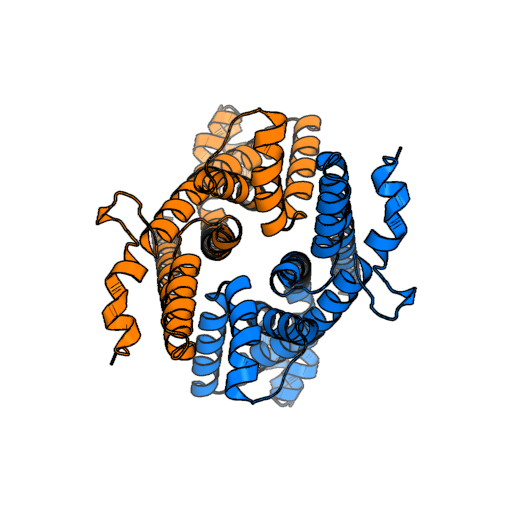TOM 1470 N N . PRO A 1 194 ? 15.32 -9.766 -20.453 1 80.25 194 PRO A N 1
ATOM 1471 C CA . PRO A 1 194 ? 14.555 -9.477 -19.234 1 80.25 194 PRO A CA 1
ATOM 1472 C C . PRO A 1 194 ? 14.656 -8.016 -18.797 1 80.25 194 PRO A C 1
ATOM 1474 O O . PRO A 1 194 ? 13.664 -7.43 -18.359 1 80.25 194 PRO A O 1
ATOM 1477 N N . LEU A 1 195 ? 15.789 -7.41 -19.016 1 80.25 195 LEU A N 1
ATOM 1478 C CA . LEU A 1 195 ? 15.984 -6.031 -18.578 1 80.25 195 LEU A CA 1
ATOM 1479 C C . LEU A 1 195 ? 15.086 -5.082 -19.359 1 80.25 195 LEU A C 1
ATOM 1481 O O . LEU A 1 195 ? 14.477 -4.176 -18.797 1 80.25 195 LEU A O 1
ATOM 1485 N N . GLU A 1 196 ? 15.008 -5.332 -20.609 1 84.06 196 GLU A N 1
ATOM 1486 C CA . GLU A 1 196 ? 14.195 -4.477 -21.469 1 84.06 196 GLU A CA 1
ATOM 1487 C C . GLU A 1 196 ? 12.711 -4.613 -21.141 1 84.06 196 GLU A C 1
ATOM 1489 O O . GLU A 1 196 ? 11.992 -3.613 -21.062 1 84.06 196 GLU A O 1
ATOM 1494 N N . ILE A 1 197 ? 12.32 -5.797 -20.938 1 84.38 197 ILE A N 1
ATOM 1495 C CA . ILE A 1 197 ? 10.914 -6.066 -20.688 1 84.38 197 ILE A CA 1
ATOM 1496 C C . ILE A 1 197 ? 10.516 -5.512 -19.312 1 84.38 197 ILE A C 1
ATOM 1498 O O . ILE A 1 197 ? 9.492 -4.828 -19.188 1 84.38 197 ILE A O 1
ATOM 1502 N N . PHE A 1 198 ? 11.32 -5.703 -18.359 1 82.19 198 PHE A N 1
ATOM 1503 C CA . PHE A 1 198 ? 11.008 -5.238 -17 1 82.19 198 PHE A CA 1
ATOM 1504 C C . PHE A 1 198 ? 11.102 -3.721 -16.922 1 82.19 198 PHE A C 1
ATOM 1506 O O . PHE A 1 198 ? 10.344 -3.088 -16.188 1 82.19 198 PHE A O 1
ATOM 1513 N N . SER A 1 199 ? 11.969 -3.158 -17.656 1 85.31 199 SER A N 1
ATOM 1514 C CA . SER A 1 199 ? 12.031 -1.702 -17.719 1 85.31 199 SER A CA 1
ATOM 1515 C C . SER A 1 199 ? 10.766 -1.123 -18.359 1 85.31 199 SER A C 1
ATOM 1517 O O . SER A 1 199 ? 10.305 -0.049 -17.969 1 85.31 199 SER A O 1
ATOM 1519 N N . ALA A 1 200 ? 10.266 -1.842 -19.297 1 86.62 200 ALA A N 1
ATOM 1520 C CA . ALA A 1 200 ? 9.031 -1.401 -19.938 1 86.62 200 ALA A CA 1
ATOM 1521 C C . ALA A 1 200 ? 7.867 -1.381 -18.953 1 86.62 200 ALA A C 1
ATOM 1523 O O . ALA A 1 200 ? 7.039 -0.468 -18.984 1 86.62 200 ALA A O 1
ATOM 1524 N N . ILE A 1 201 ? 7.82 -2.383 -18.094 1 86.5 201 ILE A N 1
ATOM 1525 C CA . ILE A 1 201 ? 6.785 -2.461 -17.078 1 86.5 201 ILE A CA 1
ATOM 1526 C C . ILE A 1 201 ? 6.93 -1.287 -16.109 1 86.5 201 ILE A C 1
ATOM 1528 O O . ILE A 1 201 ? 5.945 -0.624 -15.773 1 86.5 201 ILE A O 1
ATOM 1532 N N . ALA A 1 202 ? 8.141 -1.071 -15.727 1 87.69 202 ALA A N 1
ATOM 1533 C CA . ALA A 1 202 ? 8.414 0.025 -14.805 1 87.69 202 ALA A CA 1
ATOM 1534 C C . ALA A 1 202 ? 7.988 1.364 -15.391 1 87.69 202 ALA A C 1
ATOM 1536 O O . ALA A 1 202 ? 7.367 2.182 -14.711 1 87.69 202 ALA A O 1
ATOM 1537 N N . ILE A 1 203 ? 8.273 1.573 -16.641 1 91.75 203 ILE A N 1
ATOM 1538 C CA . ILE A 1 203 ? 7.926 2.816 -17.328 1 91.75 203 ILE A CA 1
ATOM 1539 C C . ILE A 1 203 ? 6.41 2.934 -17.453 1 91.75 203 ILE A C 1
ATOM 1541 O O . ILE A 1 203 ? 5.844 4.008 -17.25 1 91.75 203 ILE A O 1
ATOM 1545 N N . GLY A 1 204 ? 5.785 1.822 -17.828 1 92.44 204 GLY A N 1
ATOM 1546 C CA . GLY A 1 204 ? 4.336 1.825 -17.938 1 92.44 204 GLY A CA 1
ATOM 1547 C C . GLY A 1 204 ? 3.648 2.221 -16.641 1 92.44 204 GLY A C 1
ATOM 1548 O O . GLY A 1 204 ? 2.762 3.08 -16.641 1 92.44 204 GLY A O 1
ATOM 1549 N N . TYR A 1 205 ? 4.074 1.629 -15.555 1 93.75 205 TYR A N 1
ATOM 1550 C CA . TYR A 1 205 ? 3.461 1.946 -14.266 1 93.75 205 TYR A CA 1
ATOM 1551 C C . TYR A 1 205 ? 3.82 3.359 -13.828 1 93.75 205 TYR A C 1
ATOM 1553 O O . TYR A 1 205 ? 3.014 4.043 -13.195 1 93.75 205 TYR A O 1
ATOM 1561 N N . LEU A 1 206 ? 5.027 3.807 -14.102 1 93.75 206 LEU A N 1
ATOM 1562 C CA . LEU A 1 206 ? 5.414 5.176 -13.789 1 93.75 206 LEU A CA 1
ATOM 1563 C C . LEU A 1 206 ? 4.516 6.176 -14.508 1 93.75 206 LEU A C 1
ATOM 1565 O O . LEU A 1 206 ? 4.098 7.176 -13.922 1 93.75 206 LEU A O 1
ATOM 1569 N N . LEU A 1 207 ? 4.266 5.863 -15.703 1 94.44 207 LEU A N 1
ATOM 1570 C CA . LEU A 1 207 ? 3.41 6.73 -16.5 1 94.44 207 LEU A CA 1
ATOM 1571 C C . LEU A 1 207 ? 1.986 6.742 -15.961 1 94.44 207 LEU A C 1
ATOM 1573 O O . LEU A 1 207 ? 1.394 7.809 -15.781 1 94.44 207 LEU A O 1
ATOM 1577 N N . LEU A 1 208 ? 1.452 5.59 -15.703 1 94.31 208 LEU A N 1
ATOM 1578 C CA . LEU A 1 208 ? 0.079 5.492 -15.219 1 94.31 208 LEU A CA 1
ATOM 1579 C C . LEU A 1 208 ? -0.059 6.133 -13.844 1 94.31 208 LEU A C 1
ATOM 1581 O O . LEU A 1 208 ? -0.979 6.918 -13.609 1 94.31 208 LEU A O 1
ATOM 1585 N N . CYS A 1 209 ? 0.851 5.793 -12.938 1 94.31 209 CYS A N 1
ATOM 1586 C CA . CYS A 1 209 ? 0.822 6.359 -11.594 1 94.31 209 CYS A CA 1
ATOM 1587 C C . CYS A 1 209 ? 1.07 7.863 -11.633 1 94.31 209 CYS A C 1
ATOM 1589 O O . CYS A 1 209 ? 0.41 8.625 -10.922 1 94.31 209 CYS A O 1
ATOM 1591 N N . GLY A 1 210 ? 2.018 8.266 -12.5 1 93.69 210 GLY A N 1
ATOM 1592 C CA . GLY A 1 210 ? 2.307 9.68 -12.648 1 93.69 210 GLY A CA 1
ATOM 1593 C C . GLY A 1 210 ? 1.132 10.477 -13.195 1 93.69 210 GLY A C 1
ATOM 1594 O O . GLY A 1 210 ? 0.841 11.57 -12.711 1 93.69 210 GLY A O 1
ATOM 1595 N N . LEU A 1 211 ? 0.483 9.953 -14.141 1 93.69 211 LEU A N 1
ATOM 1596 C CA . LEU A 1 211 ? -0.678 10.617 -14.727 1 93.69 211 LEU A CA 1
ATOM 1597 C C . LEU A 1 211 ? -1.808 10.727 -13.711 1 93.69 211 LEU A C 1
ATOM 1599 O O . LEU A 1 211 ? -2.482 11.758 -13.641 1 93.69 211 LEU A O 1
ATOM 1603 N N . LEU A 1 212 ? -1.975 9.703 -12.977 1 93.75 212 LEU A N 1
ATOM 1604 C CA . LEU A 1 212 ? -3.01 9.727 -11.953 1 93.75 212 LEU A CA 1
ATOM 1605 C C . LEU A 1 212 ? -2.686 10.75 -10.875 1 93.75 212 LEU A C 1
ATOM 1607 O O . LEU A 1 212 ? -3.568 11.492 -10.43 1 93.75 212 LEU A O 1
ATOM 1611 N N . GLN A 1 213 ? -1.484 10.773 -10.508 1 92.31 213 GLN A N 1
ATOM 1612 C CA . GLN A 1 213 ? -1.049 11.75 -9.516 1 92.31 213 GLN A CA 1
ATOM 1613 C C . GLN A 1 213 ? -1.207 13.172 -10.039 1 92.31 213 GLN A C 1
ATOM 1615 O O . GLN A 1 213 ? -1.645 14.062 -9.312 1 92.31 213 GLN A O 1
ATOM 1620 N N . LEU A 1 214 ? -0.863 13.43 -11.273 1 91.25 214 LEU A N 1
ATOM 1621 C CA . LEU A 1 214 ? -0.978 14.742 -11.898 1 91.25 214 LEU A CA 1
ATOM 1622 C C . LEU A 1 214 ? -2.438 15.172 -12 1 91.25 214 LEU A C 1
ATOM 1624 O O . LEU A 1 214 ? -2.777 16.312 -11.711 1 91.25 214 LEU A O 1
ATOM 1628 N N . ALA A 1 215 ? -3.24 14.258 -12.414 1 90.94 215 ALA A N 1
ATOM 1629 C CA . ALA A 1 215 ? -4.672 14.539 -12.484 1 90.94 215 ALA A CA 1
ATOM 1630 C C . ALA A 1 215 ? -5.23 14.898 -11.117 1 90.94 215 ALA A C 1
ATOM 1632 O O . ALA A 1 215 ? -6.066 15.805 -10.992 1 90.94 215 ALA A O 1
ATOM 1633 N N . GLY A 1 216 ? -4.758 14.195 -10.125 1 89.69 216 GLY A N 1
ATOM 1634 C CA . GLY A 1 216 ? -5.172 14.508 -8.766 1 89.69 216 GLY A CA 1
ATOM 1635 C C . GLY A 1 216 ? -4.742 15.883 -8.312 1 89.69 216 GLY A C 1
ATOM 1636 O O . GLY A 1 216 ? -5.527 16.625 -7.707 1 89.69 216 GLY A O 1
ATOM 1637 N N . HIS A 1 217 ? -3.547 16.266 -8.656 1 86.88 217 HIS A N 1
ATOM 1638 C CA . HIS A 1 217 ? -3.033 17.594 -8.281 1 86.88 217 HIS A CA 1
ATOM 1639 C C . HIS A 1 217 ? -3.803 18.703 -8.992 1 86.88 217 HIS A C 1
ATOM 1641 O O . HIS A 1 217 ? -4.086 19.734 -8.391 1 86.88 217 HIS A O 1
ATOM 1647 N N . LEU A 1 218 ? -4.086 18.469 -10.227 1 89.81 218 LEU A N 1
ATOM 1648 C CA . LEU A 1 218 ? -4.836 19.453 -10.992 1 89.81 218 LEU A CA 1
ATOM 1649 C C . LEU A 1 218 ? -6.246 19.609 -10.438 1 89.81 218 LEU A C 1
ATOM 1651 O O . LEU A 1 218 ? -6.773 20.734 -10.383 1 89.81 218 LEU A O 1
ATOM 1655 N N . ALA A 1 219 ? -6.758 18.531 -9.992 1 88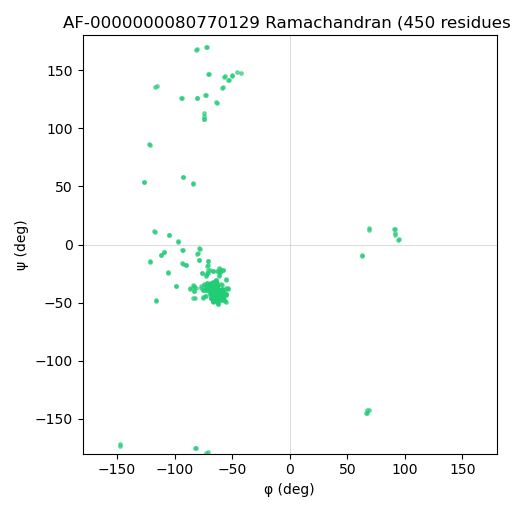.06 219 ALA A N 1
ATOM 1656 C CA . ALA A 1 219 ? -8.086 18.562 -9.383 1 88.06 219 ALA A CA 1
ATOM 1657 C C . ALA A 1 219 ? -8.055 19.312 -8.047 1 88.06 219 ALA A C 1
ATOM 1659 O O . ALA A 1 219 ? -8.977 20.062 -7.73 1 88.06 219 ALA A O 1
ATOM 1660 N N . GLU A 1 220 ? -7.035 19.156 -7.312 1 86.75 220 GLU A N 1
ATOM 1661 C CA . GLU A 1 220 ? -6.871 19.828 -6.035 1 86.75 220 GLU A CA 1
ATOM 1662 C C . GLU A 1 220 ? -6.742 21.344 -6.223 1 86.75 220 GLU A C 1
ATOM 1664 O O . GLU A 1 220 ? -7.309 22.125 -5.453 1 86.75 220 GLU A O 1
ATOM 1669 N N . ARG A 1 221 ? -6.051 21.734 -7.203 1 84.69 221 ARG A N 1
ATOM 1670 C CA . ARG A 1 221 ? -5.816 23.156 -7.473 1 84.69 221 ARG A CA 1
ATOM 1671 C C . ARG A 1 221 ? -7.102 23.844 -7.902 1 84.69 221 ARG A C 1
ATOM 1673 O O . ARG A 1 221 ? -7.359 24.984 -7.508 1 84.69 221 ARG A O 1
ATOM 1680 N N . ARG A 1 222 ? -7.82 23.219 -8.68 1 81.31 222 ARG A N 1
ATOM 1681 C CA . ARG A 1 222 ? -9.07 23.797 -9.164 1 81.31 222 ARG A CA 1
ATOM 1682 C C . ARG A 1 222 ? -10.047 24.031 -8.016 1 81.31 222 ARG A C 1
ATOM 1684 O O . ARG A 1 222 ? -10.766 25.031 -8.008 1 81.31 222 ARG A O 1
ATOM 1691 N N . TRP A 1 223 ? -9.992 23.188 -7.129 1 77.44 223 TRP A N 1
ATOM 1692 C CA . TRP A 1 223 ? -10.906 23.297 -6 1 77.44 223 TRP A CA 1
ATOM 1693 C C . TRP A 1 223 ? -10.43 24.375 -5.023 1 77.44 223 TRP A C 1
ATOM 1695 O O . TRP A 1 223 ? -11.25 25.047 -4.379 1 77.44 223 TRP A O 1
ATOM 1705 N N . ARG A 1 224 ? -9.172 24.484 -4.844 1 66.75 224 ARG A N 1
ATOM 1706 C CA . ARG A 1 224 ? -8.648 25.516 -3.971 1 66.75 224 ARG A CA 1
ATOM 1707 C C . ARG A 1 224 ? -8.961 26.906 -4.523 1 66.75 224 ARG A C 1
ATOM 1709 O O . ARG A 1 224 ? -9.188 27.844 -3.762 1 66.75 224 ARG A O 1
ATOM 1716 N N . ARG A 1 225 ? -9.055 27.078 -5.785 1 62.19 225 ARG A N 1
ATOM 1717 C CA . ARG A 1 225 ? -9.336 28.359 -6.422 1 62.19 225 ARG A CA 1
ATOM 1718 C C . ARG A 1 225 ? -10.797 28.75 -6.262 1 62.19 225 ARG A C 1
ATOM 1720 O O . ARG A 1 225 ? -11.133 29.922 -6.188 1 62.19 225 ARG A O 1
ATOM 1727 N N . THR A 1 226 ? -11.477 27.688 -6.297 1 53.38 226 THR A N 1
ATOM 1728 C CA . THR A 1 226 ? -12.891 28.047 -6.203 1 53.38 226 THR A CA 1
ATOM 1729 C C . THR A 1 226 ? -13.281 28.328 -4.754 1 53.38 226 THR A C 1
ATOM 1731 O O . THR A 1 226 ? -14.328 28.906 -4.492 1 53.38 226 THR A O 1
ATOM 1734 N N . ALA A 1 227 ? -12.359 28.062 -3.838 1 50.09 227 ALA A N 1
ATOM 1735 C CA . ALA A 1 227 ? -12.711 28.453 -2.477 1 50.09 227 ALA A CA 1
ATOM 1736 C C . ALA A 1 227 ? -12.148 29.828 -2.145 1 50.09 227 ALA A C 1
ATOM 1738 O O . ALA A 1 227 ? -11.094 30.219 -2.662 1 50.09 227 ALA A O 1
ATOM 1739 N N . MET B 1 1 ? -13.656 -22.375 19.641 1 59.12 1 MET B N 1
ATOM 1740 C CA . MET B 1 1 ? -12.641 -23.422 19.625 1 59.12 1 MET B CA 1
ATOM 1741 C C . MET B 1 1 ? -11.898 -23.438 18.297 1 59.12 1 MET B C 1
ATOM 1743 O O . MET B 1 1 ? -12.484 -23.156 17.25 1 59.12 1 MET B O 1
ATOM 1747 N N . MET B 1 2 ? -10.656 -23.516 18.391 1 71.69 2 MET B N 1
ATOM 1748 C CA . MET B 1 2 ? -9.828 -23.578 17.172 1 71.69 2 MET B CA 1
ATOM 1749 C C . MET B 1 2 ? -10.125 -24.844 16.375 1 71.69 2 MET B C 1
ATOM 1751 O O . MET B 1 2 ? -10.18 -25.938 16.938 1 71.69 2 MET B O 1
ATOM 1755 N N . PRO B 1 3 ? -10.492 -24.641 15.25 1 82.44 3 PRO B N 1
ATOM 1756 C CA . PRO B 1 3 ? -10.75 -25.828 14.43 1 82.44 3 PRO B CA 1
ATOM 1757 C C . PRO B 1 3 ? -9.602 -26.828 14.461 1 82.44 3 PRO B C 1
ATOM 1759 O O . PRO B 1 3 ? -8.438 -26.438 14.547 1 82.44 3 PRO B O 1
ATOM 1762 N N . ALA B 1 4 ? -9.898 -28.125 14.406 1 84.12 4 ALA B N 1
ATOM 1763 C CA . ALA B 1 4 ? -8.938 -29.234 14.531 1 84.12 4 ALA B CA 1
ATOM 1764 C C . ALA B 1 4 ? -7.816 -29.094 13.508 1 84.12 4 ALA B C 1
ATOM 1766 O O . ALA B 1 4 ? -6.652 -29.359 13.82 1 84.12 4 ALA B O 1
ATOM 1767 N N . VAL B 1 5 ? -8.156 -28.656 12.336 1 85.81 5 VAL B N 1
ATOM 1768 C CA . VAL B 1 5 ? -7.176 -28.562 11.258 1 85.81 5 VAL B CA 1
ATOM 1769 C C . VAL B 1 5 ? -6.113 -27.531 11.617 1 85.81 5 VAL B C 1
ATOM 1771 O O . VAL B 1 5 ? -4.93 -27.719 11.32 1 85.81 5 VAL B O 1
ATOM 1774 N N . ILE B 1 6 ? -6.555 -26.5 12.258 1 87.75 6 ILE B N 1
ATOM 1775 C CA . ILE B 1 6 ? -5.621 -25.469 12.664 1 87.75 6 ILE B CA 1
ATOM 1776 C C . ILE B 1 6 ? -4.773 -25.953 13.836 1 87.75 6 ILE B C 1
ATOM 1778 O O . ILE B 1 6 ? -3.561 -25.75 13.867 1 87.75 6 ILE B O 1
ATOM 1782 N N . GLN B 1 7 ? -5.406 -26.656 14.711 1 87.62 7 GLN B N 1
ATOM 1783 C CA . GLN B 1 7 ? -4.691 -27.188 15.867 1 87.62 7 GLN B CA 1
ATOM 1784 C C . GLN B 1 7 ? -3.609 -28.172 15.438 1 87.62 7 GLN B C 1
ATOM 1786 O O . GLN B 1 7 ? -2.496 -28.156 15.969 1 87.62 7 GLN B O 1
ATOM 1791 N N . ASP B 1 8 ? -3.924 -29 14.508 1 88.62 8 ASP B N 1
ATOM 1792 C CA . ASP B 1 8 ? -3.02 -30.047 14.039 1 88.62 8 ASP B CA 1
ATOM 1793 C C . ASP B 1 8 ? -1.838 -29.453 13.273 1 88.62 8 ASP B C 1
ATOM 1795 O O . ASP B 1 8 ? -0.779 -30.062 13.18 1 88.62 8 ASP B O 1
ATOM 1799 N N . ASN B 1 9 ? -2.021 -28.234 12.766 1 89.81 9 ASN B N 1
ATOM 1800 C CA . ASN B 1 9 ? -0.985 -27.625 11.93 1 89.81 9 ASN B CA 1
ATOM 1801 C C . ASN B 1 9 ? -0.43 -26.359 12.562 1 89.81 9 ASN B C 1
ATOM 1803 O O . ASN B 1 9 ? 0.245 -25.578 11.891 1 89.81 9 ASN B O 1
ATOM 1807 N N . LEU B 1 10 ? -0.763 -26.172 13.719 1 89.31 10 LEU B N 1
ATOM 1808 C CA . LEU B 1 10 ? -0.434 -24.922 14.383 1 89.31 10 LEU B CA 1
ATOM 1809 C C . LEU B 1 10 ? 1.075 -24.703 14.43 1 89.31 10 LEU B C 1
ATOM 1811 O O . LEU B 1 10 ? 1.559 -23.609 14.18 1 89.31 10 LEU B O 1
ATOM 1815 N N . ASP B 1 11 ? 1.812 -25.75 14.797 1 89.62 11 ASP B N 1
ATOM 1816 C CA . ASP B 1 11 ? 3.266 -25.641 14.875 1 89.62 11 ASP B CA 1
ATOM 1817 C C . ASP B 1 11 ? 3.865 -25.266 13.523 1 89.62 11 ASP B C 1
ATOM 1819 O O . ASP B 1 11 ? 4.746 -24.406 13.445 1 89.62 11 ASP B O 1
ATOM 1823 N N . TYR B 1 12 ? 3.42 -25.891 12.555 1 89.19 12 TYR B N 1
ATOM 1824 C CA . TYR B 1 12 ? 3.902 -25.609 11.203 1 89.19 12 TYR B CA 1
ATOM 1825 C C . TYR B 1 12 ? 3.531 -24.203 10.773 1 89.19 12 TYR B C 1
ATOM 1827 O O . TYR B 1 12 ? 4.328 -23.5 10.133 1 89.19 12 TYR B O 1
ATOM 1835 N N . LEU B 1 13 ? 2.365 -23.703 11.141 1 91.19 13 LEU B N 1
ATOM 1836 C CA . LEU B 1 13 ? 1.89 -22.359 10.789 1 91.19 13 LEU B CA 1
ATOM 1837 C C . LEU B 1 13 ? 2.682 -21.297 11.523 1 91.19 13 LEU B C 1
ATOM 1839 O O . LEU B 1 13 ? 2.969 -20.234 10.961 1 91.19 13 LEU B O 1
ATOM 1843 N N . LEU B 1 14 ? 3.082 -21.625 12.719 1 91.5 14 LEU B N 1
ATOM 1844 C CA . LEU B 1 14 ? 3.758 -20.625 13.539 1 91.5 14 LEU B CA 1
ATOM 1845 C C . LEU B 1 14 ? 5.254 -20.609 13.25 1 91.5 14 LEU B C 1
ATOM 1847 O O . LEU B 1 14 ? 5.848 -19.547 13.094 1 91.5 14 LEU B O 1
ATOM 1851 N N . TRP B 1 15 ? 5.844 -21.875 13.016 1 91.56 15 TRP B N 1
ATOM 1852 C CA . TRP B 1 15 ? 7.301 -21.969 13.031 1 91.56 15 TRP B CA 1
ATOM 1853 C C . TRP B 1 15 ? 7.828 -22.5 11.703 1 91.56 15 TRP B C 1
ATOM 1855 O O . TRP B 1 15 ? 9.023 -22.391 11.414 1 91.56 15 TRP B O 1
ATOM 1865 N N . GLY B 1 16 ? 6.984 -23.031 10.961 1 89.44 16 GLY B N 1
ATOM 1866 C CA . GLY B 1 16 ? 7.453 -23.766 9.797 1 89.44 16 GLY B CA 1
ATOM 1867 C C . GLY B 1 16 ? 8.219 -25.031 10.156 1 89.44 16 GLY B C 1
ATOM 1868 O O . GLY B 1 16 ? 7.816 -25.766 11.062 1 89.44 16 GLY B O 1
ATOM 1869 N N . ASN B 1 17 ? 9.219 -25.328 9.344 1 85.12 17 ASN B N 1
ATOM 1870 C CA . ASN B 1 17 ? 10.07 -26.484 9.617 1 85.12 17 ASN B CA 1
ATOM 1871 C C . ASN B 1 17 ? 11.305 -26.078 10.43 1 85.12 17 ASN B C 1
ATOM 1873 O O . ASN B 1 17 ? 12.43 -26.344 10.023 1 85.12 17 ASN B O 1
ATOM 1877 N N . LEU B 1 18 ? 11.102 -25.531 11.516 1 82.62 18 LEU B N 1
ATOM 1878 C CA . LEU B 1 18 ? 12.172 -25.016 12.359 1 82.62 18 LEU B CA 1
ATOM 1879 C C . LEU B 1 18 ? 13.078 -26.156 12.828 1 82.62 18 LEU B C 1
ATOM 1881 O O . LEU B 1 18 ? 14.297 -25.969 12.953 1 82.62 18 LEU B O 1
ATOM 1885 N N . ALA B 1 19 ? 12.516 -27.25 13.047 1 78.06 19 ALA B N 1
ATOM 1886 C CA . ALA B 1 19 ? 13.266 -28.422 13.492 1 78.06 19 ALA B CA 1
ATOM 1887 C C . ALA B 1 19 ? 14.281 -28.844 12.438 1 78.06 19 ALA B C 1
ATOM 1889 O O . ALA B 1 19 ? 15.344 -29.375 12.766 1 78.06 19 ALA B O 1
ATOM 1890 N N . GLY B 1 20 ? 14.031 -28.469 11.227 1 84.19 20 GLY B N 1
ATOM 1891 C CA . GLY B 1 20 ? 14.938 -28.781 10.133 1 84.19 20 GLY B CA 1
ATOM 1892 C C . GLY B 1 20 ? 15.891 -27.641 9.812 1 84.19 20 GLY B C 1
ATOM 1893 O O . GLY B 1 20 ? 16.641 -27.719 8.836 1 84.19 20 GLY B O 1
ATOM 1894 N N . GLY B 1 21 ? 15.727 -26.594 10.648 1 82 21 GLY B N 1
ATOM 1895 C CA . GLY B 1 21 ? 16.641 -25.484 10.469 1 82 21 GLY B CA 1
ATOM 1896 C C . GLY B 1 21 ? 16.109 -24.422 9.508 1 82 21 GLY B C 1
ATOM 1897 O O . GLY B 1 21 ? 16.859 -23.547 9.086 1 82 21 GLY B O 1
ATOM 1898 N N . GLU B 1 22 ? 14.867 -24.547 9.117 1 87.44 22 GLU B N 1
ATOM 1899 C CA . GLU B 1 22 ? 14.297 -23.609 8.156 1 87.44 22 GLU B CA 1
ATOM 1900 C C . GLU B 1 22 ? 13.078 -22.906 8.734 1 87.44 22 GLU B C 1
ATOM 1902 O O . GLU B 1 22 ? 11.945 -23.359 8.562 1 87.44 22 GLU B O 1
ATOM 1907 N N . PRO B 1 23 ? 13.391 -21.828 9.438 1 89.5 23 PRO B N 1
ATOM 1908 C CA . PRO B 1 23 ? 12.227 -21.109 9.969 1 89.5 23 PRO B CA 1
ATOM 1909 C C . PRO B 1 23 ? 11.203 -20.766 8.891 1 89.5 23 PRO B C 1
ATOM 1911 O O . PRO B 1 23 ? 11.578 -20.5 7.742 1 89.5 23 PRO B O 1
ATOM 1914 N N . GLY B 1 24 ? 9.961 -20.875 9.242 1 93.56 24 GLY B N 1
ATOM 1915 C CA . GLY B 1 24 ? 8.852 -20.594 8.344 1 93.56 24 GLY B CA 1
ATOM 1916 C C . GLY B 1 24 ? 7.633 -20.031 9.062 1 93.56 24 GLY B C 1
ATOM 1917 O O . GLY B 1 24 ? 7.742 -19.531 10.18 1 93.56 24 GLY B O 1
ATOM 1918 N N . GLY B 1 25 ? 6.543 -19.906 8.344 1 93.56 25 GLY B N 1
ATOM 1919 C CA . GLY B 1 25 ? 5.285 -19.5 8.953 1 93.56 25 GLY B CA 1
ATOM 1920 C C . GLY B 1 25 ? 5.301 -18.078 9.469 1 93.56 25 GLY B C 1
ATOM 1921 O O . GLY B 1 25 ? 5.898 -17.188 8.844 1 93.56 25 GLY B O 1
ATOM 1922 N N . LEU B 1 26 ? 4.656 -17.922 10.578 1 94.31 26 LEU B N 1
ATOM 1923 C CA . LEU B 1 26 ? 4.492 -16.609 11.18 1 94.31 26 LEU B CA 1
ATOM 1924 C C . LEU B 1 26 ? 5.836 -16.047 11.641 1 94.31 26 LEU B C 1
ATOM 1926 O O . LEU B 1 26 ? 6.082 -14.844 11.539 1 94.31 26 LEU B O 1
ATOM 1930 N N . LEU B 1 27 ? 6.676 -16.891 12.086 1 94.31 27 LEU B N 1
ATOM 1931 C CA . LEU B 1 27 ? 8 -16.5 12.547 1 94.31 27 LEU B CA 1
ATOM 1932 C C . LEU B 1 27 ? 8.812 -15.875 11.414 1 94.31 27 LEU B C 1
ATOM 1934 O O . LEU B 1 27 ? 9.422 -14.82 11.586 1 94.31 27 LEU B O 1
ATOM 1938 N N . LEU B 1 28 ? 8.844 -16.516 10.32 1 95.06 28 LEU B N 1
ATOM 1939 C CA . LEU B 1 28 ? 9.617 -15.992 9.195 1 95.06 28 LEU B CA 1
ATOM 1940 C C . LEU B 1 28 ? 9.016 -14.688 8.688 1 95.06 28 LEU B C 1
ATOM 1942 O O . LEU B 1 28 ? 9.75 -13.789 8.25 1 95.06 28 LEU B O 1
ATOM 1946 N N . THR B 1 29 ? 7.676 -14.594 8.656 1 96.38 29 THR B N 1
ATOM 1947 C CA . THR B 1 29 ? 7.023 -13.336 8.312 1 96.38 29 THR B CA 1
ATOM 1948 C C . THR B 1 29 ? 7.5 -12.211 9.227 1 96.38 29 THR B C 1
ATOM 1950 O O . THR B 1 29 ? 7.832 -11.117 8.758 1 96.38 29 THR B O 1
ATOM 1953 N N . LEU B 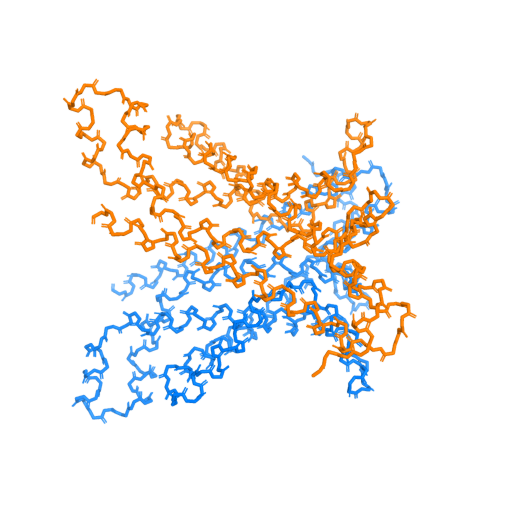1 30 ? 7.605 -12.484 10.492 1 95.44 30 LEU B N 1
ATOM 1954 C CA . LEU B 1 30 ? 8.055 -11.492 11.461 1 95.44 30 LEU B CA 1
ATOM 1955 C C . LEU B 1 30 ? 9.516 -11.125 11.234 1 95.44 30 LEU B C 1
ATOM 1957 O O . LEU B 1 30 ? 9.867 -9.945 11.227 1 95.44 30 LEU B O 1
ATOM 1961 N N . LEU B 1 31 ? 10.352 -12.109 11.039 1 96 31 LEU B N 1
ATOM 1962 C CA . LEU B 1 31 ? 11.781 -11.891 10.891 1 96 31 LEU B CA 1
ATOM 1963 C C . LEU B 1 31 ? 12.086 -11.141 9.594 1 96 31 LEU B C 1
ATOM 1965 O O . LEU B 1 31 ? 12.875 -10.195 9.586 1 96 31 LEU B O 1
ATOM 1969 N N . LEU B 1 32 ? 11.484 -11.586 8.555 1 96.81 32 LEU B N 1
ATOM 1970 C CA . LEU B 1 32 ? 11.734 -10.945 7.266 1 96.81 32 LEU B CA 1
ATOM 1971 C C . LEU B 1 32 ? 11.203 -9.516 7.254 1 96.81 32 LEU B C 1
ATOM 1973 O O . LEU B 1 32 ? 11.844 -8.617 6.711 1 96.81 32 LEU B O 1
ATOM 1977 N N . SER B 1 33 ? 10.047 -9.281 7.82 1 97.88 33 SER B N 1
ATOM 1978 C CA . SER B 1 33 ? 9.484 -7.941 7.895 1 97.88 33 SER B CA 1
ATOM 1979 C C . SER B 1 33 ? 10.352 -7.027 8.758 1 97.88 33 SER B C 1
ATOM 1981 O O . SER B 1 33 ? 10.547 -5.855 8.422 1 97.88 33 SER B O 1
ATOM 1983 N N . LEU B 1 34 ? 10.82 -7.547 9.859 1 97.5 34 LEU B N 1
ATOM 1984 C CA . LEU B 1 34 ? 11.672 -6.762 10.742 1 97.5 34 LEU B CA 1
ATOM 1985 C C . LEU B 1 34 ? 12.961 -6.363 10.039 1 97.5 34 LEU B C 1
ATOM 1987 O O . LEU B 1 34 ? 13.391 -5.211 10.117 1 97.5 34 LEU B O 1
ATOM 1991 N N . ALA B 1 35 ? 13.586 -7.289 9.414 1 98.38 35 ALA B N 1
ATOM 1992 C CA . ALA B 1 35 ? 14.828 -7.012 8.695 1 98.38 35 ALA B CA 1
ATOM 1993 C C . ALA B 1 35 ? 14.602 -5.973 7.598 1 98.38 35 ALA B C 1
ATOM 1995 O O . ALA B 1 35 ? 15.367 -5.016 7.473 1 98.38 35 ALA B O 1
ATOM 1996 N N . ALA B 1 36 ? 13.555 -6.164 6.809 1 98.69 36 ALA B N 1
ATOM 1997 C CA . ALA B 1 36 ? 13.234 -5.234 5.723 1 98.69 36 ALA B CA 1
ATOM 1998 C C . ALA B 1 36 ? 12.867 -3.859 6.273 1 98.69 36 ALA B C 1
ATOM 2000 O O . ALA B 1 36 ? 13.242 -2.834 5.695 1 98.69 36 ALA B O 1
ATOM 2001 N N . ALA B 1 37 ? 12.156 -3.865 7.371 1 98.5 37 ALA B N 1
ATOM 2002 C CA . ALA B 1 37 ? 11.734 -2.607 7.984 1 98.5 37 ALA B CA 1
ATOM 2003 C C . ALA B 1 37 ? 12.938 -1.822 8.508 1 98.5 37 ALA B C 1
ATOM 2005 O O . ALA B 1 37 ? 13 -0.599 8.359 1 98.5 37 ALA B O 1
ATOM 2006 N N . LEU B 1 38 ? 13.828 -2.508 9.156 1 98.56 38 LEU B N 1
ATOM 2007 C CA . LEU B 1 38 ? 15.031 -1.862 9.672 1 98.56 38 LEU B CA 1
ATOM 2008 C C . LEU B 1 38 ? 15.859 -1.272 8.539 1 98.56 38 LEU B C 1
ATOM 2010 O O . LEU B 1 38 ? 16.281 -0.116 8.609 1 98.56 38 LEU B O 1
ATOM 2014 N N . LEU B 1 39 ? 16.031 -2.047 7.547 1 98.75 39 LEU B N 1
ATOM 2015 C CA . LEU B 1 39 ? 16.812 -1.58 6.398 1 98.75 39 LEU B CA 1
ATOM 2016 C C . LEU B 1 39 ? 16.094 -0.425 5.703 1 98.75 39 LEU B C 1
ATOM 2018 O O . LEU B 1 39 ? 16.734 0.561 5.32 1 98.75 39 LEU B O 1
ATOM 2022 N N . ALA B 1 40 ? 14.805 -0.576 5.5 1 98.81 40 ALA B N 1
ATOM 2023 C CA . ALA B 1 40 ? 14.008 0.48 4.875 1 98.81 40 ALA B CA 1
ATOM 2024 C C . ALA B 1 40 ? 14.078 1.771 5.688 1 98.81 40 ALA B C 1
ATOM 2026 O O . ALA B 1 40 ? 14.164 2.863 5.121 1 98.81 40 ALA B O 1
ATOM 2027 N N . SER B 1 41 ? 14.023 1.652 7.008 1 98.69 41 SER B N 1
ATOM 2028 C CA . SER B 1 41 ? 14.07 2.816 7.887 1 98.69 41 SER B CA 1
ATOM 2029 C C . SER B 1 41 ? 15.414 3.529 7.793 1 98.69 41 SER B C 1
ATOM 2031 O O . SER B 1 41 ? 15.469 4.758 7.711 1 98.69 41 SER B O 1
ATOM 2033 N N . LEU B 1 42 ? 16.469 2.762 7.789 1 98.62 42 LEU B N 1
ATOM 2034 C CA . LEU B 1 42 ? 17.797 3.334 7.688 1 98.62 42 LEU B CA 1
ATOM 2035 C C . LEU B 1 42 ? 18 4.02 6.34 1 98.62 42 LEU B C 1
ATOM 2037 O O . LEU B 1 42 ? 18.469 5.156 6.281 1 98.62 42 LEU B O 1
ATOM 2041 N N . LEU B 1 43 ? 17.609 3.354 5.312 1 98.56 43 LEU B N 1
ATOM 2042 C CA . LEU B 1 43 ? 17.734 3.914 3.971 1 98.56 43 LEU B CA 1
ATOM 2043 C C . LEU B 1 43 ? 16.812 5.113 3.789 1 98.56 43 LEU B C 1
ATOM 2045 O O . LEU B 1 43 ? 17.188 6.102 3.156 1 98.56 43 LEU B O 1
ATOM 2049 N N . GLY B 1 44 ? 15.562 4.98 4.297 1 98.62 44 GLY B N 1
ATOM 2050 C CA . GLY B 1 44 ? 14.633 6.098 4.227 1 98.62 44 GLY B CA 1
ATOM 2051 C C . GLY B 1 44 ? 15.133 7.336 4.953 1 98.62 44 GLY B C 1
ATOM 2052 O O . GLY B 1 44 ? 15 8.453 4.445 1 98.62 44 GLY B O 1
ATOM 2053 N N . LEU B 1 45 ? 15.695 7.109 6.133 1 98.5 45 LEU B N 1
ATOM 2054 C CA . LEU B 1 45 ? 16.281 8.211 6.887 1 98.5 45 LEU B CA 1
ATOM 2055 C C . LEU B 1 45 ? 17.406 8.867 6.098 1 98.5 45 LEU B C 1
ATOM 2057 O O . LEU B 1 45 ? 17.469 10.102 5.992 1 98.5 45 LEU B O 1
ATOM 2061 N N . ALA B 1 46 ? 18.266 8.07 5.555 1 98.31 46 ALA B N 1
ATOM 2062 C CA . ALA B 1 46 ? 19.391 8.578 4.77 1 98.31 46 ALA B CA 1
ATOM 2063 C C . ALA B 1 46 ? 18.906 9.344 3.547 1 98.31 46 ALA B C 1
ATOM 2065 O O . ALA B 1 46 ? 19.438 10.414 3.227 1 98.31 46 ALA B O 1
ATOM 2066 N N . LEU B 1 47 ? 17.891 8.852 2.893 1 98.38 47 LEU B N 1
ATOM 2067 C CA . LEU B 1 47 ? 17.359 9.477 1.688 1 98.38 47 LEU B CA 1
ATOM 2068 C C . LEU B 1 47 ? 16.75 10.844 2.006 1 98.38 47 LEU B C 1
ATOM 2070 O O . LEU B 1 47 ? 17.047 11.82 1.316 1 98.38 47 LEU B O 1
ATOM 2074 N N . GLY B 1 48 ? 15.938 10.883 3.041 1 98.06 48 GLY B N 1
ATOM 2075 C CA . GLY B 1 48 ? 15.328 12.148 3.42 1 98.06 48 GLY B CA 1
ATOM 2076 C C . GLY B 1 48 ? 16.344 13.203 3.826 1 98.06 48 GLY B C 1
ATOM 2077 O O . GLY B 1 48 ? 16.234 14.359 3.43 1 98.06 48 GLY B O 1
ATOM 2078 N N . ILE B 1 49 ? 17.328 12.836 4.566 1 98.12 49 ILE B N 1
ATOM 2079 C CA . ILE B 1 49 ? 18.359 13.75 5.023 1 98.12 49 ILE B CA 1
ATOM 2080 C C . ILE B 1 49 ? 19.188 14.227 3.83 1 98.12 49 ILE B C 1
ATOM 2082 O O . ILE B 1 49 ? 19.484 15.414 3.709 1 98.12 49 ILE B O 1
ATOM 2086 N N . ALA B 1 50 ? 19.547 13.297 2.979 1 98.25 50 ALA B N 1
ATOM 2087 C CA . ALA B 1 50 ? 20.344 13.641 1.805 1 98.25 50 ALA B CA 1
ATOM 2088 C C . ALA B 1 50 ? 19.594 14.633 0.912 1 98.25 50 ALA B C 1
ATOM 2090 O O . ALA B 1 50 ? 20.203 15.539 0.345 1 98.25 50 ALA B O 1
ATOM 2091 N N . GLN B 1 51 ? 18.359 14.445 0.791 1 97.56 51 GLN B N 1
ATOM 2092 C CA . GLN B 1 51 ? 17.578 15.352 -0.038 1 97.56 51 GLN B CA 1
ATOM 2093 C C . GLN B 1 51 ? 17.516 16.75 0.571 1 97.56 51 GLN B C 1
ATOM 2095 O O . GLN B 1 51 ? 17.562 17.75 -0.151 1 97.56 51 GLN B O 1
ATOM 2100 N N . LEU B 1 52 ? 17.406 16.812 1.901 1 96.62 52 LEU B N 1
ATOM 2101 C CA . LEU B 1 52 ? 17.328 18.109 2.57 1 96.62 52 LEU B CA 1
ATOM 2102 C C . LEU B 1 52 ? 18.688 18.797 2.561 1 96.62 52 LEU B C 1
ATOM 2104 O O . LEU B 1 52 ? 18.766 20.016 2.326 1 96.62 52 LEU B O 1
ATOM 2108 N N . MET B 1 53 ? 19.75 18.078 2.848 1 96.62 53 MET B N 1
ATOM 2109 C CA . MET B 1 53 ? 21.062 18.656 3.094 1 96.62 53 MET B CA 1
ATOM 2110 C C . MET B 1 53 ? 21.859 18.766 1.798 1 96.62 53 MET B C 1
ATOM 2112 O O . MET B 1 53 ? 22.859 19.484 1.733 1 96.62 53 MET B O 1
ATOM 2116 N N . GLY B 1 54 ? 21.391 18.016 0.845 1 95.38 54 GLY B N 1
ATOM 2117 C CA . GLY B 1 54 ? 22.172 17.969 -0.385 1 95.38 54 GLY B CA 1
ATOM 2118 C C . GLY B 1 54 ? 21.922 19.141 -1.297 1 95.38 54 GLY B C 1
ATOM 2119 O O . GLY B 1 54 ? 21.016 19.938 -1.059 1 95.38 54 GLY B O 1
ATOM 2120 N N . GLY B 1 55 ? 22.797 19.312 -2.342 1 95.62 55 GLY B N 1
ATOM 2121 C CA . GLY B 1 55 ? 22.641 20.344 -3.348 1 95.62 55 GLY B CA 1
ATOM 2122 C C . GLY B 1 55 ? 21.484 20.094 -4.301 1 95.62 55 GLY B C 1
ATOM 2123 O O . GLY B 1 55 ? 20.781 19.078 -4.176 1 95.62 55 GLY B O 1
ATOM 2124 N N . ALA B 1 56 ? 21.281 20.922 -5.223 1 96.56 56 ALA B N 1
ATOM 2125 C CA . ALA B 1 56 ? 20.141 20.875 -6.137 1 96.56 56 ALA B CA 1
ATOM 2126 C C . ALA B 1 56 ? 20.203 19.641 -7.031 1 96.56 56 ALA B C 1
ATOM 2128 O O . ALA B 1 56 ? 19.188 19 -7.273 1 96.56 56 ALA B O 1
ATOM 2129 N N . ALA B 1 57 ? 21.391 19.281 -7.457 1 97.5 57 ALA B N 1
ATOM 2130 C CA . ALA B 1 57 ? 21.547 18.141 -8.352 1 97.5 57 ALA B CA 1
ATOM 2131 C C . ALA B 1 57 ? 21.219 16.828 -7.625 1 97.5 57 ALA B C 1
ATOM 2133 O O . ALA B 1 57 ? 20.531 15.969 -8.164 1 97.5 57 ALA B O 1
ATOM 2134 N N . LEU B 1 58 ? 21.641 16.672 -6.422 1 97.38 58 LEU B N 1
ATOM 2135 C CA . LEU B 1 58 ? 21.391 15.484 -5.625 1 97.38 58 LEU B CA 1
ATOM 2136 C C . LEU B 1 58 ? 19.922 15.367 -5.277 1 97.38 58 LEU B C 1
ATOM 2138 O O . LEU B 1 58 ? 19.344 14.281 -5.359 1 97.38 58 LEU B O 1
ATOM 2142 N N . ARG B 1 59 ? 19.375 16.453 -4.949 1 97.12 59 ARG B N 1
ATOM 2143 C CA . ARG B 1 59 ? 17.953 16.484 -4.605 1 97.12 59 ARG B CA 1
ATOM 2144 C C . ARG B 1 59 ? 17.094 16.031 -5.781 1 97.12 59 ARG B C 1
ATOM 2146 O O . ARG B 1 59 ? 16.172 15.227 -5.613 1 97.12 59 ARG B O 1
ATOM 2153 N N . ARG B 1 60 ? 17.453 16.562 -6.922 1 96.5 60 ARG B N 1
ATOM 2154 C CA . ARG B 1 60 ? 16.703 16.203 -8.117 1 96.5 60 ARG B CA 1
ATOM 2155 C C . ARG B 1 60 ? 16.859 14.719 -8.445 1 96.5 60 ARG B C 1
ATOM 2157 O O . ARG B 1 60 ? 15.898 14.039 -8.797 1 96.5 60 ARG B O 1
ATOM 2164 N N . MET B 1 61 ? 18.016 14.25 -8.305 1 97.56 61 MET B N 1
ATOM 2165 C CA . MET B 1 61 ? 18.297 12.844 -8.586 1 97.56 61 MET B CA 1
ATOM 2166 C C . MET B 1 61 ? 17.547 11.93 -7.613 1 97.56 61 MET B C 1
ATOM 2168 O O . MET B 1 61 ? 16.906 10.969 -8.031 1 97.56 61 MET B O 1
ATOM 2172 N N . LEU B 1 62 ? 17.625 12.242 -6.332 1 97.94 62 LEU B N 1
ATOM 2173 C CA . LEU B 1 62 ? 17 11.406 -5.312 1 97.94 62 LEU B CA 1
ATOM 2174 C C . LEU B 1 62 ? 15.484 11.469 -5.414 1 97.94 62 LEU B C 1
ATOM 2176 O O . LEU B 1 62 ? 14.805 10.469 -5.184 1 97.94 62 LEU B O 1
ATOM 2180 N N . THR B 1 63 ? 15 12.602 -5.801 1 95.81 63 THR B N 1
ATOM 2181 C CA . THR B 1 63 ? 13.562 12.734 -6.016 1 95.81 63 THR B CA 1
ATOM 2182 C C . THR B 1 63 ? 13.102 11.859 -7.172 1 95.81 63 THR B C 1
ATOM 2184 O O . THR B 1 63 ? 12.062 11.203 -7.086 1 95.81 63 THR B O 1
ATOM 2187 N N . ALA B 1 64 ? 13.883 11.82 -8.203 1 94.62 64 ALA B N 1
ATOM 2188 C CA . ALA B 1 64 ? 13.547 11 -9.367 1 94.62 64 ALA B CA 1
ATOM 2189 C C . ALA B 1 64 ? 13.586 9.516 -9.023 1 94.62 64 ALA B C 1
ATOM 2191 O O . ALA B 1 64 ? 12.688 8.758 -9.398 1 94.62 64 ALA B O 1
ATOM 2192 N N . ILE B 1 65 ? 14.578 9.125 -8.328 1 95.5 65 ILE B N 1
ATOM 2193 C CA . ILE B 1 65 ? 14.734 7.73 -7.945 1 95.5 65 ILE B CA 1
ATOM 2194 C C . ILE B 1 65 ? 13.578 7.301 -7.051 1 95.5 65 ILE B C 1
ATOM 2196 O O . ILE B 1 65 ? 12.992 6.23 -7.246 1 95.5 65 ILE B O 1
ATOM 2200 N N . THR B 1 66 ? 13.25 8.125 -6.121 1 95.69 66 THR B N 1
ATOM 2201 C CA . THR B 1 66 ? 12.148 7.824 -5.207 1 95.69 66 THR B CA 1
ATOM 2202 C C . THR B 1 66 ? 10.828 7.75 -5.957 1 95.69 66 THR B C 1
ATOM 2204 O O . THR B 1 66 ? 9.984 6.898 -5.66 1 95.69 66 THR B O 1
ATOM 2207 N N . ALA B 1 67 ? 10.68 8.586 -6.953 1 93 67 ALA B N 1
ATOM 2208 C CA . ALA B 1 67 ? 9.461 8.586 -7.75 1 93 67 ALA B CA 1
ATOM 2209 C C . ALA B 1 67 ? 9.32 7.281 -8.539 1 93 67 ALA B C 1
ATOM 2211 O O . ALA B 1 67 ? 8.234 6.703 -8.609 1 93 67 ALA B O 1
ATOM 2212 N N . VAL B 1 68 ? 10.391 6.812 -9.047 1 93.44 68 VAL B N 1
ATOM 2213 C CA . VAL B 1 68 ? 10.391 5.574 -9.812 1 93.44 68 VAL B CA 1
ATOM 2214 C C . VAL B 1 68 ? 10.094 4.391 -8.898 1 93.44 68 VAL B C 1
ATOM 2216 O O . VAL B 1 68 ? 9.25 3.549 -9.219 1 93.44 68 VAL B O 1
ATOM 2219 N N . LEU B 1 69 ? 10.727 4.32 -7.773 1 95.12 69 LEU B N 1
ATOM 2220 C CA . LEU B 1 69 ? 10.539 3.215 -6.836 1 95.12 69 LEU B CA 1
ATOM 2221 C C . LEU B 1 69 ? 9.109 3.176 -6.32 1 95.12 69 LEU B C 1
ATOM 2223 O O . LEU B 1 69 ? 8.531 2.098 -6.16 1 95.12 69 LEU B O 1
ATOM 2227 N N . ARG B 1 70 ? 8.516 4.316 -6.133 1 94.5 70 ARG B N 1
ATOM 2228 C CA . ARG B 1 70 ? 7.164 4.395 -5.574 1 94.5 70 ARG B CA 1
ATOM 2229 C C . ARG B 1 70 ? 6.113 4.082 -6.633 1 94.5 70 ARG B C 1
ATOM 2231 O O . ARG B 1 70 ? 4.945 3.857 -6.309 1 94.5 70 ARG B O 1
ATOM 2238 N N . ALA B 1 71 ? 6.562 4.07 -7.918 1 93.44 71 ALA B N 1
ATOM 2239 C CA . ALA B 1 71 ? 5.637 3.76 -9.008 1 93.44 71 ALA B CA 1
ATOM 2240 C C . ALA B 1 71 ? 5.66 2.271 -9.336 1 93.44 71 ALA B C 1
ATOM 2242 O O . ALA B 1 71 ? 4.754 1.762 -10 1 93.44 71 ALA B O 1
ATOM 2243 N N . ILE B 1 72 ? 6.645 1.557 -8.914 1 94.19 72 ILE B N 1
ATOM 2244 C CA . ILE B 1 72 ? 6.82 0.142 -9.227 1 94.19 72 ILE B CA 1
ATOM 2245 C C . ILE B 1 72 ? 5.938 -0.7 -8.305 1 94.19 72 ILE B C 1
ATOM 2247 O O . ILE B 1 72 ? 5.98 -0.548 -7.086 1 94.19 72 ILE B O 1
ATOM 2251 N N . PRO B 1 73 ? 5.102 -1.555 -8.844 1 94.38 73 PRO B N 1
ATOM 2252 C CA . PRO B 1 73 ? 4.41 -2.516 -7.98 1 94.38 73 PRO B CA 1
ATOM 2253 C C . PRO B 1 73 ? 5.375 -3.4 -7.195 1 94.38 73 PRO B C 1
ATOM 2255 O O . PRO B 1 73 ? 6.359 -3.893 -7.75 1 94.38 73 PRO B O 1
ATOM 2258 N N . VAL B 1 74 ? 5.09 -3.559 -5.977 1 94.81 74 VAL B N 1
ATOM 2259 C CA . VAL B 1 74 ? 5.98 -4.293 -5.082 1 94.81 74 VAL B CA 1
ATOM 2260 C C . VAL B 1 74 ? 6.246 -5.688 -5.645 1 94.81 74 VAL B C 1
ATOM 2262 O O . VAL B 1 74 ? 7.391 -6.145 -5.668 1 94.81 74 VAL B O 1
ATOM 2265 N N . LEU B 1 75 ? 5.219 -6.305 -6.129 1 91.81 75 LEU B N 1
ATOM 2266 C CA . LEU B 1 75 ? 5.34 -7.641 -6.695 1 91.81 75 LEU B CA 1
ATOM 2267 C C . LEU B 1 75 ? 6.363 -7.66 -7.828 1 91.81 75 LEU B C 1
ATOM 2269 O O . LEU B 1 75 ? 7.176 -8.586 -7.922 1 91.81 75 LEU B O 1
ATOM 2273 N N . MET B 1 76 ? 6.32 -6.695 -8.609 1 89.81 76 MET B N 1
ATOM 2274 C CA . MET B 1 76 ? 7.195 -6.637 -9.781 1 89.81 76 MET B CA 1
ATOM 2275 C C . MET B 1 76 ? 8.648 -6.457 -9.359 1 89.81 76 MET B C 1
ATOM 2277 O O . MET B 1 76 ? 9.547 -7.078 -9.93 1 89.81 76 MET B O 1
ATOM 2281 N N . LEU B 1 77 ? 8.867 -5.629 -8.422 1 93 77 LEU B N 1
ATOM 2282 C CA . LEU B 1 77 ? 10.242 -5.426 -7.98 1 93 77 LEU B CA 1
ATOM 2283 C C . LEU B 1 77 ? 10.812 -6.707 -7.379 1 93 77 LEU B C 1
ATOM 2285 O O . LEU B 1 77 ? 11.984 -7.031 -7.594 1 93 77 LEU B O 1
ATOM 2289 N N . ILE B 1 78 ? 9.977 -7.43 -6.652 1 92.38 78 ILE B N 1
ATOM 2290 C CA . ILE B 1 78 ? 10.414 -8.703 -6.086 1 92.38 78 ILE B CA 1
ATOM 2291 C C . ILE B 1 78 ? 10.781 -9.664 -7.211 1 92.38 78 ILE B C 1
ATOM 2293 O O . ILE B 1 78 ? 11.844 -10.289 -7.18 1 92.38 78 ILE B O 1
ATOM 2297 N N . PHE B 1 79 ? 9.938 -9.727 -8.188 1 85.75 79 PHE B N 1
ATOM 2298 C CA . PHE B 1 79 ? 10.172 -10.617 -9.32 1 85.75 79 PHE B CA 1
ATOM 2299 C C . PHE B 1 79 ? 11.445 -10.227 -10.055 1 85.75 79 PHE B C 1
ATOM 2301 O O . PHE B 1 79 ? 12.242 -11.094 -10.43 1 85.75 79 PHE B O 1
ATOM 2308 N N . TRP B 1 80 ? 11.633 -8.969 -10.242 1 84.75 80 TRP B N 1
ATOM 2309 C CA . T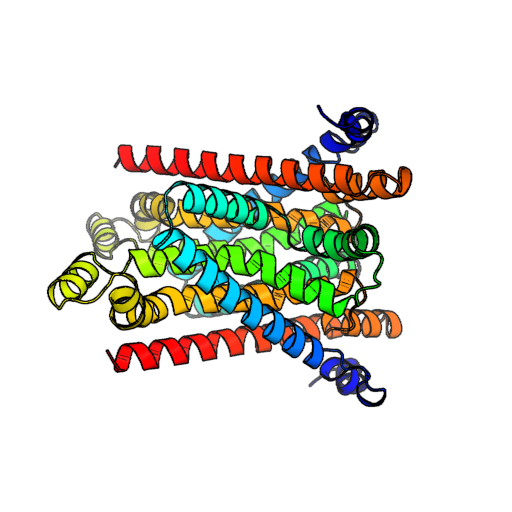RP B 1 80 ? 12.805 -8.461 -10.953 1 84.75 80 TRP B CA 1
ATOM 2310 C C . TRP B 1 80 ? 14.086 -8.781 -10.188 1 84.75 80 TRP B C 1
ATOM 2312 O O . TRP B 1 80 ? 15.07 -9.242 -10.766 1 84.75 80 TRP B O 1
ATOM 2322 N N . CYS B 1 81 ? 14.062 -8.547 -8.977 1 87.56 81 CYS B N 1
ATOM 2323 C CA . CYS B 1 81 ? 15.242 -8.82 -8.164 1 87.56 81 CYS B CA 1
ATOM 2324 C C . CYS B 1 81 ? 15.555 -10.312 -8.133 1 87.56 81 CYS B C 1
ATOM 2326 O O . CYS B 1 81 ? 16.719 -10.711 -8.164 1 87.56 81 CYS B O 1
ATOM 2328 N N . TYR B 1 82 ? 14.57 -11.102 -8.109 1 86.81 82 TYR B N 1
ATOM 2329 C CA . TYR B 1 82 ? 14.75 -12.547 -8.016 1 86.81 82 TYR B CA 1
ATOM 2330 C C . TYR B 1 82 ? 15.328 -13.109 -9.305 1 86.81 82 TYR B C 1
ATOM 2332 O O . TYR B 1 82 ? 16.188 -14 -9.273 1 86.81 82 TYR B O 1
ATOM 2340 N N . PHE B 1 83 ? 14.898 -12.547 -10.43 1 80.25 83 PHE B N 1
ATOM 2341 C CA . PHE B 1 83 ? 15.305 -13.117 -11.703 1 80.25 83 PHE B CA 1
ATOM 2342 C C . PHE B 1 83 ? 16.469 -12.344 -12.297 1 80.25 83 PHE B C 1
ATOM 2344 O O . PHE B 1 83 ? 17.328 -12.922 -12.984 1 80.25 83 PHE B O 1
ATOM 2351 N N . LEU B 1 84 ? 16.5 -11.047 -12.117 1 78.06 84 LEU B N 1
ATOM 2352 C CA . LEU B 1 84 ? 17.484 -10.203 -12.781 1 78.06 84 LEU B CA 1
ATOM 2353 C C . LEU B 1 84 ? 18.797 -10.188 -12.008 1 78.06 84 LEU B C 1
ATOM 2355 O O . LEU B 1 84 ? 19.875 -10.148 -12.609 1 78.06 84 LEU B O 1
ATOM 2359 N N . LEU B 1 85 ? 18.719 -10.242 -10.695 1 79.56 85 LEU B N 1
ATOM 2360 C CA . LEU B 1 85 ? 19.938 -10.125 -9.906 1 79.56 85 LEU B CA 1
ATOM 2361 C C . LEU B 1 85 ? 20.875 -11.281 -10.203 1 79.56 85 LEU B C 1
ATOM 2363 O O . LEU B 1 85 ? 22.078 -11.078 -10.422 1 79.56 85 LEU B O 1
ATOM 2367 N N . PRO B 1 86 ? 20.375 -12.484 -10.281 1 81.62 86 PRO B N 1
ATOM 2368 C CA . PRO B 1 86 ? 21.281 -13.586 -10.641 1 81.62 86 PRO B CA 1
ATOM 2369 C C . PRO B 1 86 ? 21.844 -13.445 -12.047 1 81.62 86 PRO B C 1
ATOM 2371 O O . PRO B 1 86 ? 23 -13.82 -12.297 1 81.62 86 PRO B O 1
ATOM 2374 N N . LEU B 1 87 ? 21.109 -12.898 -12.898 1 77.56 87 LEU B N 1
ATOM 2375 C CA . LEU B 1 87 ? 21.562 -12.719 -14.281 1 77.56 87 LEU B CA 1
ATOM 2376 C C . LEU B 1 87 ? 22.625 -11.633 -14.367 1 77.56 87 LEU B C 1
ATOM 2378 O O . LEU B 1 87 ? 23.578 -11.758 -15.133 1 77.56 87 LEU B O 1
ATOM 2382 N N . LEU B 1 88 ? 22.484 -10.617 -13.578 1 76.62 88 LEU B N 1
ATOM 2383 C CA . LEU B 1 88 ? 23.375 -9.469 -13.648 1 76.62 88 LEU B CA 1
ATOM 2384 C C . LEU B 1 88 ? 24.672 -9.742 -12.883 1 76.62 88 LEU B C 1
ATOM 2386 O O . LEU B 1 88 ? 25.75 -9.344 -13.32 1 76.62 88 LEU B O 1
ATOM 2390 N N . PHE B 1 89 ? 24.531 -10.453 -11.742 1 81.06 89 PHE B N 1
ATOM 2391 C CA . PHE B 1 89 ? 25.703 -10.586 -10.883 1 81.06 89 PHE B CA 1
ATOM 2392 C C . PHE B 1 89 ? 26.234 -12.008 -10.922 1 81.06 89 PHE B C 1
ATOM 2394 O O . PHE B 1 89 ? 27.328 -12.273 -10.398 1 81.06 89 PHE B O 1
ATOM 2401 N N . GLY B 1 90 ? 25.531 -12.945 -11.578 1 80.75 90 GLY B N 1
ATOM 2402 C CA . GLY B 1 90 ? 25.969 -14.328 -11.719 1 80.75 90 GLY B CA 1
ATOM 2403 C C . GLY B 1 90 ? 25.938 -15.094 -10.414 1 80.75 90 GLY B C 1
ATOM 2404 O O . GLY B 1 90 ? 26.703 -16.047 -10.227 1 80.75 90 GLY B O 1
ATOM 2405 N N . VAL B 1 91 ? 25.297 -14.531 -9.406 1 79.56 91 VAL B N 1
ATOM 2406 C CA . VAL B 1 91 ? 25.234 -15.203 -8.109 1 79.56 91 VAL B CA 1
ATOM 2407 C C . VAL B 1 91 ? 23.781 -15.578 -7.781 1 79.56 91 VAL B C 1
ATOM 2409 O O . VAL B 1 91 ? 22.859 -14.852 -8.141 1 79.56 91 VAL B O 1
ATOM 2412 N N . ASP B 1 92 ? 23.688 -16.797 -7.281 1 82.38 92 ASP B N 1
ATOM 2413 C CA . ASP B 1 92 ? 22.375 -17.234 -6.824 1 82.38 92 ASP B CA 1
ATOM 2414 C C . ASP B 1 92 ? 22.016 -16.562 -5.5 1 82.38 92 ASP B C 1
ATOM 2416 O O . ASP B 1 92 ? 22.688 -16.766 -4.488 1 82.38 92 ASP B O 1
ATOM 2420 N N . ILE B 1 93 ? 21.156 -15.695 -5.496 1 82.81 93 ILE B N 1
ATOM 2421 C CA . ILE B 1 93 ? 20.688 -15.008 -4.293 1 82.81 93 ILE B CA 1
ATOM 2422 C C . ILE B 1 93 ? 19.453 -15.711 -3.742 1 82.81 93 ILE B C 1
ATOM 2424 O O . ILE B 1 93 ? 18.484 -15.953 -4.477 1 82.81 93 ILE B O 1
ATOM 2428 N N . PRO B 1 94 ? 19.516 -16.078 -2.467 1 87.81 94 PRO B N 1
ATOM 2429 C CA . PRO B 1 94 ? 18.328 -16.719 -1.869 1 87.81 94 PRO B CA 1
ATOM 2430 C C . PRO B 1 94 ? 17.078 -15.844 -1.981 1 87.81 94 PRO B C 1
ATOM 2432 O O . PRO B 1 94 ? 17.156 -14.617 -1.919 1 87.81 94 PRO B O 1
ATOM 2435 N N . GLY B 1 95 ? 15.961 -16.516 -2.18 1 91.19 95 GLY B N 1
ATOM 2436 C CA . GLY B 1 95 ? 14.688 -15.828 -2.307 1 91.19 95 GLY B CA 1
ATOM 2437 C C . GLY B 1 95 ? 14.391 -14.891 -1.151 1 91.19 95 GLY B C 1
ATOM 2438 O O . GLY B 1 95 ? 13.914 -13.773 -1.359 1 91.19 95 GLY B O 1
ATOM 2439 N N . LEU B 1 96 ? 14.758 -15.297 0.008 1 93.81 96 LEU B N 1
ATOM 2440 C CA . LEU B 1 96 ? 14.508 -14.523 1.218 1 93.81 96 LEU B CA 1
ATOM 2441 C C . LEU B 1 96 ? 15.227 -13.18 1.162 1 93.81 96 LEU B C 1
ATOM 2443 O O . LEU B 1 96 ? 14.633 -12.141 1.455 1 93.81 96 LEU B O 1
ATOM 2447 N N . LEU B 1 97 ? 16.438 -13.164 0.777 1 93.56 97 LEU B N 1
ATOM 2448 C CA . LEU B 1 97 ? 17.234 -11.945 0.705 1 93.56 97 LEU B CA 1
ATOM 2449 C C . LEU B 1 97 ? 16.703 -11.016 -0.382 1 93.56 97 LEU B C 1
ATOM 2451 O O . LEU B 1 97 ? 16.672 -9.797 -0.205 1 93.56 97 LEU B O 1
ATOM 2455 N N . THR B 1 98 ? 16.312 -11.633 -1.468 1 93.81 98 THR B N 1
ATOM 2456 C CA . THR B 1 98 ? 15.75 -10.852 -2.568 1 93.81 98 THR B CA 1
ATOM 2457 C C . THR B 1 98 ? 14.5 -10.102 -2.121 1 93.81 98 THR B C 1
ATOM 2459 O O . THR B 1 98 ? 14.32 -8.93 -2.457 1 93.81 98 THR B O 1
ATOM 2462 N N . VAL B 1 99 ? 13.625 -10.773 -1.394 1 96.62 99 VAL B N 1
ATOM 2463 C CA . VAL B 1 99 ? 12.383 -10.172 -0.92 1 96.62 99 VAL B CA 1
ATOM 2464 C C . VAL B 1 99 ? 12.695 -9.055 0.075 1 96.62 99 VAL B C 1
ATOM 2466 O O . VAL B 1 99 ? 12.133 -7.961 -0.012 1 96.62 99 VAL B O 1
ATOM 2469 N N . ILE B 1 100 ? 13.641 -9.297 0.968 1 97.62 100 ILE B N 1
ATOM 2470 C CA . ILE B 1 100 ? 14.016 -8.312 1.977 1 97.62 100 ILE B CA 1
ATOM 2471 C C . ILE B 1 100 ? 14.539 -7.051 1.296 1 97.62 100 ILE B C 1
ATOM 2473 O O . ILE B 1 100 ? 14.125 -5.938 1.634 1 97.62 100 ILE B O 1
ATOM 2477 N N . LEU B 1 101 ? 15.352 -7.219 0.359 1 95.94 101 LEU B N 1
ATOM 2478 C CA . LEU B 1 101 ? 15.961 -6.086 -0.326 1 95.94 101 LEU B CA 1
ATOM 2479 C C . LEU B 1 101 ? 14.93 -5.316 -1.137 1 95.94 101 LEU B C 1
ATOM 2481 O O . LEU B 1 101 ? 14.922 -4.082 -1.13 1 95.94 101 LEU B O 1
ATOM 2485 N N . ALA B 1 102 ? 14.102 -6.051 -1.879 1 96.69 102 ALA B N 1
ATOM 2486 C CA . ALA B 1 102 ? 13.07 -5.406 -2.684 1 96.69 102 ALA B CA 1
ATOM 2487 C C . ALA B 1 102 ? 12.117 -4.594 -1.807 1 96.69 102 ALA B C 1
ATOM 2489 O O . ALA B 1 102 ? 11.805 -3.443 -2.123 1 96.69 102 ALA B O 1
ATOM 2490 N N . LEU B 1 103 ? 11.695 -5.191 -0.672 1 98.31 103 LEU B N 1
ATOM 2491 C CA . LEU B 1 103 ? 10.812 -4.5 0.259 1 98.31 103 LEU B CA 1
ATOM 2492 C C . LEU B 1 103 ? 11.508 -3.285 0.869 1 98.31 103 LEU B C 1
ATOM 2494 O O . LEU B 1 103 ? 10.914 -2.211 0.972 1 98.31 103 LEU B O 1
ATOM 2498 N N . ALA B 1 104 ? 12.727 -3.494 1.21 1 98.5 104 ALA B N 1
ATOM 2499 C CA . ALA B 1 104 ? 13.484 -2.398 1.808 1 98.5 104 ALA B CA 1
ATOM 2500 C C . ALA B 1 104 ? 13.609 -1.225 0.84 1 98.5 104 ALA B C 1
ATOM 2502 O O . ALA B 1 104 ? 13.438 -0.068 1.233 1 98.5 104 ALA B O 1
ATOM 2503 N N . LEU B 1 105 ? 13.844 -1.506 -0.339 1 97.62 105 LEU B N 1
ATOM 2504 C CA . LEU B 1 105 ? 14.055 -0.467 -1.341 1 97.62 105 LEU B CA 1
ATOM 2505 C C . LEU B 1 105 ? 12.773 0.329 -1.575 1 97.62 105 LEU B C 1
ATOM 2507 O O . LEU B 1 105 ? 12.781 1.561 -1.519 1 97.62 105 LEU B O 1
ATOM 2511 N N . ILE B 1 106 ? 11.711 -0.324 -1.77 1 97.88 106 ILE B N 1
ATOM 2512 C CA . ILE B 1 106 ? 10.453 0.353 -2.059 1 97.88 106 ILE B CA 1
ATOM 2513 C C . ILE B 1 106 ? 10 1.148 -0.836 1 97.88 106 ILE B C 1
ATOM 2515 O O . ILE B 1 106 ? 9.664 2.33 -0.946 1 97.88 106 ILE B O 1
ATOM 2519 N N . HIS B 1 107 ? 10 0.526 0.285 1 98.56 107 HIS B N 1
ATOM 2520 C CA . HIS B 1 107 ? 9.484 1.187 1.48 1 98.56 107 HIS B CA 1
ATOM 2521 C C . HIS B 1 107 ? 10.43 2.287 1.95 1 98.56 107 HIS B C 1
ATOM 2523 O O . HIS B 1 107 ? 10 3.252 2.586 1 98.56 107 HIS B O 1
ATOM 2529 N N . SER B 1 108 ? 11.719 2.166 1.6 1 98.69 108 SER B N 1
ATOM 2530 C CA . SER B 1 108 ? 12.633 3.258 1.914 1 98.69 108 SER B CA 1
ATOM 2531 C C . SER B 1 108 ? 12.258 4.527 1.153 1 98.69 108 SER B C 1
ATOM 2533 O O . SER B 1 108 ? 12.438 5.637 1.663 1 98.69 108 SER B O 1
ATOM 2535 N N . ALA B 1 109 ? 11.82 4.375 -0.072 1 98.19 109 ALA B N 1
ATOM 2536 C CA . ALA B 1 109 ? 11.391 5.523 -0.867 1 98.19 109 ALA B CA 1
ATOM 2537 C C . ALA B 1 109 ? 10.227 6.246 -0.204 1 98.19 109 ALA B C 1
ATOM 2539 O O . ALA B 1 109 ? 10.211 7.477 -0.13 1 98.19 109 ALA B O 1
ATOM 2540 N N . TYR B 1 110 ? 9.273 5.508 0.315 1 97.25 110 TYR B N 1
ATOM 2541 C CA . TYR B 1 110 ? 8.148 6.098 1.029 1 97.25 110 TYR B CA 1
ATOM 2542 C C . TYR B 1 110 ? 8.602 6.746 2.33 1 97.25 110 TYR B C 1
ATOM 2544 O O . TYR B 1 110 ? 8.195 7.863 2.65 1 97.25 110 TYR B O 1
ATOM 2552 N N . LEU B 1 111 ? 9.461 6.066 3.01 1 98.38 111 LEU B N 1
ATOM 2553 C CA . LEU B 1 111 ? 9.938 6.578 4.289 1 98.38 111 LEU B CA 1
ATOM 2554 C C . LEU B 1 111 ? 10.82 7.809 4.09 1 98.38 111 LEU B C 1
ATOM 2556 O O . LEU B 1 111 ? 10.82 8.719 4.922 1 98.38 111 LEU B O 1
ATOM 2560 N N . GLY B 1 112 ? 11.594 7.797 3.025 1 98.31 112 GLY B N 1
ATOM 2561 C CA . GLY B 1 112 ? 12.391 8.977 2.719 1 98.31 112 GLY B CA 1
ATOM 2562 C C . GLY B 1 112 ? 11.562 10.234 2.557 1 98.31 112 GLY B C 1
ATOM 2563 O O . GLY B 1 112 ? 11.938 11.297 3.045 1 98.31 112 GLY B O 1
ATOM 2564 N N . GLN B 1 113 ? 10.445 10.094 1.879 1 96.69 113 GLN B N 1
ATOM 2565 C CA . GLN B 1 113 ? 9.547 11.227 1.723 1 96.69 113 GLN B CA 1
ATOM 2566 C C . GLN B 1 113 ? 8.969 11.656 3.066 1 96.69 113 GLN B C 1
ATOM 2568 O O . GLN B 1 113 ? 8.781 12.852 3.318 1 96.69 113 GLN B O 1
ATOM 2573 N N . ALA B 1 114 ? 8.664 10.695 3.9 1 96.88 114 ALA B N 1
ATOM 2574 C CA . ALA B 1 114 ? 8.164 11 5.238 1 96.88 114 ALA B CA 1
ATOM 2575 C C . ALA B 1 114 ? 9.219 11.727 6.066 1 96.88 114 ALA B C 1
ATOM 2577 O O . ALA B 1 114 ? 8.898 12.656 6.809 1 96.88 114 ALA B O 1
ATOM 2578 N N . VAL B 1 115 ? 10.414 11.305 5.895 1 98.06 115 VAL B N 1
ATOM 2579 C CA . VAL B 1 115 ? 11.523 11.922 6.609 1 98.06 115 VAL B CA 1
ATOM 2580 C C . VAL B 1 115 ? 11.711 13.359 6.129 1 98.06 115 VAL B C 1
ATOM 2582 O O . VAL B 1 115 ? 11.82 14.281 6.941 1 98.06 115 VAL B O 1
ATOM 2585 N N . LEU B 1 116 ? 11.734 13.539 4.836 1 97.25 116 LEU B N 1
ATOM 2586 C CA . LEU B 1 116 ? 11.883 14.883 4.285 1 97.25 116 LEU B CA 1
ATOM 2587 C C . LEU B 1 116 ? 10.766 15.797 4.766 1 97.25 116 LEU B C 1
ATOM 2589 O O . LEU B 1 116 ? 11.016 16.938 5.156 1 97.25 116 LEU B O 1
ATOM 2593 N N . ALA B 1 117 ? 9.578 15.273 4.719 1 95.5 117 ALA B N 1
ATOM 2594 C CA . ALA B 1 117 ? 8.43 16.047 5.191 1 95.5 117 ALA B CA 1
ATOM 2595 C C . ALA B 1 117 ? 8.57 16.391 6.672 1 95.5 117 ALA B C 1
ATOM 2597 O O . ALA B 1 117 ? 8.289 17.516 7.086 1 95.5 117 ALA B O 1
ATOM 2598 N N . GLY B 1 118 ? 8.969 15.414 7.473 1 96.56 118 GLY B N 1
ATOM 2599 C CA . GLY B 1 118 ? 9.18 15.648 8.891 1 96.56 118 GLY B CA 1
ATOM 2600 C C . GLY B 1 118 ? 10.258 16.672 9.18 1 96.56 118 GLY B C 1
ATOM 2601 O O . GLY B 1 118 ? 10.094 17.531 10.047 1 96.56 118 GLY B O 1
ATOM 2602 N N . LEU B 1 119 ? 11.32 16.609 8.469 1 97.38 119 LEU B N 1
ATOM 2603 C CA . LEU B 1 119 ? 12.422 17.547 8.633 1 97.38 119 LEU B CA 1
ATOM 2604 C C . LEU B 1 119 ? 11.992 18.953 8.25 1 97.38 119 LEU B C 1
ATOM 2606 O O . LEU B 1 119 ? 12.336 19.922 8.938 1 97.38 119 LEU B O 1
ATOM 2610 N N . THR B 1 120 ? 11.242 19.094 7.203 1 95.62 120 THR B N 1
ATOM 2611 C CA . THR B 1 120 ? 10.781 20.391 6.703 1 95.62 120 THR B CA 1
ATOM 2612 C C . THR B 1 120 ? 9.711 20.969 7.617 1 95.62 120 THR B C 1
ATOM 2614 O O . THR B 1 120 ? 9.539 22.188 7.691 1 95.62 120 THR B O 1
ATOM 2617 N N . ALA B 1 121 ? 9.062 20.078 8.25 1 95.06 121 ALA B N 1
ATOM 2618 C CA . ALA B 1 121 ? 7.988 20.516 9.133 1 95.06 121 ALA B CA 1
ATOM 2619 C C . ALA B 1 121 ? 8.555 21.203 10.375 1 95.06 121 ALA B C 1
ATOM 2621 O O . ALA B 1 121 ? 7.859 21.984 11.039 1 95.06 121 ALA B O 1
ATOM 2622 N N . VAL B 1 122 ? 9.891 20.906 10.555 1 93.88 122 VAL B N 1
ATOM 2623 C CA . VAL B 1 122 ? 10.539 21.578 11.672 1 93.88 122 VAL B CA 1
ATOM 2624 C C . VAL B 1 122 ? 10.789 23.047 11.305 1 93.88 122 VAL B C 1
ATOM 2626 O O . VAL B 1 122 ? 11.344 23.344 10.242 1 93.88 122 VAL B O 1
ATOM 2629 N N . GLY B 1 123 ? 10.203 24 11.812 1 89.44 123 GLY B N 1
ATOM 2630 C CA . GLY B 1 123 ? 10.211 25.438 11.539 1 89.44 123 GLY B CA 1
ATOM 2631 C C . GLY B 1 123 ? 11.602 25.984 11.273 1 89.44 123 GLY B C 1
ATOM 2632 O O . GLY B 1 123 ? 12.578 25.516 11.852 1 89.44 123 GLY B O 1
ATOM 2633 N N . ARG B 1 124 ? 11.656 26.938 10.461 1 92.38 124 ARG B N 1
ATOM 2634 C CA . ARG B 1 124 ? 12.906 27.594 10.094 1 92.38 124 ARG B CA 1
ATOM 2635 C C . ARG B 1 124 ? 13.57 28.234 11.305 1 92.38 124 ARG B C 1
ATOM 2637 O O . ARG B 1 124 ? 14.789 28.391 11.352 1 92.38 124 ARG B O 1
ATOM 2644 N N . GLY B 1 125 ? 12.711 28.531 12.18 1 93.5 125 GLY B N 1
ATOM 2645 C CA . GLY B 1 125 ? 13.227 29.141 13.398 1 93.5 125 GLY B CA 1
ATOM 2646 C C . GLY B 1 125 ? 14.242 28.266 14.109 1 93.5 125 GLY B C 1
ATOM 2647 O O . GLY B 1 125 ? 15.266 28.766 14.586 1 93.5 125 GLY B O 1
ATOM 2648 N N . GLN B 1 126 ? 13.984 26.938 14.172 1 95.44 126 GLN B N 1
ATOM 2649 C CA . GLN B 1 126 ? 14.906 26.016 14.828 1 95.44 126 GLN B CA 1
ATOM 2650 C C . GLN B 1 126 ? 16.234 25.953 14.094 1 95.44 126 GLN B C 1
ATOM 2652 O O . GLN B 1 126 ? 17.297 25.844 14.719 1 95.44 126 GLN B O 1
ATOM 2657 N N . TRP B 1 127 ? 16.188 26.016 12.797 1 95.69 127 TRP B N 1
ATOM 2658 C CA . TRP B 1 127 ? 17.422 26.047 12 1 95.69 127 TRP B CA 1
ATOM 2659 C C . TRP B 1 127 ? 18.234 27.312 12.305 1 95.69 127 TRP B C 1
ATOM 2661 O O . TRP B 1 127 ? 19.438 27.234 12.523 1 95.69 127 TRP B O 1
ATOM 2671 N N . HIS B 1 128 ? 17.547 28.484 12.359 1 96.44 128 HIS B N 1
ATOM 2672 C CA . HIS B 1 128 ? 18.203 29.766 12.633 1 96.44 128 HIS B CA 1
ATOM 2673 C C . HIS B 1 128 ? 18.797 29.781 14.039 1 96.44 128 HIS B C 1
ATOM 2675 O O . HIS B 1 128 ? 19.875 30.328 14.25 1 96.44 128 HIS B O 1
ATOM 2681 N N . ALA B 1 129 ? 18.016 29.234 14.922 1 96.75 129 ALA B N 1
ATOM 2682 C CA . ALA B 1 129 ? 18.5 29.188 16.297 1 96.75 129 ALA B CA 1
ATOM 2683 C C . ALA B 1 129 ? 19.797 28.391 16.406 1 96.75 129 ALA B C 1
ATOM 2685 O O . ALA B 1 129 ? 20.719 28.797 17.109 1 96.75 129 ALA B O 1
ATOM 2686 N N . GLY B 1 130 ? 19.859 27.25 15.766 1 95.75 130 GLY B N 1
ATOM 2687 C CA . GLY B 1 130 ? 21.078 26.453 15.781 1 95.75 130 GLY B CA 1
ATOM 2688 C C . GLY B 1 130 ? 22.266 27.156 15.164 1 95.75 130 GLY B C 1
ATOM 2689 O O . GLY B 1 130 ? 23.359 27.156 15.727 1 95.75 130 GLY B O 1
ATOM 2690 N N . LEU B 1 131 ? 21.984 27.828 14.07 1 95.19 131 LEU B N 1
ATOM 2691 C CA . LEU B 1 131 ? 23.047 28.547 13.383 1 95.19 131 LEU B CA 1
ATOM 2692 C C . LEU B 1 131 ? 23.5 29.75 14.195 1 95.19 131 LEU B C 1
ATOM 2694 O O . LEU B 1 131 ? 24.688 30.078 14.234 1 95.19 131 LEU B O 1
ATOM 2698 N N . ALA B 1 132 ? 22.578 30.375 14.828 1 97.25 132 ALA B N 1
ATOM 2699 C CA . ALA B 1 132 ? 22.891 31.516 15.688 1 97.25 132 ALA B CA 1
ATOM 2700 C C . ALA B 1 132 ? 23.781 31.094 16.859 1 97.25 132 ALA B C 1
ATOM 2702 O O . ALA B 1 132 ? 24.578 31.891 17.359 1 97.25 132 ALA B O 1
ATOM 2703 N N . LEU B 1 133 ? 23.609 29.891 17.328 1 96.69 133 LEU B N 1
ATOM 2704 C CA . LEU B 1 133 ? 24.391 29.344 18.438 1 96.69 133 LEU B CA 1
ATOM 2705 C C . LEU B 1 133 ? 25.781 28.906 17.969 1 96.69 133 LEU B C 1
ATOM 2707 O O . LEU B 1 133 ? 26.609 28.469 18.781 1 96.69 133 LEU B O 1
ATOM 2711 N N . GLY B 1 134 ? 26.031 29.016 16.625 1 96.69 134 GLY B N 1
ATOM 2712 C CA . GLY B 1 134 ? 27.344 28.688 16.078 1 96.69 134 GLY B CA 1
ATOM 2713 C C . GLY B 1 134 ? 27.422 27.25 15.562 1 96.69 134 GLY B C 1
ATOM 2714 O O . GLY B 1 134 ? 28.5 26.797 15.172 1 96.69 134 GLY B O 1
ATOM 2715 N N . PHE B 1 135 ? 26.297 26.547 15.594 1 97.06 135 PHE B N 1
ATOM 2716 C CA . PHE B 1 135 ? 26.297 25.188 15.062 1 97.06 135 PHE B CA 1
ATOM 2717 C C . PHE B 1 135 ? 26.422 25.203 13.547 1 97.06 135 PHE B C 1
ATOM 2719 O O . PHE B 1 135 ? 25.938 26.125 12.883 1 97.06 135 PHE B O 1
ATOM 2726 N N . SER B 1 136 ? 27.109 24.156 13.062 1 97.5 136 SER B N 1
ATOM 2727 C CA . SER B 1 136 ? 27.062 23.906 11.625 1 97.5 136 SER B CA 1
ATOM 2728 C C . SER B 1 136 ? 25.703 23.375 11.203 1 97.5 136 SER B C 1
ATOM 2730 O O . SER B 1 136 ? 24.875 23.016 12.047 1 97.5 136 SER B O 1
ATOM 2732 N N . ARG B 1 137 ? 25.484 23.312 9.938 1 96.12 137 ARG B N 1
ATOM 2733 C CA . ARG B 1 137 ? 24.219 22.781 9.43 1 96.12 137 ARG B CA 1
ATOM 2734 C C . ARG B 1 137 ? 24.016 21.344 9.867 1 96.12 137 ARG B C 1
ATOM 2736 O O . ARG B 1 137 ? 22.906 20.953 10.25 1 96.12 137 ARG B O 1
ATOM 2743 N N . TRP B 1 138 ? 25.078 20.578 9.867 1 97.31 138 TRP B N 1
ATOM 2744 C CA . TRP B 1 138 ? 25.016 19.172 10.25 1 97.31 138 TRP B CA 1
ATOM 2745 C C . TRP B 1 138 ? 24.781 19.031 11.75 1 97.31 138 TRP B C 1
ATOM 2747 O O . TRP B 1 138 ? 24.062 18.125 12.195 1 97.31 138 TRP B O 1
ATOM 2757 N N . GLN B 1 139 ? 25.422 19.875 12.492 1 97.5 139 GLN B N 1
ATOM 2758 C CA . GLN B 1 139 ? 25.219 19.875 13.938 1 97.5 139 GLN B CA 1
ATOM 2759 C C . GLN B 1 139 ? 23.781 20.266 14.297 1 97.5 139 GLN B C 1
ATOM 2761 O O . GLN B 1 139 ? 23.172 19.656 15.172 1 97.5 139 GLN B O 1
ATOM 2766 N N . THR B 1 140 ? 23.312 21.281 13.586 1 97.69 140 THR B N 1
ATOM 2767 C CA . THR B 1 140 ? 21.938 21.734 13.805 1 97.69 140 THR B CA 1
ATOM 2768 C C . THR B 1 140 ? 20.953 20.609 13.477 1 97.69 140 THR B C 1
ATOM 2770 O O . THR B 1 140 ? 20.016 20.359 14.234 1 97.69 140 THR B O 1
ATOM 2773 N N . LEU B 1 141 ? 21.172 19.891 12.398 1 97.81 141 LEU B N 1
ATOM 2774 C CA . LEU B 1 141 ? 20.328 18.781 12 1 97.81 141 LEU B CA 1
ATOM 2775 C C . LEU B 1 141 ? 20.344 17.672 13.062 1 97.81 141 LEU B C 1
ATOM 2777 O O . LEU B 1 141 ? 19.281 17.219 13.508 1 97.81 141 LEU B O 1
ATOM 2781 N N . ARG B 1 142 ? 21.516 17.266 13.445 1 97 142 ARG B N 1
ATOM 2782 C CA . ARG B 1 142 ? 21.688 16.109 14.305 1 97 142 ARG B CA 1
ATOM 2783 C C . ARG B 1 142 ? 21.141 16.375 15.703 1 97 142 ARG B C 1
ATOM 2785 O O . ARG B 1 142 ? 20.484 15.523 16.297 1 97 142 ARG B O 1
ATOM 2792 N N . TRP B 1 143 ? 21.297 17.625 16.172 1 96.38 143 TRP B N 1
ATOM 2793 C CA . TRP B 1 143 ? 21.047 17.844 17.594 1 96.38 143 TRP B CA 1
ATOM 2794 C C . TRP B 1 143 ? 19.734 18.562 17.812 1 96.38 143 TRP B C 1
ATOM 2796 O O . TRP B 1 143 ? 19.125 18.469 18.875 1 96.38 143 TRP B O 1
ATOM 2806 N N . LEU B 1 144 ? 19.219 19.312 16.844 1 96.38 144 LEU B N 1
ATOM 2807 C CA . LEU B 1 144 ? 18.016 20.125 17.062 1 96.38 144 LEU B CA 1
ATOM 2808 C C . LEU B 1 144 ? 16.875 19.641 16.172 1 96.38 144 LEU B C 1
ATOM 2810 O O . LEU B 1 144 ? 15.773 19.391 16.672 1 96.38 144 LEU B O 1
ATOM 2814 N N . ILE B 1 145 ? 17.141 19.438 14.938 1 97.62 145 ILE B N 1
ATOM 2815 C CA . ILE B 1 145 ? 16.078 19.219 13.969 1 97.62 145 ILE B CA 1
ATOM 2816 C C . ILE B 1 145 ? 15.664 17.75 13.984 1 97.62 145 ILE B C 1
ATOM 2818 O O . ILE B 1 145 ? 14.477 17.438 14.094 1 97.62 145 ILE B O 1
ATOM 2822 N N . LEU B 1 146 ? 16.609 16.844 13.969 1 97.44 146 LEU B N 1
ATOM 2823 C CA . LEU B 1 146 ? 16.359 15.422 13.766 1 97.44 146 LEU B CA 1
ATOM 2824 C C . LEU B 1 146 ? 15.531 14.852 14.906 1 97.44 146 LEU B C 1
ATOM 2826 O O . LEU B 1 146 ? 14.547 14.141 14.672 1 97.44 146 LEU B O 1
ATOM 2830 N N . PRO B 1 147 ? 15.883 15.156 16.156 1 95.5 147 PRO B N 1
ATOM 2831 C CA . PRO B 1 147 ? 15.078 14.617 17.266 1 95.5 147 PRO B CA 1
ATOM 2832 C C . PRO B 1 147 ? 13.617 15.055 17.188 1 95.5 147 PRO B C 1
ATOM 2834 O O . PRO B 1 147 ? 12.719 14.266 17.5 1 95.5 147 PRO B O 1
ATOM 2837 N N . GLN B 1 148 ? 13.336 16.234 16.734 1 95.56 148 GLN B N 1
ATOM 2838 C CA . GLN B 1 148 ? 11.977 16.75 16.594 1 95.56 148 GLN B CA 1
ATOM 2839 C C . GLN B 1 148 ? 11.273 16.141 15.391 1 95.56 148 GLN B C 1
ATOM 2841 O O . GLN B 1 148 ? 10.102 15.75 15.477 1 95.56 148 GLN B O 1
ATOM 2846 N N . ALA B 1 149 ? 12.031 15.992 14.375 1 96.75 149 ALA B N 1
ATOM 2847 C CA . ALA B 1 149 ? 11.484 15.453 13.125 1 96.75 149 ALA B CA 1
ATOM 2848 C C . ALA B 1 149 ? 11.094 13.992 13.289 1 96.75 149 ALA B C 1
ATOM 2850 O O . ALA B 1 149 ? 10.117 13.539 12.695 1 96.75 149 ALA B O 1
ATOM 2851 N N . LEU B 1 150 ? 11.859 13.25 14.086 1 95.31 150 LEU B N 1
ATOM 2852 C CA . LEU B 1 150 ? 11.578 11.836 14.312 1 95.31 150 LEU B CA 1
ATOM 2853 C C . LEU B 1 150 ? 10.219 11.648 14.977 1 95.31 150 LEU B C 1
ATOM 2855 O O . LEU B 1 150 ? 9.508 10.688 14.688 1 95.31 150 LEU B O 1
ATOM 2859 N N . ARG B 1 151 ? 9.875 12.555 15.805 1 93.69 151 ARG B N 1
ATOM 2860 C CA . ARG B 1 151 ? 8.57 12.5 16.469 1 93.69 151 ARG B CA 1
ATOM 2861 C C . ARG B 1 151 ? 7.449 12.805 15.477 1 93.69 151 ARG B C 1
ATOM 2863 O O . ARG B 1 151 ? 6.402 12.156 15.508 1 93.69 151 ARG B O 1
ATOM 2870 N N . ILE B 1 152 ? 7.734 13.719 14.625 1 93.75 152 ILE B N 1
ATOM 2871 C CA . ILE B 1 152 ? 6.738 14.148 13.648 1 93.75 152 ILE B CA 1
ATOM 2872 C C . ILE B 1 152 ? 6.484 13.031 12.641 1 93.75 152 ILE B C 1
ATOM 2874 O O . ILE B 1 152 ? 5.344 12.805 12.227 1 93.75 152 ILE B O 1
ATOM 2878 N N . MET B 1 153 ? 7.5 12.258 12.289 1 95.38 153 MET B N 1
ATOM 2879 C CA . MET B 1 153 ? 7.379 11.281 11.211 1 95.38 153 MET B CA 1
ATOM 2880 C C . MET B 1 153 ? 6.977 9.914 11.758 1 95.38 153 MET B C 1
ATOM 2882 O O . MET B 1 153 ? 6.68 9 10.992 1 95.38 153 MET B O 1
ATOM 2886 N N . LEU B 1 154 ? 6.887 9.719 13.008 1 95.06 154 LEU B N 1
ATOM 2887 C CA . LEU B 1 154 ? 6.676 8.422 13.641 1 95.06 154 LEU B CA 1
ATOM 2888 C C . LEU B 1 154 ? 5.391 7.773 13.141 1 95.06 154 LEU B C 1
ATOM 2890 O O . LEU B 1 154 ? 5.387 6.598 12.766 1 95.06 154 LEU B O 1
ATOM 2894 N N . PRO B 1 155 ? 4.23 8.508 13.055 1 92.69 155 PRO B N 1
ATOM 2895 C CA . PRO B 1 155 ? 3.014 7.887 12.531 1 92.69 155 PRO B CA 1
ATOM 2896 C C . PRO B 1 155 ? 3.184 7.355 11.109 1 92.69 155 PRO B C 1
ATOM 2898 O O . PRO B 1 155 ? 2.678 6.281 10.781 1 92.69 155 PRO B O 1
ATOM 2901 N N . SER B 1 156 ? 3.912 8.102 10.297 1 94.56 156 SER B N 1
ATOM 2902 C CA . SER B 1 156 ? 4.176 7.672 8.93 1 94.56 156 SER B CA 1
ATOM 2903 C C . SER B 1 156 ? 5.027 6.406 8.906 1 94.56 156 SER B C 1
ATOM 2905 O O . SER B 1 156 ? 4.816 5.527 8.07 1 94.56 156 SER B O 1
ATOM 2907 N N . PHE B 1 157 ? 5.957 6.301 9.797 1 97 157 PHE B N 1
ATOM 2908 C CA . PHE B 1 157 ? 6.809 5.121 9.883 1 97 157 PHE B CA 1
ATOM 2909 C C . PHE B 1 157 ? 6 3.896 10.289 1 97 157 PHE B C 1
ATOM 2911 O O . PHE B 1 157 ? 6.129 2.828 9.688 1 97 157 PHE B O 1
ATOM 2918 N N . ILE B 1 158 ? 5.152 4.086 11.25 1 95.44 158 ILE B N 1
ATOM 2919 C CA . ILE B 1 158 ? 4.316 2.986 11.727 1 95.44 158 ILE B CA 1
ATOM 2920 C C . ILE B 1 158 ? 3.43 2.488 10.586 1 95.44 158 ILE B C 1
ATOM 2922 O O . ILE B 1 158 ? 3.34 1.282 10.344 1 95.44 158 ILE B O 1
ATOM 2926 N N . ASN B 1 159 ? 2.836 3.412 9.867 1 93.75 159 ASN B N 1
ATOM 2927 C CA . ASN B 1 159 ? 1.981 3.047 8.742 1 93.75 159 ASN B CA 1
ATOM 2928 C C . ASN B 1 159 ? 2.76 2.287 7.676 1 93.75 159 ASN B C 1
ATOM 2930 O O . ASN B 1 159 ? 2.266 1.302 7.125 1 93.75 159 ASN B O 1
ATOM 2934 N N . GLN B 1 160 ? 3.928 2.723 7.449 1 96.81 160 GLN B N 1
ATOM 2935 C CA . GLN B 1 160 ? 4.746 2.072 6.43 1 96.81 160 GLN B CA 1
ATOM 2936 C C . GLN B 1 160 ? 5.191 0.686 6.887 1 96.81 160 GLN B C 1
ATOM 2938 O O . GLN B 1 160 ? 5.281 -0.24 6.074 1 96.81 160 GLN B O 1
ATOM 2943 N N . TRP B 1 161 ? 5.504 0.556 8.141 1 97.75 161 TRP B N 1
ATOM 2944 C CA . TRP B 1 161 ? 5.891 -0.749 8.664 1 97.75 161 TRP B CA 1
ATOM 2945 C C . TRP B 1 161 ? 4.734 -1.737 8.578 1 97.75 161 TRP B C 1
ATOM 2947 O O . TRP B 1 161 ? 4.938 -2.918 8.281 1 97.75 161 TRP B O 1
ATOM 2957 N N . VAL B 1 162 ? 3.549 -1.285 8.852 1 96.88 162 VAL B N 1
ATOM 2958 C CA . VAL B 1 162 ? 2.361 -2.127 8.727 1 96.88 162 VAL B CA 1
ATOM 2959 C C . VAL B 1 162 ? 2.172 -2.551 7.273 1 96.88 162 VAL B C 1
ATOM 2961 O O . VAL B 1 162 ? 1.907 -3.721 6.992 1 96.88 162 VAL B O 1
ATOM 2964 N N . SER B 1 163 ? 2.314 -1.607 6.371 1 96.94 163 SER B N 1
ATOM 2965 C CA . SER B 1 163 ? 2.209 -1.909 4.945 1 96.94 163 SER B CA 1
ATOM 2966 C C . SER B 1 163 ? 3.268 -2.918 4.516 1 96.94 163 SER B C 1
ATOM 2968 O O . SER B 1 163 ? 2.98 -3.838 3.746 1 96.94 163 SER B O 1
ATOM 2970 N N . LEU B 1 164 ? 4.445 -2.707 5.031 1 98.12 164 LEU B N 1
ATOM 2971 C CA . LEU B 1 164 ? 5.555 -3.598 4.715 1 98.12 164 LEU B CA 1
ATOM 2972 C C . LEU B 1 164 ? 5.285 -5.008 5.219 1 98.12 164 LEU B C 1
ATOM 2974 O O . LEU B 1 164 ? 5.574 -5.988 4.531 1 98.12 164 LEU B O 1
ATOM 2978 N N . LEU B 1 165 ? 4.766 -5.105 6.398 1 97.69 165 LEU B N 1
ATOM 2979 C CA . LEU B 1 165 ? 4.398 -6.395 6.969 1 97.69 165 LEU B CA 1
ATOM 2980 C C . LEU B 1 165 ? 3.412 -7.129 6.062 1 97.69 165 LEU B C 1
ATOM 2982 O O . LEU B 1 165 ? 3.582 -8.32 5.789 1 97.69 165 LEU B O 1
ATOM 2986 N N . LYS B 1 166 ? 2.457 -6.477 5.574 1 96.44 166 LYS B N 1
ATOM 2987 C CA . LYS B 1 166 ? 1.484 -7.078 4.668 1 96.44 166 LYS B CA 1
ATOM 2988 C C . LYS B 1 166 ? 2.127 -7.438 3.332 1 96.44 166 LYS B C 1
ATOM 2990 O O . LYS B 1 166 ? 1.846 -8.5 2.77 1 96.44 166 LYS B O 1
ATOM 2995 N N . ASP B 1 167 ? 3.027 -6.566 2.865 1 97.31 167 ASP B N 1
ATOM 2996 C CA . ASP B 1 167 ? 3.707 -6.805 1.596 1 97.31 167 ASP B CA 1
ATOM 2997 C C . ASP B 1 167 ? 4.637 -8.016 1.688 1 97.31 167 ASP B C 1
ATOM 2999 O O . ASP B 1 167 ? 4.996 -8.602 0.669 1 97.31 167 ASP B O 1
ATOM 3003 N N . SER B 1 168 ? 5.031 -8.336 2.893 1 97 168 SER B N 1
ATOM 3004 C CA . SER B 1 168 ? 5.902 -9.5 3.062 1 97 168 SER B CA 1
ATOM 3005 C C . SER B 1 168 ? 5.223 -10.773 2.58 1 97 168 SER B C 1
ATOM 3007 O O . SER B 1 168 ? 5.895 -11.75 2.242 1 97 168 SER B O 1
ATOM 3009 N N . SER B 1 169 ? 3.926 -10.773 2.551 1 94.94 169 SER B N 1
ATOM 3010 C CA . SER B 1 169 ? 3.191 -11.938 2.061 1 94.94 169 SER B CA 1
ATOM 3011 C C . SER B 1 169 ? 3.533 -12.234 0.603 1 94.94 169 SER B C 1
ATOM 3013 O O . SER B 1 169 ? 3.354 -13.359 0.134 1 94.94 169 SER B O 1
ATOM 3015 N N . LEU B 1 170 ? 4.043 -11.281 -0.117 1 94.94 170 LEU B N 1
ATOM 3016 C CA . LEU B 1 170 ? 4.371 -11.438 -1.529 1 94.94 170 LEU B CA 1
ATOM 3017 C C . LEU B 1 170 ? 5.582 -12.352 -1.707 1 94.94 170 LEU B C 1
ATOM 3019 O O . LEU B 1 170 ? 5.848 -12.828 -2.814 1 94.94 170 LEU B O 1
ATOM 3023 N N . ALA B 1 171 ? 6.273 -12.594 -0.629 1 94.25 171 ALA B N 1
ATOM 3024 C CA . ALA B 1 171 ? 7.379 -13.547 -0.67 1 94.25 171 ALA B CA 1
ATOM 3025 C C . ALA B 1 171 ? 6.898 -14.922 -1.125 1 94.25 171 ALA B C 1
ATOM 3027 O O . ALA B 1 171 ? 7.684 -15.719 -1.641 1 94.25 171 ALA B O 1
ATOM 3028 N N . TYR B 1 172 ? 5.637 -15.125 -0.963 1 89.56 172 TYR B N 1
ATOM 3029 C CA . TYR B 1 172 ? 5.004 -16.375 -1.38 1 89.56 172 TYR B CA 1
ATOM 3030 C C . TYR B 1 172 ? 5.277 -16.656 -2.852 1 89.56 172 TYR B C 1
ATOM 3032 O O . TYR B 1 172 ? 5.441 -17.812 -3.246 1 89.56 172 TYR B O 1
ATOM 3040 N N . ILE B 1 173 ? 5.438 -15.742 -3.67 1 83.94 173 ILE B N 1
ATOM 3041 C CA . ILE B 1 173 ? 5.512 -15.898 -5.117 1 83.94 173 ILE B CA 1
ATOM 3042 C C . ILE B 1 173 ? 6.879 -16.453 -5.508 1 83.94 173 ILE B C 1
ATOM 3044 O O . ILE B 1 173 ? 7.027 -17.078 -6.562 1 83.94 173 ILE B O 1
ATOM 3048 N N . VAL B 1 174 ? 7.84 -16.203 -4.641 1 88.81 174 VAL B N 1
ATOM 3049 C CA . VAL B 1 174 ? 9.172 -16.688 -4.961 1 88.81 174 VAL B CA 1
ATOM 3050 C C . VAL B 1 174 ? 9.492 -17.906 -4.102 1 88.81 174 VAL B C 1
ATOM 3052 O O . VAL B 1 174 ? 10.656 -18.297 -3.975 1 88.81 174 VAL B O 1
ATOM 3055 N N . GLY B 1 175 ? 8.555 -18.438 -3.363 1 89.56 175 GLY B N 1
ATOM 3056 C CA . GLY B 1 175 ? 8.695 -19.719 -2.686 1 89.56 175 GLY B CA 1
ATOM 3057 C C . GLY B 1 175 ? 9.25 -19.594 -1.279 1 89.56 175 GLY B C 1
ATOM 3058 O O . GLY B 1 175 ? 9.734 -20.578 -0.706 1 89.56 175 GLY B O 1
ATOM 3059 N N . VAL B 1 176 ? 9.281 -18.422 -0.748 1 92 176 VAL B N 1
ATOM 3060 C CA . VAL B 1 176 ? 9.711 -18.234 0.636 1 92 176 VAL B CA 1
ATOM 3061 C C . VAL B 1 176 ? 8.617 -18.734 1.582 1 92 176 VAL B C 1
ATOM 3063 O O . VAL B 1 176 ? 7.453 -18.375 1.444 1 92 176 VAL B O 1
ATOM 3066 N N . ALA B 1 177 ? 8.984 -19.562 2.51 1 93 177 ALA B N 1
ATOM 3067 C CA . ALA B 1 177 ? 8.016 -20.297 3.324 1 93 177 ALA B CA 1
ATOM 3068 C C . ALA B 1 177 ? 7.539 -19.453 4.496 1 93 177 ALA B C 1
ATOM 3070 O O . ALA B 1 177 ? 7.551 -19.906 5.645 1 93 177 ALA B O 1
ATOM 3071 N N . GLU B 1 178 ? 7.09 -18.266 4.191 1 93.75 178 GLU B N 1
ATOM 3072 C CA . GLU B 1 178 ? 6.488 -17.406 5.215 1 93.75 178 GLU B CA 1
ATOM 3073 C C . GLU B 1 178 ? 5.031 -17.781 5.457 1 93.75 178 GLU B C 1
ATOM 3075 O O . GLU B 1 178 ? 4.586 -18.859 5.047 1 93.75 178 GLU B O 1
ATOM 3080 N N . PHE B 1 179 ? 4.344 -17.078 6.238 1 92.56 179 PHE B N 1
ATOM 3081 C CA . PHE B 1 179 ? 3.057 -17.438 6.82 1 92.56 179 PHE B CA 1
ATOM 3082 C C . PHE B 1 179 ? 2.047 -17.781 5.734 1 92.56 179 PHE B C 1
ATOM 3084 O O . PHE B 1 179 ? 1.394 -18.828 5.797 1 92.56 179 PHE B O 1
ATOM 3091 N N . THR B 1 180 ? 1.901 -17 4.75 1 88.38 180 THR B N 1
ATOM 3092 C CA . THR B 1 180 ? 0.948 -17.203 3.666 1 88.38 180 THR B CA 1
ATOM 3093 C C . THR B 1 180 ? 1.314 -18.453 2.861 1 88.38 180 THR B C 1
ATOM 3095 O O . THR B 1 180 ? 0.438 -19.234 2.475 1 88.38 180 THR B O 1
ATOM 3098 N N . PHE B 1 181 ? 2.562 -18.672 2.639 1 89.75 181 PHE B N 1
ATOM 3099 C CA . PHE B 1 181 ? 3.043 -19.844 1.905 1 89.75 181 PHE B CA 1
ATOM 3100 C C . PHE B 1 181 ? 2.697 -21.125 2.646 1 89.75 181 PHE B C 1
ATOM 3102 O O . PHE B 1 181 ? 2.115 -22.047 2.066 1 89.75 181 PHE B O 1
ATOM 3109 N N . VAL B 1 182 ? 3.01 -21.109 3.844 1 88.62 182 VAL B N 1
ATOM 3110 C CA . VAL B 1 182 ? 2.789 -22.312 4.66 1 88.62 182 VAL B CA 1
ATOM 3111 C C . VAL B 1 182 ? 1.292 -22.594 4.766 1 88.62 182 VAL B C 1
ATOM 3113 O O . VAL B 1 182 ? 0.866 -23.75 4.695 1 88.62 182 VAL B O 1
ATOM 3116 N N . ALA B 1 183 ? 0.507 -21.594 4.945 1 86.69 183 ALA B N 1
ATOM 3117 C CA . ALA B 1 183 ? -0.942 -21.75 5.023 1 86.69 183 ALA B CA 1
ATOM 3118 C C . ALA B 1 183 ? -1.503 -22.328 3.73 1 86.69 183 ALA B C 1
ATOM 3120 O O . ALA B 1 183 ? -2.408 -23.172 3.76 1 86.69 183 ALA B O 1
ATOM 3121 N N . THR B 1 184 ? -0.972 -21.859 2.607 1 84.31 184 THR B N 1
ATOM 3122 C CA . THR B 1 184 ? -1.399 -22.391 1.317 1 84.31 184 THR B CA 1
ATOM 3123 C C . THR B 1 184 ? -1.002 -23.859 1.176 1 84.31 184 THR B C 1
ATOM 3125 O O . THR B 1 184 ? -1.745 -24.656 0.6 1 84.31 184 THR B O 1
ATOM 3128 N N . GLN B 1 185 ? 0.134 -24.188 1.682 1 86.56 185 GLN B N 1
ATOM 3129 C CA . GLN B 1 185 ? 0.57 -25.578 1.663 1 86.56 185 GLN B CA 1
ATOM 3130 C C . GLN B 1 185 ? -0.37 -26.453 2.48 1 86.56 185 GLN B C 1
ATOM 3132 O O . GLN B 1 185 ? -0.724 -27.562 2.053 1 86.56 185 GLN B O 1
ATOM 3137 N N . VAL B 1 186 ? -0.71 -25.969 3.619 1 86.5 186 VAL B N 1
ATOM 3138 C CA . VAL B 1 186 ? -1.633 -26.703 4.484 1 86.5 186 VAL B CA 1
ATOM 3139 C C . VAL B 1 186 ? -2.982 -26.859 3.783 1 86.5 186 VAL B C 1
ATOM 3141 O O . VAL B 1 186 ? -3.592 -27.938 3.828 1 86.5 186 VAL B O 1
ATOM 3144 N N . ASN B 1 187 ? -3.439 -25.781 3.164 1 84.31 187 ASN B N 1
ATOM 3145 C CA . ASN B 1 187 ? -4.691 -25.812 2.418 1 84.31 187 ASN B CA 1
ATOM 3146 C C . ASN B 1 187 ? -4.641 -26.844 1.29 1 84.31 187 ASN B C 1
ATOM 3148 O O . ASN B 1 187 ? -5.609 -27.578 1.064 1 84.31 187 ASN B O 1
ATOM 3152 N N . ASN B 1 188 ? -3.531 -26.891 0.562 1 83.12 188 ASN B N 1
ATOM 3153 C CA . ASN B 1 188 ? -3.375 -27.812 -0.555 1 83.12 188 ASN B CA 1
ATOM 3154 C C . ASN B 1 188 ? -3.33 -29.266 -0.08 1 83.12 188 ASN B C 1
ATOM 3156 O O . ASN B 1 188 ? -3.797 -30.156 -0.779 1 83.12 188 ASN B O 1
ATOM 3160 N N . ARG B 1 189 ? -2.789 -29.438 1.091 1 82.81 189 ARG B N 1
ATOM 3161 C CA . ARG B 1 189 ? -2.695 -30.781 1.656 1 82.81 189 ARG B CA 1
ATOM 3162 C C . ARG B 1 189 ? -4.051 -31.25 2.166 1 82.81 189 ARG B C 1
ATOM 3164 O O . ARG B 1 189 ? -4.445 -32.406 1.921 1 82.81 189 ARG B O 1
ATOM 3171 N N . GLU B 1 190 ? -4.762 -30.406 2.883 1 80.44 190 GLU B N 1
ATOM 3172 C CA . GLU B 1 190 ? -6.023 -30.781 3.516 1 80.44 190 GLU B CA 1
ATOM 3173 C C . GLU B 1 190 ? -7.184 -30.688 2.531 1 80.44 190 GLU B C 1
ATOM 3175 O O . GLU B 1 190 ? -8.039 -31.562 2.48 1 80.44 190 GLU B O 1
ATOM 3180 N N . GLN B 1 191 ? -7.266 -29.688 1.67 1 73.38 191 GLN B N 1
ATOM 3181 C CA . GLN B 1 191 ? -8.172 -29.406 0.555 1 73.38 191 GLN B CA 1
ATOM 3182 C C . GLN B 1 191 ? -9.602 -29.234 1.039 1 73.38 191 GLN B C 1
ATOM 3184 O O . GLN B 1 191 ? -10.461 -28.766 0.289 1 73.38 191 GLN B O 1
ATOM 3189 N N . VAL B 1 192 ? -9.891 -29.531 2.297 1 73.56 192 VAL B N 1
ATOM 3190 C CA . VAL B 1 192 ? -11.305 -29.578 2.682 1 73.56 192 VAL B CA 1
ATOM 3191 C C . VAL B 1 192 ? -11.617 -28.422 3.627 1 73.56 192 VAL B C 1
ATOM 3193 O O . VAL B 1 192 ? -12.789 -28.094 3.852 1 73.56 192 VAL B O 1
ATOM 3196 N N . TYR B 1 193 ? -10.664 -27.75 4.066 1 81.12 193 TYR B N 1
ATOM 3197 C CA . TYR B 1 193 ? -10.938 -26.766 5.102 1 81.12 193 TYR B CA 1
ATOM 3198 C C . TYR B 1 193 ? -10.406 -25.391 4.699 1 81.12 193 TYR B C 1
ATOM 3200 O O . TYR B 1 193 ? -9.695 -24.75 5.477 1 81.12 193 TYR B O 1
ATOM 3208 N N . PRO B 1 194 ? -10.758 -24.875 3.561 1 80.25 194 PRO B N 1
ATOM 3209 C CA . PRO B 1 194 ? -10.188 -23.594 3.115 1 80.25 194 PRO B CA 1
ATOM 3210 C C . PRO B 1 194 ? -10.617 -22.422 3.986 1 80.25 194 PRO B C 1
ATOM 3212 O O . PRO B 1 194 ? -9.805 -21.531 4.277 1 80.25 194 PRO B O 1
ATOM 3215 N N . LEU B 1 195 ? -11.82 -22.438 4.473 1 80.44 195 LEU B N 1
ATOM 3216 C CA . LEU B 1 195 ? -12.328 -21.328 5.273 1 80.44 195 LEU B CA 1
ATOM 3217 C C . LEU B 1 195 ? -11.562 -21.219 6.586 1 80.44 195 LEU B C 1
ATOM 3219 O O . LEU B 1 195 ? -11.203 -20.109 7.008 1 80.44 195 LEU B O 1
ATOM 3223 N N . GLU B 1 196 ? -11.32 -22.328 7.152 1 84.38 196 GLU B N 1
ATOM 3224 C CA . GLU B 1 196 ? -10.609 -22.344 8.43 1 84.38 196 GLU B CA 1
ATOM 3225 C C . GLU B 1 196 ? -9.172 -21.859 8.266 1 84.38 196 GLU B C 1
ATOM 3227 O O . GLU B 1 196 ? -8.672 -21.094 9.078 1 84.38 196 GLU B O 1
ATOM 3232 N N . ILE B 1 197 ? -8.562 -22.328 7.254 1 84.44 197 ILE B N 1
ATOM 3233 C CA . ILE B 1 197 ? -7.16 -22 7.031 1 84.44 197 ILE B CA 1
ATOM 3234 C C . ILE B 1 197 ? -7.012 -20.531 6.672 1 84.44 197 ILE B C 1
ATOM 3236 O O . ILE B 1 197 ? -6.168 -19.828 7.234 1 84.44 197 ILE B O 1
ATOM 3240 N N . PHE B 1 198 ? -7.855 -20.047 5.844 1 82.12 198 PHE B N 1
ATOM 3241 C CA . PHE B 1 198 ? -7.77 -18.656 5.414 1 82.12 198 PHE B CA 1
ATOM 3242 C C . PHE B 1 198 ? -8.172 -17.719 6.543 1 82.12 198 PHE B C 1
ATOM 3244 O O . PHE B 1 198 ? -7.629 -16.609 6.66 1 82.12 198 PHE B O 1
ATOM 3251 N N . SER B 1 199 ? -9.062 -18.125 7.355 1 85.25 199 SER B N 1
ATOM 3252 C CA . SER B 1 199 ? -9.398 -17.344 8.531 1 85.25 199 SER B CA 1
ATOM 3253 C C . SER B 1 199 ? -8.227 -17.25 9.5 1 85.25 199 SER B C 1
ATOM 3255 O O . SER B 1 199 ? -8.031 -16.219 10.148 1 85.25 199 SER B O 1
ATOM 3257 N N . ALA B 1 200 ? -7.5 -18.297 9.562 1 86.69 200 ALA B N 1
ATOM 3258 C CA . ALA B 1 200 ? -6.324 -18.312 10.422 1 86.69 200 ALA B CA 1
ATOM 3259 C C . ALA B 1 200 ? -5.289 -17.297 9.953 1 86.69 200 ALA B C 1
ATOM 3261 O O . ALA B 1 200 ? -4.664 -16.609 10.766 1 86.69 200 ALA B O 1
ATOM 3262 N N . ILE B 1 201 ? -5.121 -17.203 8.648 1 86.44 201 ILE B N 1
ATOM 3263 C CA . ILE B 1 201 ? -4.195 -16.234 8.055 1 86.44 201 ILE B CA 1
ATOM 3264 C C . ILE B 1 201 ? -4.664 -14.812 8.375 1 86.44 201 ILE B C 1
ATOM 3266 O O . ILE B 1 201 ? -3.865 -13.969 8.781 1 86.44 201 ILE B O 1
ATOM 3270 N N . ALA B 1 202 ? -5.93 -14.625 8.195 1 87.69 202 ALA B N 1
ATOM 3271 C CA . ALA B 1 202 ? -6.504 -13.312 8.461 1 87.69 202 ALA B CA 1
ATOM 3272 C C . ALA B 1 202 ? -6.289 -12.906 9.914 1 87.69 202 ALA B C 1
ATOM 3274 O O . ALA B 1 202 ? -5.914 -11.766 10.195 1 87.69 202 ALA B O 1
ATOM 3275 N N . ILE B 1 203 ? -6.488 -13.82 10.812 1 91.75 203 ILE B N 1
ATOM 3276 C CA . ILE B 1 203 ? -6.332 -13.562 12.242 1 91.75 203 ILE B CA 1
ATOM 3277 C C . ILE B 1 203 ? -4.863 -13.297 12.555 1 91.75 203 ILE B C 1
ATOM 3279 O O . ILE B 1 203 ? -4.539 -12.391 13.336 1 91.75 203 ILE B O 1
ATOM 3283 N N . GLY B 1 204 ? -4 -14.117 11.977 1 92.56 204 GLY B N 1
ATOM 3284 C CA . GLY B 1 204 ? -2.574 -13.914 12.188 1 92.56 204 GLY B CA 1
ATOM 3285 C C . GLY B 1 204 ? -2.105 -12.531 11.773 1 92.56 204 GLY B C 1
ATOM 3286 O O . GLY B 1 204 ? -1.41 -11.852 12.531 1 92.56 204 GLY B O 1
ATOM 3287 N N . TYR B 1 205 ? -2.508 -12.109 10.602 1 93.88 205 TYR B N 1
ATOM 3288 C CA . TYR B 1 205 ? -2.096 -10.789 10.125 1 93.88 205 TYR B CA 1
ATOM 3289 C C . TYR B 1 205 ? -2.77 -9.688 10.93 1 93.88 205 TYR B C 1
ATOM 3291 O O . TYR B 1 205 ? -2.178 -8.625 11.156 1 93.88 205 TYR B O 1
ATOM 3299 N N . LEU B 1 206 ? -4.012 -9.883 11.336 1 93.88 206 LEU B N 1
ATOM 3300 C CA . LEU B 1 206 ? -4.688 -8.906 12.18 1 93.88 206 LEU B CA 1
ATOM 3301 C C . LEU B 1 206 ? -3.938 -8.703 13.492 1 93.88 206 LEU B C 1
ATOM 3303 O O . LEU B 1 206 ? -3.785 -7.578 13.961 1 93.88 206 LEU B O 1
ATOM 3307 N N . LEU B 1 207 ? -3.512 -9.789 13.992 1 94.5 207 LEU B N 1
ATOM 3308 C CA . LEU B 1 207 ? -2.77 -9.734 15.25 1 94.5 207 LEU B CA 1
ATOM 3309 C C . LEU B 1 207 ? -1.436 -9.023 15.062 1 94.5 207 LEU B C 1
ATOM 3311 O O . LEU B 1 207 ? -1.085 -8.141 15.852 1 94.5 207 LEU B O 1
ATOM 3315 N N . LEU B 1 208 ? -0.709 -9.398 14.055 1 94.44 208 LEU B N 1
ATOM 3316 C CA . LEU B 1 208 ? 0.602 -8.805 13.82 1 94.44 208 LEU B CA 1
ATOM 3317 C C . LEU B 1 208 ? 0.476 -7.316 13.492 1 94.44 208 LEU B C 1
ATOM 3319 O O . LEU B 1 208 ? 1.195 -6.492 14.055 1 94.44 208 LEU B O 1
ATOM 3323 N N . CYS B 1 209 ? -0.432 -6.988 12.586 1 94.38 209 CYS B N 1
ATOM 3324 C CA . CYS B 1 209 ? -0.647 -5.594 12.211 1 94.38 209 CYS B CA 1
ATOM 3325 C C . CYS B 1 209 ? -1.183 -4.789 13.391 1 94.38 209 CYS B C 1
ATOM 3327 O O . CYS B 1 209 ? -0.757 -3.656 13.617 1 94.38 209 CYS B O 1
ATOM 3329 N N . GLY B 1 210 ? -2.102 -5.422 14.141 1 93.75 210 GLY B N 1
ATOM 3330 C CA . GLY B 1 210 ? -2.646 -4.766 15.32 1 93.75 210 GLY B CA 1
ATOM 3331 C C . GLY B 1 210 ? -1.604 -4.492 16.391 1 93.75 210 GLY B C 1
ATOM 3332 O O . GLY B 1 210 ? -1.581 -3.41 16.984 1 93.75 210 GLY B O 1
ATOM 3333 N N . LEU B 1 211 ? -0.775 -5.418 16.625 1 93.88 211 LEU B N 1
ATOM 3334 C CA . LEU B 1 211 ? 0.285 -5.258 17.609 1 93.88 211 LEU B CA 1
ATOM 3335 C C . LEU B 1 211 ? 1.265 -4.168 17.188 1 93.88 211 LEU B C 1
ATOM 3337 O O . LEU B 1 211 ? 1.713 -3.375 18.016 1 93.88 211 LEU B O 1
ATOM 3341 N N . LEU B 1 212 ? 1.554 -4.168 15.953 1 93.81 212 LEU B N 1
ATOM 3342 C CA . LEU B 1 212 ? 2.461 -3.145 15.445 1 93.81 212 LEU B CA 1
ATOM 3343 C C . LEU B 1 212 ? 1.836 -1.759 15.562 1 93.81 212 LEU B C 1
ATOM 3345 O O . LEU B 1 212 ? 2.508 -0.801 15.953 1 93.81 212 LEU B O 1
ATOM 3349 N N . GLN B 1 213 ? 0.626 -1.702 15.234 1 92.44 213 GLN B N 1
ATOM 3350 C CA . GLN B 1 213 ? -0.088 -0.435 15.352 1 92.44 213 GLN B CA 1
ATOM 3351 C C . GLN B 1 213 ? -0.163 0.021 16.812 1 92.44 213 GLN B C 1
ATOM 3353 O O . GLN B 1 213 ? 0.014 1.204 17.109 1 92.44 213 GLN B O 1
ATOM 3358 N N . LEU B 1 214 ? -0.427 -0.862 17.719 1 91.5 214 LEU B N 1
ATOM 3359 C CA . LEU B 1 214 ? -0.513 -0.556 19.156 1 91.5 214 LEU B CA 1
ATOM 3360 C C . LEU B 1 214 ? 0.838 -0.098 19.688 1 91.5 214 LEU B C 1
ATOM 3362 O O . LEU B 1 214 ? 0.913 0.875 20.438 1 91.5 214 LEU B O 1
ATOM 3366 N N . ALA B 1 215 ? 1.84 -0.792 19.297 1 91.06 215 ALA B N 1
ATOM 3367 C CA . ALA B 1 215 ? 3.186 -0.4 19.719 1 91.06 215 ALA B CA 1
ATOM 3368 C C . ALA B 1 215 ? 3.525 1.001 19.219 1 91.06 215 ALA B C 1
ATOM 3370 O O . ALA B 1 215 ? 4.145 1.79 19.938 1 91.06 215 ALA B O 1
ATOM 3371 N N . GLY B 1 216 ? 3.105 1.258 18.016 1 89.88 216 GLY B N 1
ATOM 3372 C CA . GLY B 1 216 ? 3.311 2.588 17.453 1 89.88 216 GLY B CA 1
ATOM 3373 C C . GLY B 1 216 ? 2.572 3.67 18.219 1 89.88 216 GLY B C 1
ATOM 3374 O O . GLY B 1 216 ? 3.133 4.73 18.5 1 89.88 216 GLY B O 1
ATOM 3375 N N . HIS B 1 217 ? 1.37 3.396 18.609 1 86.94 217 HIS B N 1
ATOM 3376 C CA . HIS B 1 217 ? 0.57 4.355 19.375 1 86.94 217 HIS B CA 1
ATOM 3377 C C . HIS B 1 217 ? 1.167 4.609 20.75 1 86.94 217 HIS B C 1
ATOM 3379 O O . HIS B 1 217 ? 1.178 5.746 21.219 1 86.94 217 HIS B O 1
ATOM 3385 N N . LEU B 1 218 ? 1.607 3.564 21.359 1 89.88 218 LEU B N 1
ATOM 3386 C CA . LEU B 1 218 ? 2.221 3.691 22.672 1 89.88 218 LEU B CA 1
ATOM 3387 C C . LEU B 1 218 ? 3.508 4.508 22.594 1 89.88 218 LEU B C 1
ATOM 3389 O O . LEU B 1 218 ? 3.793 5.309 23.484 1 89.88 218 LEU B O 1
ATOM 3393 N N . ALA B 1 219 ? 4.172 4.32 21.516 1 88.19 219 ALA B N 1
ATOM 3394 C CA . ALA B 1 219 ? 5.398 5.086 21.312 1 88.19 219 ALA B CA 1
ATOM 3395 C C . ALA B 1 219 ? 5.094 6.562 21.078 1 88.19 219 ALA B C 1
ATOM 3397 O O . ALA B 1 219 ? 5.812 7.438 21.562 1 88.19 219 ALA B O 1
ATOM 3398 N N . GLU B 1 220 ? 4.062 6.844 20.391 1 86.88 220 GLU B N 1
ATOM 3399 C CA . GLU B 1 220 ? 3.641 8.211 20.125 1 86.88 220 GLU B CA 1
ATOM 3400 C C . GLU B 1 220 ? 3.236 8.93 21.406 1 86.88 220 GLU B C 1
ATOM 3402 O O . GLU B 1 220 ? 3.557 10.102 21.609 1 86.88 220 GLU B O 1
ATOM 3407 N N . ARG B 1 221 ? 2.584 8.258 22.25 1 84.75 221 ARG B N 1
ATOM 3408 C CA . ARG B 1 221 ? 2.102 8.836 23.5 1 84.75 221 ARG B CA 1
ATOM 3409 C C . ARG B 1 221 ? 3.26 9.156 24.438 1 84.75 221 ARG B C 1
ATOM 3411 O O . ARG B 1 221 ? 3.25 10.195 25.109 1 84.75 221 ARG B O 1
ATOM 3418 N N . ARG B 1 222 ? 4.148 8.328 24.5 1 81.19 222 ARG B N 1
ATOM 3419 C CA . ARG B 1 222 ? 5.301 8.531 25.375 1 81.19 222 ARG B CA 1
ATOM 3420 C C . ARG B 1 222 ? 6.098 9.766 24.953 1 81.19 222 ARG B C 1
ATOM 3422 O O . ARG B 1 222 ? 6.598 10.508 25.797 1 81.19 222 ARG B O 1
ATOM 3429 N N . TRP B 1 223 ? 6.137 9.945 23.719 1 77.69 223 TRP B N 1
ATOM 3430 C CA . TRP B 1 223 ? 6.898 11.086 23.219 1 77.69 223 TRP B CA 1
ATOM 3431 C C . TRP B 1 223 ? 6.129 12.383 23.406 1 77.69 223 TRP B C 1
ATOM 3433 O O . TRP B 1 223 ? 6.73 13.445 23.625 1 77.69 223 TRP B O 1
ATOM 3443 N N . ARG B 1 224 ? 4.863 12.336 23.266 1 67 224 ARG B N 1
ATOM 3444 C CA . ARG B 1 224 ? 4.059 13.531 23.5 1 67 224 ARG B CA 1
ATOM 3445 C C . ARG B 1 224 ? 4.145 13.977 24.953 1 67 224 ARG B C 1
ATOM 3447 O O . ARG B 1 224 ? 4.121 15.172 25.25 1 67 224 ARG B O 1
ATOM 3454 N N . ARG B 1 225 ? 4.32 13.094 25.859 1 62.06 225 ARG B N 1
ATOM 3455 C CA . ARG B 1 225 ? 4.398 13.398 27.281 1 62.06 225 ARG B CA 1
ATOM 3456 C C . ARG B 1 225 ? 5.738 14.031 27.641 1 62.06 225 ARG B C 1
ATOM 3458 O O . ARG B 1 225 ? 5.824 14.852 28.562 1 62.06 225 ARG B O 1
ATOM 3465 N N . THR B 1 226 ? 6.609 13.531 26.906 1 53.47 226 THR B N 1
ATOM 3466 C CA . THR B 1 226 ? 7.906 14.086 27.266 1 53.47 226 THR B CA 1
ATOM 3467 C C . THR B 1 226 ? 8.102 15.461 26.641 1 53.47 226 THR B C 1
ATOM 3469 O O . THR B 1 226 ? 8.984 16.219 27.047 1 53.47 226 THR B O 1
ATOM 3472 N N . ALA B 1 227 ? 7.199 15.836 25.781 1 50.34 227 ALA B N 1
ATOM 3473 C CA . ALA B 1 227 ? 7.336 17.203 25.281 1 50.34 227 ALA B CA 1
ATOM 3474 C C . ALA B 1 227 ? 6.48 18.172 26.109 1 50.34 227 ALA B C 1
ATOM 3476 O O . ALA B 1 227 ? 5.43 17.781 26.625 1 50.34 227 ALA B O 1
#

Organism: Chromobacterium violaceum (strain ATCC 12472 / DSM 30191 / JCM 1249 / CCUG 213 / NBRC 12614 / NCIMB 9131 / NCTC 9757 / MK) (NCBI:txid243365)

Solvent-accessible surface area (backbone atoms only — not comparable to full-atom values): 22778 Å² total; per-residue (Å²): 129,78,51,65,72,52,63,77,39,38,62,42,39,43,34,29,50,43,92,78,71,42,69,6,2,44,48,33,43,51,51,47,31,50,53,17,43,52,49,10,49,53,48,2,46,50,47,12,49,45,42,70,74,39,55,71,68,53,26,52,51,51,51,51,52,33,52,51,42,67,28,41,32,67,67,54,46,32,52,45,44,60,59,44,44,30,68,75,69,73,42,91,70,56,53,61,60,30,39,30,50,36,51,14,53,36,49,11,35,57,40,11,54,38,37,35,52,19,50,65,66,48,54,66,62,60,57,50,51,29,45,72,73,68,39,50,72,65,52,25,38,65,70,58,44,43,66,55,15,53,64,65,25,42,68,58,49,43,52,50,48,43,51,43,49,38,54,50,51,57,36,38,81,66,68,33,49,23,36,61,34,36,45,49,51,50,36,68,70,64,68,75,51,57,69,62,50,52,48,48,53,42,50,50,34,33,50,53,41,48,50,51,52,50,53,41,50,54,53,52,51,57,52,57,65,74,95,128,79,52,65,72,52,63,77,40,38,62,42,41,42,33,29,48,43,91,78,71,41,68,5,2,45,47,32,43,51,52,46,29,50,53,17,43,52,50,9,49,53,49,3,48,50,46,12,49,45,44,71,74,39,55,72,69,53,25,51,50,51,51,51,51,31,51,50,43,68,27,41,32,67,68,54,47,32,52,45,44,60,60,44,44,30,68,76,69,72,42,89,69,57,53,62,59,32,40,29,51,37,50,13,54,36,49,10,34,56,40,10,53,39,37,35,51,18,50,63,66,47,53,66,62,60,57,50,52,29,44,73,74,67,38,50,74,66,53,26,38,65,70,58,43,43,66,54,16,52,63,65,26,41,67,58,50,45,52,48,46,44,52,45,48,38,53,50,50,59,35,38,80,67,68,33,49,23,35,59,35,37,46,50,50,50,36,67,71,65,69,76,50,56,68,62,50,53,48,48,52,44,51,52,34,33,49,53,42,47,50,51,52,49,53,41,52,53,53,51,51,55,54,55,66,72,96

Secondary structure (DSSP, 8-state):
---HHHHHTHHHHHHEEGGGTEE-HHHHHHHHHHHHHHHHHHHHHHHHHHHHHS-HHHHHHHHHHHHHHHHS-HHHHHHHHHHHHHHHH-----HHHHHHHHHHHHHHHHHHHHHHHHHHHS-HHHHHHHHHTT--HHHHIIIIIHHHHHHHHHHHHHHHHHHHHHHGGGGGGGT--BHHHHHHHHHHHH-S-HHHHHHHHHHHHHHHHHHHHHHHHHHHHHHHHH-/---HHHHHTHHHHHHEEGGGTEE-HHHHHHHHHHHHHHHHHHHHHHHHHHHHHS-HHHHHHHHHHHHHHHHS-HHHHHHHHHHHHHHHH-----HHHHHHHHHHHHHHHHHHHHHHHHHHHS-HHHHHHHHHTT--HHHHIIIIIHHHHHHHHHHHHHHHHHHHHHHGGGGGGGT--BHHHHHHHHHHHH-S-HHHHHHHHHHHHHHHHHHHHHHHHHHHHHHHHH-

Nearest PDB structures (foldseek):
  4ymw-assembly1_C  TM=8.941E-01  e=1.764E-09  Caldanaerobacter subterraneus subsp. tengcongensis MB4
  3tuz-assembly2_F  TM=8.674E-01  e=7.524E-06  Escherichia coli K-12
  3dhw-assembly1_B  TM=8.312E-01  e=2.190E-04  Escherichia coli K-12
  7ahc-assembly1_B  TM=7.648E-01  e=6.087E-03  Lactococcus lactis subsp. lactis
  7ahd-assembly1_B  TM=7.415E-01  e=1.274E-02  Lactococcus lactis subsp. lactis

Foldseek 3Di:
DQDPLCVVCVCCQCFNPVVVVAGFHAVLLVVLLVLLLVLLLVLLLVLLVCLVPDDPVSVVVSLVLLVVLLPDDLLVQLVCQQPVVCVVVVDHDDLSVSSSVSLSSSLSSQSNVLLNVLLVVQDVVLQVVCVVVVHDSVRSCVPGRVVRSCLVSLVVSLVSSLVSSVSSLSSLVVPRRYNNNSLVVSCVVVVPPNPSSVVVVVVSSCVVNVVSVVVSVVVSVVVVVVD/DQDPLCVVCVCCQCFNPVVVVAGFHAVLLVVLLVLLLVLLLVLLLVLLVCLVPDDPVSVVVSLVLLVVLLPDDLLVQLVCQQPVVCVVVVDHDDSSVSSSVSLSSSLSSQSNVLLNVLLVVQDVVLQVVCVVVVHDSVRSCVPGRVVRSCLVSLVVSLVSSLVSSVSSLSSLVVPRRYNNNSLVVSCVVVVPPNVSSVVVVVVSSCVVNVVSVVVSVVVSVVVVVVD